Protein AF-0000000084520662 (afdb_homodimer)

Sequence (528 aa):
MANLKGFSLPLSPEGKANLLPPPPWHYSGDFMTIEYRADPDAVIALLPDELEPADDPGAVNLIFADWQSCSENGREITEPYYSQYKEVMFYVGAKYKGKPVCRCVYIWVDKDYAMLRGLVQGFPKKLGEVWMTRPTTVGKAGMRLEPGGIFAGTLSAGGRRLVDAKVTLKEITQNGPTVSDPPLHNSRHLPGIDGTEPAIYELVTFSGTDKEIGPIWYGDAEITLFDSPFDELKALEPKEMLGSYYHSFGYTFAGGKVLEQHKVMANLKGFSLPLSPEGKANLLPPPPWHYSGDFMTIEYRADPDAVIALLPDELEPADDPGAVNLIFADWQSCSENGREITEPYYSQYKEVMFYVGAKYKGKPVCRCVYIWVDKDYAMLRGLVQGFPKKLGEVWMTRPTTVGKAGMRLEPGGIFAGTLSAGGRRLVDAKVTLKEITQNGPTVSDPPLHNSRHLPGIDGTEPAIYELVTFSGTDKEIGPIWYGDAEITLFDSPFDELKALEPKEMLGSYYHSFGYTFAGGKVLEQHKV

Foldseek 3Di:
DQDFDEPAPPTHNVHPHHLDHADWKKKKWKKKKFKFFFPLVLQQVLDDPQKAADPRSGIKMKIKIWMFMDHPVCPCVVPCLSGTKIKIWMKAWIDGPRHIEMETREMEIAHPSVQVVCLVVQHNYDYWDKDKFDADDDDDPGFHPDQQTKMWMWIDDPNDTFKIKMWGFHAWDPDDDDRHPHWYKHWRWACDPVRDRTPWTFIKTWDKADKDKFTKTWTDMDMDGDDDPVDDCVSSDGDGTDTIIMIMMMIITGDMGTDGTDDD/DQDFDEPAPPTHNVHPHHLDHADWKKKKWKKKKFKFFFPLVLQQVLDDPQWAADPRSGIKMKIKIWMFMDHPVCPCVVPCLSGTKIKIWMKAWIDGPRHIEMETREMEIAHPSVQVVCLVVQHNYDYWDKDKFDADDDDDPGFHPDQQTKMWMWIDDPNDTFKIKMWGFHAWDPDDDDRHPHWYKHWRWACDPVRDRTPWTFIKTWDKADKDKFTKTWTDMDMDGDDDPVDDCVSSDGDGTDTIIMIMMMIITGDMGTDDTDDD

Structure (mmCIF, N/CA/C/O backbone):
data_AF-0000000084520662-model_v1
#
loop_
_entity.id
_entity.type
_entity.pdbx_description
1 polymer 'Enduracididine biosynthesis enzyme MppR'
#
loop_
_atom_site.group_PDB
_atom_site.id
_atom_site.type_symbol
_atom_site.label_atom_id
_atom_site.label_alt_id
_atom_site.label_comp_id
_atom_site.label_asym_id
_atom_site.label_entity_id
_atom_site.label_seq_id
_atom_site.pdbx_PDB_ins_code
_atom_site.Cartn_x
_atom_site.Cartn_y
_atom_site.Cartn_z
_atom_site.occupancy
_atom_site.B_iso_or_equiv
_atom_site.auth_seq_id
_atom_site.auth_comp_id
_atom_site.auth_asym_id
_atom_site.auth_atom_id
_atom_site.pdbx_PDB_model_num
ATOM 1 N N . MET A 1 1 ? -12.047 -8.094 -27.453 1 47.41 1 MET A N 1
ATOM 2 C CA . MET A 1 1 ? -10.891 -7.668 -26.672 1 47.41 1 MET A CA 1
ATOM 3 C C . MET A 1 1 ? -11.312 -7.203 -25.281 1 47.41 1 MET A C 1
ATOM 5 O O . MET A 1 1 ? -12.352 -6.551 -25.125 1 47.41 1 MET A O 1
ATOM 9 N N . ALA A 1 2 ? -10.805 -7.898 -24.281 1 64 2 ALA A N 1
ATOM 10 C CA . ALA A 1 2 ? -11.391 -7.609 -22.969 1 64 2 ALA A CA 1
ATOM 11 C C . ALA A 1 2 ? -11.156 -6.152 -22.578 1 64 2 ALA A C 1
ATOM 13 O O . ALA A 1 2 ? -10.086 -5.598 -22.844 1 64 2 ALA A O 1
ATOM 14 N N . ASN A 1 3 ? -12.156 -5.383 -22.406 1 85 3 ASN A N 1
ATOM 15 C CA . ASN A 1 3 ? -12.133 -4.008 -21.922 1 85 3 ASN A CA 1
ATOM 16 C C . ASN A 1 3 ? -12.016 -3.951 -20.391 1 85 3 ASN A C 1
ATOM 18 O O . ASN A 1 3 ? -13.031 -3.957 -19.688 1 85 3 ASN A O 1
ATOM 22 N N . LEU A 1 4 ? -10.773 -4.09 -19.875 1 93 4 LEU A N 1
ATOM 23 C CA . LEU A 1 4 ? -10.57 -3.988 -18.438 1 93 4 LEU A CA 1
ATOM 24 C C . LEU A 1 4 ? -10.906 -2.586 -17.938 1 93 4 LEU A C 1
ATOM 26 O O . LEU A 1 4 ? -10.633 -1.598 -18.625 1 93 4 LEU A O 1
ATOM 30 N N . LYS A 1 5 ? -11.594 -2.631 -16.781 1 93.44 5 LYS A N 1
ATOM 31 C CA . LYS A 1 5 ? -12.062 -1.388 -16.172 1 93.44 5 LYS A CA 1
ATOM 32 C C . LYS A 1 5 ? -11.422 -1.165 -14.805 1 93.44 5 LYS A C 1
ATOM 34 O O . LYS A 1 5 ? -11 -2.119 -14.148 1 93.44 5 LYS A O 1
ATOM 39 N N . GLY A 1 6 ? -11.422 0.208 -14.422 1 94.06 6 GLY A N 1
ATOM 40 C CA . GLY A 1 6 ? -10.906 0.593 -13.117 1 94.06 6 GLY A CA 1
ATOM 41 C C . GLY A 1 6 ? -10.07 1.855 -13.156 1 94.06 6 GLY A C 1
ATOM 42 O O . GLY A 1 6 ? -9.367 2.113 -14.141 1 94.06 6 GLY A O 1
ATOM 43 N N . PHE A 1 7 ? -10.117 2.566 -12.055 1 95.44 7 PHE A N 1
ATOM 44 C CA . PHE A 1 7 ? -9.297 3.762 -11.922 1 95.44 7 PHE A CA 1
ATOM 45 C C . PHE A 1 7 ? -7.871 3.396 -11.516 1 95.44 7 PHE A C 1
ATOM 47 O O . PHE A 1 7 ? -6.906 3.99 -12.008 1 95.44 7 PHE A O 1
ATOM 54 N N . SER A 1 8 ? -7.738 2.443 -10.594 1 96.12 8 SER A N 1
ATOM 55 C CA . SER A 1 8 ? -6.461 1.882 -10.164 1 96.12 8 SER A CA 1
ATOM 56 C C . SER A 1 8 ? -6.43 0.369 -10.352 1 96.12 8 SER A C 1
ATOM 58 O O . SER A 1 8 ? -7.402 -0.223 -10.828 1 96.12 8 SER A O 1
ATOM 60 N N . LEU A 1 9 ? -5.262 -0.234 -10.047 1 94.94 9 LEU A N 1
ATOM 61 C CA . LEU A 1 9 ? -5.188 -1.689 -9.969 1 94.94 9 LEU A CA 1
ATOM 62 C C . LEU A 1 9 ? -5.984 -2.213 -8.781 1 94.94 9 LEU A C 1
ATOM 64 O O . LEU A 1 9 ? -6.109 -1.525 -7.762 1 94.94 9 LEU A O 1
ATOM 68 N N . PRO A 1 10 ? -6.41 -3.443 -8.961 1 96.25 10 PRO A N 1
ATOM 69 C CA . PRO A 1 10 ? -6.48 -4.289 -10.148 1 96.25 10 PRO A CA 1
ATOM 70 C C . PRO A 1 10 ? -7.477 -3.768 -11.188 1 96.25 10 PRO A C 1
ATOM 72 O O . PRO A 1 10 ? -8.547 -3.277 -10.82 1 96.25 10 PRO A O 1
ATOM 75 N N . LEU A 1 11 ? -7.121 -3.885 -12.469 1 95 11 LEU A N 1
ATOM 76 C CA . LEU A 1 11 ? -8.086 -3.719 -13.547 1 95 11 LEU A CA 1
ATOM 77 C C . LEU A 1 11 ? -8.852 -5.016 -13.797 1 95 11 LEU A C 1
ATOM 79 O O . LEU A 1 11 ? -8.258 -6.098 -13.812 1 95 11 LEU A O 1
ATOM 83 N N . SER A 1 12 ? -10.141 -4.922 -13.914 1 96.12 12 SER A N 1
ATOM 84 C CA . SER A 1 12 ? -10.969 -6.117 -14 1 96.12 12 SER A CA 1
ATOM 85 C C . SER A 1 12 ? -12.172 -5.887 -14.914 1 96.12 12 SER A C 1
ATOM 87 O O . SER A 1 12 ? -12.453 -4.754 -15.312 1 96.12 12 SER A O 1
ATOM 89 N N . PRO A 1 13 ? -12.883 -6.953 -15.258 1 95.12 13 PRO A N 1
ATOM 90 C CA . PRO A 1 13 ? -13.977 -6.848 -16.234 1 95.12 13 PRO A CA 1
ATOM 91 C C . PRO A 1 13 ? -15.086 -5.91 -15.766 1 95.12 13 PRO A C 1
ATOM 93 O O . PRO A 1 13 ? -15.617 -5.129 -16.562 1 95.12 13 PRO A O 1
ATOM 96 N N . GLU A 1 14 ? -15.477 -5.961 -14.492 1 94.06 14 GLU A N 1
ATOM 97 C CA . GLU A 1 14 ? -16.562 -5.125 -14 1 94.06 14 GLU A CA 1
ATOM 98 C C . GLU A 1 14 ? -16.031 -3.861 -13.336 1 94.06 14 GLU A C 1
ATOM 100 O O . GLU A 1 14 ? -16.812 -2.982 -12.953 1 94.06 14 GLU A O 1
ATOM 105 N N . GLY A 1 15 ? -14.734 -3.775 -13.117 1 93.5 15 GLY A N 1
ATOM 106 C CA . GLY A 1 15 ? -14.133 -2.615 -12.484 1 93.5 15 GLY A CA 1
ATOM 107 C C . GLY A 1 15 ? -14.375 -2.557 -10.984 1 93.5 15 GLY A C 1
ATOM 108 O O . GLY A 1 15 ? -14.133 -1.526 -10.352 1 93.5 15 GLY A O 1
ATOM 109 N N . LYS A 1 16 ? -14.867 -3.648 -10.469 1 92 16 LYS A N 1
ATOM 110 C CA . LYS A 1 16 ? -15.188 -3.682 -9.039 1 92 16 LYS A CA 1
ATOM 111 C C . LYS A 1 16 ? -13.953 -3.977 -8.203 1 92 16 LYS A C 1
ATOM 113 O O . LYS A 1 16 ? -13.883 -3.605 -7.031 1 92 16 LYS A O 1
ATOM 118 N N . ALA A 1 17 ? -12.945 -4.57 -8.797 1 94.06 17 ALA A N 1
ATOM 119 C CA . ALA A 1 17 ? -11.805 -5.09 -8.047 1 94.06 17 ALA A CA 1
ATOM 120 C C . ALA A 1 17 ? -10.797 -3.986 -7.742 1 94.06 17 ALA A C 1
ATOM 122 O O . ALA A 1 17 ? -9.906 -4.16 -6.906 1 94.06 17 ALA A O 1
ATOM 123 N N . ASN A 1 18 ? -10.93 -2.826 -8.484 1 94.81 18 ASN A N 1
ATOM 124 C CA . ASN A 1 18 ? -9.93 -1.78 -8.281 1 94.81 18 ASN A CA 1
ATOM 125 C C . ASN A 1 18 ? -9.953 -1.254 -6.848 1 94.81 18 ASN A C 1
ATOM 127 O O . ASN A 1 18 ? -11.016 -1.174 -6.23 1 94.81 18 ASN A O 1
ATOM 131 N N . LEU A 1 19 ? -8.805 -0.91 -6.395 1 94.75 19 LEU A N 1
ATOM 132 C CA . LEU A 1 19 ? -8.695 -0.495 -5 1 94.75 19 LEU A CA 1
ATOM 133 C C . LEU A 1 19 ? -9.227 0.922 -4.812 1 94.75 19 LEU A C 1
ATOM 135 O O . LEU A 1 19 ? -9.789 1.245 -3.76 1 94.75 19 LEU A O 1
ATOM 139 N N . LEU A 1 20 ? -8.992 1.766 -5.848 1 94.81 20 LEU A N 1
ATOM 140 C CA . LEU A 1 20 ? -9.383 3.168 -5.738 1 94.81 20 LEU A CA 1
ATOM 141 C C . LEU A 1 20 ? -10.391 3.539 -6.82 1 94.81 20 LEU A C 1
ATOM 143 O O . LEU A 1 20 ? -10.094 3.42 -8.016 1 94.81 20 LEU A O 1
ATOM 147 N N . PRO A 1 21 ? -11.57 4.012 -6.418 1 93.81 21 PRO A N 1
ATOM 148 C CA . PRO A 1 21 ? -12.414 4.684 -7.406 1 93.81 21 PRO A CA 1
ATOM 149 C C . PRO A 1 21 ? -11.852 6.035 -7.84 1 93.81 21 PRO A C 1
ATOM 151 O O . PRO A 1 21 ? -10.953 6.574 -7.188 1 93.81 21 PRO A O 1
ATOM 154 N N . PRO A 1 22 ? -12.312 6.566 -8.969 1 93.94 22 PRO A N 1
ATOM 155 C CA . PRO A 1 22 ? -11.836 7.883 -9.398 1 93.94 22 PRO A CA 1
ATOM 156 C C . PRO A 1 22 ? -12.297 9.008 -8.477 1 93.94 22 PRO A C 1
ATOM 158 O O . PRO A 1 22 ? -13.289 8.852 -7.758 1 93.94 22 PRO A O 1
ATOM 161 N N . PRO A 1 23 ? -11.523 10.109 -8.469 1 94.12 23 PRO A N 1
ATOM 162 C CA . PRO A 1 23 ? -12.031 11.305 -7.793 1 94.12 23 PRO A CA 1
ATOM 163 C C . PRO A 1 23 ? -13.297 11.859 -8.445 1 94.12 23 PRO A C 1
ATOM 165 O O . PRO A 1 23 ? -13.594 11.539 -9.602 1 94.12 23 PRO A O 1
ATOM 168 N N . PRO A 1 24 ? -14.055 12.672 -7.688 1 96 24 PRO A N 1
ATOM 169 C CA . PRO A 1 24 ? -13.688 13.32 -6.422 1 96 24 PRO A CA 1
ATOM 170 C C . PRO A 1 24 ? -13.789 12.375 -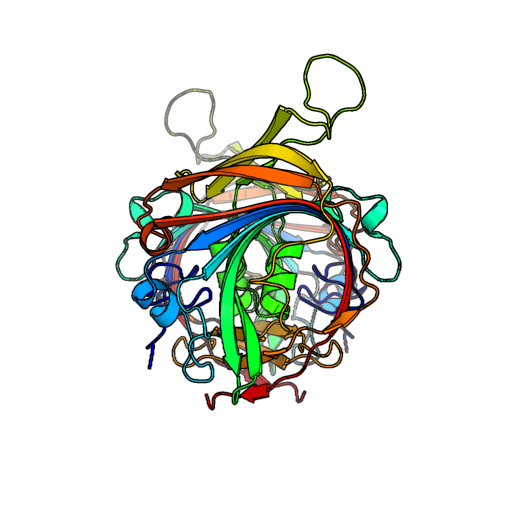5.227 1 96 24 PRO A C 1
ATOM 172 O O . PRO A 1 24 ? -14.602 11.445 -5.242 1 96 24 PRO A O 1
ATOM 175 N N . TRP A 1 25 ? -12.945 12.648 -4.191 1 97.19 25 TRP A N 1
ATOM 176 C CA . TRP A 1 25 ? -12.969 11.961 -2.904 1 97.19 25 TRP A CA 1
ATOM 177 C C . TRP A 1 25 ? -13.336 12.93 -1.782 1 97.19 25 TRP A C 1
ATOM 179 O O . TRP A 1 25 ? -12.719 13.992 -1.643 1 97.19 25 TRP A O 1
ATOM 189 N N . HIS A 1 26 ? -14.266 12.562 -0.979 1 97.94 26 HIS A N 1
ATOM 190 C CA . HIS A 1 26 ? -14.75 13.383 0.123 1 97.94 26 HIS A CA 1
ATOM 191 C C . HIS A 1 26 ? -14.18 12.906 1.456 1 97.94 26 HIS A C 1
ATOM 193 O O . HIS A 1 26 ? -14.086 11.703 1.699 1 97.94 26 HIS A O 1
ATOM 199 N N . TYR A 1 27 ? -13.836 13.898 2.293 1 98 27 TYR A N 1
ATOM 200 C CA . TYR A 1 27 ? -13.211 13.578 3.574 1 98 27 TYR A CA 1
ATOM 201 C C . TYR A 1 27 ? -13.914 14.312 4.715 1 98 27 TYR A C 1
ATOM 203 O O . TYR A 1 27 ? -14.305 15.469 4.57 1 98 27 TYR A O 1
ATOM 211 N N . SER A 1 28 ? -14.094 13.641 5.797 1 98 28 SER A N 1
ATOM 212 C CA . SER A 1 28 ? -14.5 14.188 7.082 1 98 28 SER A CA 1
ATOM 213 C C . SER A 1 28 ? -13.773 13.508 8.234 1 98 28 SER A C 1
ATOM 215 O O . SER A 1 28 ? -13.586 12.289 8.219 1 98 28 SER A O 1
ATOM 217 N N . GLY A 1 29 ? -13.328 14.352 9.156 1 97.88 29 GLY A N 1
ATOM 218 C CA . GLY A 1 29 ? -12.688 13.695 10.289 1 97.88 29 GLY A CA 1
ATOM 219 C C . GLY A 1 29 ? -12.305 14.664 11.391 1 97.88 29 GLY A C 1
ATOM 220 O O . GLY A 1 29 ? -12.648 15.844 11.344 1 97.88 29 GLY A O 1
ATOM 221 N N . ASP A 1 30 ? -11.742 14.094 12.477 1 98.12 30 ASP A N 1
ATOM 222 C CA . ASP A 1 30 ? -11.219 14.844 13.609 1 98.12 30 ASP A CA 1
ATOM 223 C C . ASP A 1 30 ? -9.695 14.891 13.586 1 98.12 30 ASP A C 1
ATOM 225 O O . ASP A 1 30 ? -9.039 13.891 13.273 1 98.12 30 ASP A O 1
ATOM 229 N N . PHE A 1 31 ? -9.211 16.078 13.914 1 98.31 31 PHE A N 1
ATOM 230 C CA . PHE A 1 31 ? -7.773 16.328 13.883 1 98.31 31 PHE A CA 1
ATOM 231 C C . PHE A 1 31 ? -7.258 16.688 15.266 1 98.31 31 PHE A C 1
ATOM 233 O O . PHE A 1 31 ? -7.855 17.516 15.961 1 98.31 31 PHE A O 1
ATOM 240 N N . MET A 1 32 ? -6.246 16.016 15.68 1 98.5 32 MET A N 1
ATOM 241 C CA . MET A 1 32 ? -5.34 16.531 16.703 1 98.5 32 MET A CA 1
ATOM 242 C C . MET A 1 32 ? -4.047 17.047 16.078 1 98.5 32 MET A C 1
ATOM 244 O O . MET A 1 32 ? -3.252 16.25 15.555 1 98.5 32 MET A O 1
ATOM 248 N N . THR A 1 33 ? -3.877 18.328 16.141 1 98.5 33 THR A N 1
ATOM 249 C CA . THR A 1 33 ? -2.779 19 15.445 1 98.5 33 THR A CA 1
ATOM 250 C C . THR A 1 33 ? -1.828 19.656 16.438 1 98.5 33 THR A C 1
ATOM 252 O O . THR A 1 33 ? -2.264 20.375 17.344 1 98.5 33 THR A O 1
ATOM 255 N N . ILE A 1 34 ? -0.567 19.438 16.266 1 98.81 34 ILE A N 1
ATOM 256 C CA . ILE A 1 34 ? 0.457 20.031 17.125 1 98.81 34 ILE A CA 1
ATOM 257 C C . ILE A 1 34 ? 1.521 20.703 16.25 1 98.81 34 ILE A C 1
ATOM 259 O O . ILE A 1 34 ? 2.102 20.062 15.375 1 98.81 34 ILE A O 1
ATOM 263 N N . GLU A 1 35 ? 1.747 21.938 16.484 1 98.62 35 GLU A N 1
ATOM 264 C CA . GLU A 1 35 ? 2.797 22.688 15.805 1 98.62 35 GLU A CA 1
ATOM 265 C C . GLU A 1 35 ? 3.971 22.969 16.734 1 98.62 35 GLU A C 1
ATOM 267 O O . GLU A 1 35 ? 3.773 23.328 17.906 1 98.62 35 GLU A O 1
ATOM 272 N N . TYR A 1 36 ? 5.121 22.781 16.25 1 98.56 36 TYR A N 1
ATOM 273 C CA . TYR A 1 36 ? 6.344 23 17 1 98.56 36 TYR A CA 1
ATOM 274 C C . TYR A 1 36 ? 7.5 23.359 16.078 1 98.56 36 TYR A C 1
ATOM 276 O O . TYR A 1 36 ? 7.348 23.375 14.859 1 98.56 36 TYR A O 1
ATOM 284 N N . ARG A 1 37 ? 8.617 23.75 16.703 1 98.25 37 ARG A N 1
ATOM 285 C CA . ARG A 1 37 ? 9.844 23.984 15.945 1 98.25 37 ARG A CA 1
ATOM 286 C C . ARG A 1 37 ? 10.867 22.875 16.188 1 98.25 37 ARG A C 1
ATOM 288 O O . ARG A 1 37 ? 11.094 22.469 17.328 1 98.25 37 ARG A O 1
ATOM 295 N N . ALA A 1 38 ? 11.297 22.359 15.086 1 98.38 38 ALA A N 1
ATOM 296 C CA . ALA A 1 38 ? 12.438 21.453 15.094 1 98.38 38 ALA A CA 1
ATOM 297 C C . ALA A 1 38 ? 13.703 22.172 14.609 1 98.38 38 ALA A C 1
ATOM 299 O O . ALA A 1 38 ? 13.719 23.391 14.469 1 98.38 38 ALA A O 1
ATOM 300 N N . ASP A 1 39 ? 14.844 21.422 14.547 1 98.06 39 ASP A N 1
ATOM 301 C CA . ASP A 1 39 ? 16.062 21.984 13.953 1 98.06 39 ASP A CA 1
ATOM 302 C C . ASP A 1 39 ? 15.805 22.438 12.516 1 98.06 39 ASP A C 1
ATOM 304 O O . ASP A 1 39 ? 15.484 21.609 11.648 1 98.06 39 ASP A O 1
ATOM 308 N N . PRO A 1 40 ? 16.031 23.734 12.305 1 98 40 PRO A N 1
ATOM 309 C CA . PRO A 1 40 ? 15.734 24.234 10.953 1 98 40 PRO A CA 1
ATOM 310 C C . PRO A 1 40 ? 16.531 23.5 9.875 1 98 40 PRO A C 1
ATOM 312 O O . PRO A 1 40 ? 16.016 23.281 8.766 1 98 40 PRO A O 1
ATOM 315 N N . ASP A 1 41 ? 17.719 23.125 10.156 1 97.62 41 ASP A N 1
ATOM 316 C CA . ASP A 1 41 ? 18.531 22.422 9.172 1 97.62 41 ASP A CA 1
ATOM 317 C C . ASP A 1 41 ? 17.938 21.062 8.836 1 97.62 41 ASP A C 1
ATOM 319 O O . ASP A 1 41 ? 17.984 20.625 7.688 1 97.62 41 ASP A O 1
ATOM 323 N N . ALA A 1 42 ? 17.406 20.406 9.844 1 97.56 42 ALA A N 1
ATOM 324 C CA . ALA A 1 42 ? 16.766 19.109 9.625 1 97.56 42 ALA A CA 1
ATOM 325 C C . ALA A 1 42 ? 15.523 19.25 8.75 1 97.56 42 ALA A C 1
ATOM 327 O O . ALA A 1 42 ? 15.258 18.391 7.906 1 97.56 42 ALA A O 1
ATOM 328 N N . VAL A 1 43 ? 14.797 20.328 8.969 1 98.19 43 VAL A N 1
ATOM 329 C CA . VAL A 1 43 ? 13.578 20.562 8.195 1 98.19 43 VAL A CA 1
ATOM 330 C C . VAL A 1 43 ? 13.938 20.922 6.758 1 98.19 43 VAL A C 1
ATOM 332 O O . VAL A 1 43 ? 13.352 20.375 5.812 1 98.19 43 VAL A O 1
ATOM 335 N N . ILE A 1 44 ? 14.906 21.781 6.559 1 97.88 44 ILE A N 1
ATOM 336 C CA . ILE A 1 44 ? 15.344 22.219 5.238 1 97.88 44 ILE A CA 1
ATOM 337 C C . ILE A 1 44 ? 15.828 21.016 4.434 1 97.88 44 ILE A C 1
ATOM 339 O O . ILE A 1 44 ? 15.609 20.938 3.225 1 97.88 44 ILE A O 1
ATOM 343 N N . ALA A 1 45 ? 16.422 20.047 5.109 1 97.56 45 ALA A N 1
ATOM 344 C CA . ALA A 1 45 ? 16.984 18.875 4.461 1 97.56 45 ALA A CA 1
ATOM 345 C C . ALA A 1 45 ? 15.898 18 3.863 1 97.56 45 ALA A C 1
ATOM 347 O O . ALA A 1 45 ? 16.188 17.094 3.061 1 97.56 45 ALA A O 1
ATOM 348 N N . LEU A 1 46 ? 14.656 18.234 4.18 1 97.88 46 LEU A N 1
ATOM 349 C CA . LEU A 1 46 ? 13.539 17.422 3.703 1 97.88 46 LEU A CA 1
ATOM 350 C C . LEU A 1 46 ? 12.93 18.016 2.441 1 97.88 46 LEU A C 1
ATOM 352 O O . LEU A 1 46 ? 12.016 17.438 1.854 1 97.88 46 LEU A O 1
ATOM 356 N N . LEU A 1 47 ? 13.414 19.188 2.014 1 97.62 47 LEU A N 1
ATOM 357 C CA . LEU A 1 47 ? 12.844 19.875 0.864 1 97.62 47 LEU A CA 1
ATOM 358 C C . LEU A 1 47 ? 13.547 19.453 -0.425 1 97.62 47 LEU A C 1
ATOM 360 O O . LEU A 1 47 ? 14.773 19.344 -0.463 1 97.62 47 LEU A O 1
ATOM 364 N N . PRO A 1 48 ? 12.766 19.125 -1.481 1 95.5 48 PRO A N 1
ATOM 365 C CA . PRO A 1 48 ? 13.383 18.906 -2.791 1 95.5 48 PRO A CA 1
ATOM 366 C C . PRO A 1 48 ? 13.938 20.188 -3.406 1 95.5 48 PRO A C 1
ATOM 368 O O . PRO A 1 48 ? 13.703 21.281 -2.879 1 95.5 48 PRO A O 1
ATOM 371 N N . ASP A 1 49 ? 14.562 20.078 -4.531 1 92.44 49 ASP A N 1
ATOM 372 C CA . ASP A 1 49 ? 15.289 21.188 -5.152 1 92.44 49 ASP A CA 1
ATOM 373 C C . ASP A 1 49 ? 14.344 22.297 -5.582 1 92.44 49 ASP A C 1
ATOM 375 O O . ASP A 1 49 ? 14.734 23.469 -5.629 1 92.44 49 ASP A O 1
ATOM 379 N N . GLU A 1 50 ? 13.109 21.922 -5.852 1 93.94 50 GLU A N 1
ATOM 380 C CA . GLU A 1 50 ? 12.156 22.891 -6.395 1 93.94 50 GLU A CA 1
ATOM 381 C C . GLU A 1 50 ? 11.625 23.812 -5.305 1 93.94 50 GLU A C 1
ATOM 383 O O . GLU A 1 50 ? 11.031 24.859 -5.602 1 93.94 50 GLU A O 1
ATOM 388 N N . LEU A 1 51 ? 11.812 23.422 -4.059 1 96.94 51 LEU A N 1
ATOM 389 C CA . LEU A 1 51 ? 11.211 24.172 -2.963 1 96.94 51 LEU A CA 1
ATOM 390 C C . LEU A 1 51 ? 12.281 24.891 -2.152 1 96.94 51 LEU A C 1
ATOM 392 O O . LEU A 1 51 ? 13.375 24.359 -1.936 1 96.94 51 LEU A O 1
ATOM 396 N N . GLU A 1 52 ? 11.914 26.047 -1.687 1 97.62 52 GLU A N 1
ATOM 397 C CA . GLU A 1 52 ? 12.766 26.891 -0.848 1 97.62 52 GLU A CA 1
ATOM 398 C C . GLU A 1 52 ? 12.344 26.812 0.617 1 97.62 52 GLU A C 1
ATOM 400 O O . GLU A 1 52 ? 11.195 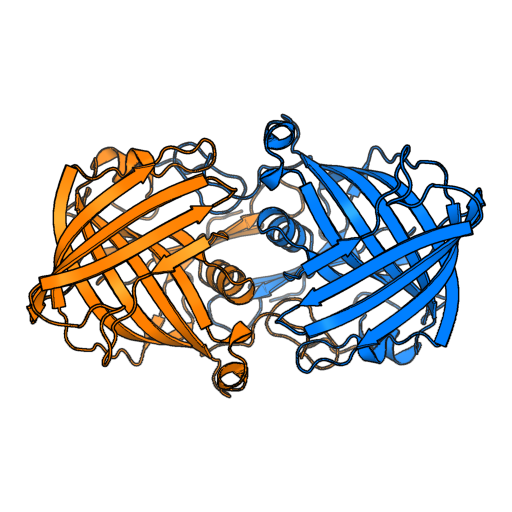26.516 0.922 1 97.62 52 GLU A O 1
ATOM 405 N N . PRO A 1 53 ? 13.305 27.047 1.479 1 97.69 53 PRO A N 1
ATOM 406 C CA . PRO A 1 53 ? 12.906 27.078 2.891 1 97.69 53 PRO A CA 1
ATOM 407 C C . PRO A 1 53 ? 11.836 28.125 3.178 1 97.69 53 PRO A C 1
ATOM 409 O O . PRO A 1 53 ? 11.844 29.203 2.57 1 97.69 53 PRO A O 1
ATOM 412 N N . ALA A 1 54 ? 11 27.812 4.098 1 97.75 54 ALA A N 1
ATOM 413 C CA . ALA A 1 54 ? 9.984 28.766 4.547 1 97.75 54 ALA A CA 1
ATOM 414 C C . ALA A 1 54 ? 10.625 29.906 5.328 1 97.75 54 ALA A C 1
ATOM 416 O O . ALA A 1 54 ? 11.805 29.844 5.688 1 97.75 54 ALA A O 1
ATOM 417 N N . ASP A 1 55 ? 9.812 30.984 5.586 1 96.12 55 ASP A N 1
ATOM 418 C CA . ASP A 1 55 ? 10.289 32.094 6.406 1 96.12 55 ASP A CA 1
ATOM 419 C C . ASP A 1 55 ? 10.617 31.625 7.82 1 96.12 55 ASP A C 1
ATOM 421 O O . ASP A 1 55 ? 11.602 32.062 8.414 1 96.12 55 ASP A O 1
ATOM 425 N N . ASP A 1 56 ? 9.82 30.781 8.297 1 94.69 56 ASP A N 1
ATOM 426 C CA . ASP A 1 56 ? 10.117 30.047 9.523 1 94.69 56 ASP A CA 1
ATOM 427 C C . ASP A 1 56 ? 10.539 28.609 9.211 1 94.69 56 ASP A C 1
ATOM 429 O O . ASP A 1 56 ? 9.734 27.688 9.305 1 94.69 56 ASP A O 1
ATOM 433 N N . PRO A 1 57 ? 11.812 28.312 8.977 1 94.5 57 PRO A N 1
ATOM 434 C CA . PRO A 1 57 ? 12.242 27.062 8.367 1 94.5 57 PRO A CA 1
ATOM 435 C C . PRO A 1 57 ? 12.242 25.891 9.344 1 94.5 57 PRO A C 1
ATOM 437 O O . PRO A 1 57 ? 12.453 24.75 8.945 1 94.5 57 PRO A O 1
ATOM 440 N N . GLY A 1 58 ? 11.914 26.094 10.57 1 96.69 58 GLY A N 1
ATOM 441 C CA . GLY A 1 58 ? 11.93 24.984 11.523 1 96.69 58 GLY A CA 1
ATOM 442 C C . GLY A 1 58 ? 10.547 24.547 11.945 1 96.69 58 GLY A C 1
ATOM 443 O O . GLY A 1 58 ? 10.406 23.578 12.703 1 96.69 58 GLY A O 1
ATOM 444 N N . ALA A 1 59 ? 9.531 25.203 11.43 1 97.5 59 ALA A N 1
ATOM 445 C CA . ALA A 1 59 ? 8.172 24.906 11.875 1 97.5 59 ALA A CA 1
ATOM 446 C C . ALA A 1 59 ? 7.688 23.578 11.305 1 97.5 59 ALA A C 1
ATOM 448 O O . ALA A 1 59 ? 7.871 23.297 10.117 1 97.5 59 ALA A O 1
ATOM 449 N N . VAL A 1 60 ? 7.133 22.766 12.164 1 98.69 60 VAL A N 1
ATOM 450 C CA . VAL A 1 60 ? 6.586 21.453 11.836 1 98.69 60 VAL A CA 1
ATOM 451 C C . VAL A 1 60 ? 5.152 21.344 12.352 1 98.69 60 VAL A C 1
ATOM 453 O O . VAL A 1 60 ? 4.816 21.891 13.398 1 98.69 60 VAL A O 1
ATOM 456 N N . ASN A 1 61 ? 4.344 20.734 11.617 1 98.56 61 ASN A N 1
ATOM 457 C CA . ASN A 1 61 ? 2.977 20.391 11.992 1 98.56 61 ASN A CA 1
ATOM 458 C C . ASN A 1 61 ? 2.77 18.891 12.047 1 98.56 61 ASN A C 1
ATOM 460 O O . ASN A 1 61 ? 2.922 18.188 11.039 1 98.56 61 ASN A O 1
ATOM 464 N N . LEU A 1 62 ? 2.533 18.344 13.234 1 98.88 62 LEU A N 1
ATOM 465 C CA . LEU A 1 62 ? 2.148 16.953 13.461 1 98.88 62 LEU A CA 1
ATOM 466 C C . LEU A 1 62 ? 0.633 16.812 13.578 1 98.88 62 LEU A C 1
ATOM 468 O O . LEU A 1 62 ? 0.013 17.453 14.43 1 98.88 62 LEU A O 1
ATOM 472 N N . ILE A 1 63 ? 0.045 15.93 12.742 1 98.81 63 ILE A N 1
ATOM 473 C CA . ILE A 1 63 ? -1.405 15.766 12.75 1 98.81 63 ILE A CA 1
ATOM 474 C C . ILE A 1 63 ? -1.755 14.289 12.938 1 98.81 63 ILE A C 1
ATOM 476 O O . ILE A 1 63 ? -1.229 13.43 12.227 1 98.81 63 ILE A O 1
ATOM 480 N N . PHE A 1 64 ? -2.562 14 13.914 1 98.88 64 PHE A N 1
ATOM 481 C CA . PHE A 1 64 ? -3.348 12.773 13.969 1 98.88 64 PHE A CA 1
ATOM 482 C C . PHE A 1 64 ? -4.75 13.008 13.422 1 98.88 64 PHE A C 1
ATOM 484 O O . PHE A 1 64 ? -5.41 13.984 13.781 1 98.88 64 PHE A O 1
ATOM 491 N N . ALA A 1 65 ? -5.18 12.125 12.57 1 98.69 65 ALA A N 1
ATOM 492 C CA . ALA A 1 65 ? -6.52 12.266 12.008 1 98.69 65 ALA A CA 1
ATOM 493 C C . ALA A 1 65 ? -7.297 10.953 12.125 1 98.69 65 ALA A C 1
ATOM 495 O O . ALA A 1 65 ? -6.742 9.875 11.922 1 98.69 65 ALA A O 1
ATOM 496 N N . ASP A 1 66 ? -8.508 11.062 12.547 1 98.5 66 ASP A N 1
ATOM 497 C CA . ASP A 1 66 ? -9.523 10.016 12.461 1 98.5 66 ASP A CA 1
ATOM 498 C C . ASP A 1 66 ? -10.531 10.312 11.359 1 98.5 66 ASP A C 1
ATOM 500 O O . ASP A 1 66 ? -11.453 11.109 11.555 1 98.5 66 ASP A O 1
ATOM 504 N N . TRP A 1 67 ? -10.383 9.586 10.172 1 98 67 TRP A N 1
ATOM 505 C CA . TRP A 1 67 ? -11.023 9.992 8.93 1 98 67 TRP A CA 1
ATOM 506 C C . TRP A 1 67 ? -12.242 9.117 8.633 1 98 67 TRP A C 1
ATOM 508 O O . TRP A 1 67 ? -12.242 7.922 8.93 1 98 67 TRP A O 1
ATOM 518 N N . GLN A 1 68 ? -13.195 9.75 8.07 1 97.5 68 GLN A N 1
ATOM 519 C CA . GLN A 1 68 ? -14.148 9.109 7.168 1 97.5 68 GLN A CA 1
ATOM 520 C C . GLN A 1 68 ? -14.008 9.664 5.75 1 97.5 68 GLN A C 1
ATOM 522 O O . GLN A 1 68 ? -13.859 10.875 5.559 1 97.5 68 GLN A O 1
ATOM 527 N N . SER A 1 69 ? -13.992 8.727 4.766 1 97.88 69 SER A N 1
ATOM 528 C CA . SER A 1 69 ? -13.906 9.18 3.381 1 97.88 69 SER A CA 1
ATOM 529 C C . SER A 1 69 ? -14.789 8.344 2.467 1 97.88 69 SER A C 1
ATOM 531 O O . SER A 1 69 ? -15.164 7.223 2.812 1 97.88 69 SER A O 1
ATOM 533 N N . CYS A 1 70 ? -15.125 8.914 1.272 1 97.25 70 CYS A N 1
ATOM 534 C CA . CYS A 1 70 ? -15.875 8.18 0.259 1 97.25 70 CYS A CA 1
ATOM 535 C C . CYS A 1 70 ? -15.711 8.82 -1.112 1 97.25 70 CYS A C 1
ATOM 537 O O . CYS A 1 70 ? -15.25 9.961 -1.219 1 97.25 70 CYS A O 1
ATOM 539 N N . SER A 1 71 ? -15.992 8.047 -2.1 1 95.44 71 SER A N 1
ATOM 540 C CA . SER A 1 71 ? -16.078 8.562 -3.459 1 95.44 71 SER A CA 1
ATOM 541 C C . SER A 1 71 ? -17.391 9.297 -3.689 1 95.44 71 SER A C 1
ATOM 543 O O . SER A 1 71 ? -18.188 9.453 -2.766 1 95.44 71 SER A O 1
ATOM 545 N N . GLU A 1 72 ? -17.578 9.727 -4.898 1 94.56 72 GLU A N 1
ATOM 546 C CA . GLU A 1 72 ? -18.719 10.562 -5.234 1 94.56 72 GLU A CA 1
ATOM 547 C C . GLU A 1 72 ? -20.031 9.82 -5.02 1 94.56 72 GLU A C 1
ATOM 549 O O . GLU A 1 72 ? -21.016 10.398 -4.555 1 94.56 72 GLU A O 1
ATOM 554 N N . ASN A 1 73 ? -20.016 8.523 -5.305 1 92.94 73 ASN A N 1
ATOM 555 C CA . ASN A 1 73 ? -21.266 7.785 -5.219 1 92.94 73 ASN A CA 1
ATOM 556 C C . ASN A 1 73 ? -21.547 7.332 -3.789 1 92.94 73 ASN A C 1
ATOM 558 O O . ASN A 1 73 ? -22.641 6.824 -3.5 1 92.94 73 ASN A O 1
ATOM 562 N N . GLY A 1 74 ? -20.641 7.402 -2.92 1 93.25 74 GLY A N 1
ATOM 563 C CA . GLY A 1 74 ? -20.859 7.203 -1.497 1 93.25 74 GLY A CA 1
ATOM 564 C C . GLY A 1 74 ? -20.984 5.742 -1.113 1 93.25 74 GLY A C 1
ATOM 565 O O . GLY A 1 74 ? -21.422 5.422 -0.001 1 93.25 74 GLY A O 1
ATOM 566 N N . ARG A 1 75 ? -20.625 4.84 -1.961 1 89.81 75 ARG A N 1
ATOM 567 C CA . ARG A 1 75 ? -20.844 3.42 -1.709 1 89.81 75 ARG A CA 1
ATOM 568 C C . ARG A 1 75 ? -20.062 2.961 -0.481 1 89.81 75 ARG A C 1
ATOM 570 O O . ARG A 1 75 ? -20.469 2.018 0.202 1 89.81 75 ARG A O 1
ATOM 577 N N . GLU A 1 76 ? -19.031 3.652 -0.139 1 93.88 76 GLU A N 1
ATOM 578 C CA . GLU A 1 76 ? -18.141 3.229 0.941 1 93.88 76 GLU A CA 1
ATOM 579 C C . GLU A 1 76 ? -18.734 3.553 2.307 1 93.88 76 GLU A C 1
ATOM 581 O O . GLU A 1 76 ? -18.328 2.982 3.32 1 93.88 76 GLU A O 1
ATOM 586 N N . ILE A 1 77 ? -19.688 4.418 2.381 1 92.94 77 ILE A N 1
ATOM 587 C CA . ILE A 1 77 ? -20.156 4.988 3.639 1 92.94 77 ILE A CA 1
ATOM 588 C C . ILE A 1 77 ? -20.719 3.885 4.527 1 92.94 77 ILE A C 1
ATOM 590 O O . ILE A 1 77 ? -20.578 3.924 5.75 1 92.94 77 ILE A O 1
ATOM 594 N N . THR A 1 78 ? -21.297 2.857 3.877 1 93.06 78 THR A N 1
ATOM 595 C CA . THR A 1 78 ? -21.906 1.784 4.664 1 93.06 78 THR A CA 1
ATOM 596 C C . THR A 1 78 ? -20.938 0.612 4.805 1 93.06 78 THR A C 1
ATOM 598 O O . THR A 1 78 ? -21.328 -0.476 5.23 1 93.06 78 THR A O 1
ATOM 601 N N . GLU A 1 79 ? -19.766 0.796 4.379 1 94 79 GLU A N 1
ATOM 602 C CA . GLU A 1 79 ? -18.672 -0.162 4.52 1 94 79 GLU A CA 1
ATOM 603 C C . GLU A 1 79 ? -17.516 0.435 5.312 1 94 79 GLU A C 1
ATOM 605 O O . GLU A 1 79 ? -16.531 0.905 4.734 1 94 79 GLU A O 1
ATOM 610 N N . PRO A 1 80 ? -17.547 0.324 6.609 1 93.94 80 PRO A N 1
ATOM 611 C CA . PRO A 1 80 ? -16.625 1.072 7.469 1 93.94 80 PRO A CA 1
ATOM 612 C C . PRO A 1 80 ? -15.164 0.776 7.168 1 93.94 80 PRO A C 1
ATOM 614 O O . PRO A 1 80 ? -14.312 1.661 7.289 1 93.94 80 PRO A O 1
ATOM 617 N N . TYR A 1 81 ? -14.844 -0.411 6.715 1 93.62 81 TYR A N 1
ATOM 618 C CA . TYR A 1 81 ? -13.461 -0.718 6.379 1 93.62 81 TYR A CA 1
ATOM 619 C C . TYR A 1 81 ? -12.961 0.176 5.25 1 93.62 81 TYR A C 1
ATOM 621 O O . TYR A 1 81 ? -11.812 0.637 5.277 1 93.62 81 TYR A O 1
ATOM 629 N N . TYR A 1 82 ? -13.781 0.438 4.328 1 94.06 82 TYR A N 1
ATOM 630 C CA . TYR A 1 82 ? -13.367 1.136 3.115 1 94.06 82 TYR A CA 1
ATOM 631 C C . TYR A 1 82 ? -13.609 2.635 3.24 1 94.06 82 TYR A C 1
ATOM 633 O O . TYR A 1 82 ? -13.336 3.395 2.307 1 94.06 82 TYR A O 1
ATOM 641 N N . SER A 1 83 ? -14.148 3.033 4.426 1 96.38 83 SER A N 1
ATOM 642 C CA . SER A 1 83 ? -14.461 4.453 4.551 1 96.38 83 SER A CA 1
ATOM 643 C C . SER A 1 83 ? -13.75 5.074 5.746 1 96.38 83 SER A C 1
ATOM 645 O O . SER A 1 83 ? -13.648 6.301 5.848 1 96.38 83 SER A O 1
ATOM 647 N N . GLN A 1 84 ? -13.398 4.223 6.676 1 97.44 84 GLN A N 1
ATOM 648 C CA . GLN A 1 84 ? -12.805 4.75 7.902 1 97.44 84 GLN A CA 1
ATOM 649 C C . GLN A 1 84 ? -11.328 4.375 8 1 97.44 84 GLN A C 1
ATOM 651 O O . GLN A 1 84 ? -10.953 3.229 7.742 1 97.44 84 GLN A O 1
ATOM 656 N N . TYR A 1 85 ? -10.492 5.355 8.352 1 98.19 85 TYR A N 1
ATOM 657 C CA . TYR A 1 85 ? -9.078 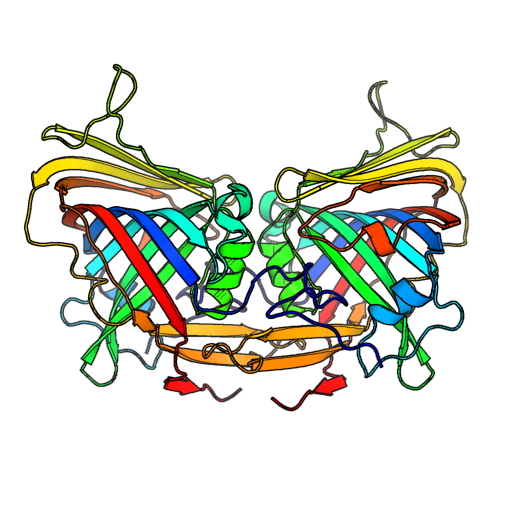5.086 8.594 1 98.19 85 TYR A CA 1
ATOM 658 C C . TYR A 1 85 ? -8.461 6.176 9.469 1 98.19 85 TYR A C 1
ATOM 660 O O . TYR A 1 85 ? -9.07 7.227 9.68 1 98.19 85 TYR A O 1
ATOM 668 N N . LYS A 1 86 ? -7.363 5.832 10.047 1 98.69 86 LYS A N 1
ATOM 669 C CA . LYS A 1 86 ? -6.602 6.801 10.828 1 98.69 86 LYS A CA 1
ATOM 670 C C . LYS A 1 86 ? -5.258 7.105 10.172 1 98.69 86 LYS A C 1
ATOM 672 O O . LYS A 1 86 ? -4.754 6.309 9.383 1 98.69 86 LYS A O 1
ATOM 677 N N . GLU A 1 87 ? -4.738 8.281 10.508 1 98.69 87 GLU A N 1
ATOM 678 C CA . GLU A 1 87 ? -3.58 8.828 9.812 1 98.69 87 GLU A CA 1
ATOM 679 C C . GLU A 1 87 ? -2.74 9.703 10.742 1 98.69 87 GLU A C 1
ATOM 681 O O . GLU A 1 87 ? -3.279 10.391 11.609 1 98.69 87 GLU A O 1
ATOM 686 N N . VAL A 1 88 ? -1.441 9.578 10.617 1 98.88 88 VAL A N 1
ATOM 687 C CA . VAL A 1 88 ? -0.513 10.523 11.242 1 98.88 88 VAL A CA 1
ATOM 688 C C . VAL A 1 88 ? 0.354 11.172 10.164 1 98.88 88 VAL A C 1
ATOM 690 O O . VAL A 1 88 ? 0.912 10.484 9.305 1 98.88 88 VAL A O 1
ATOM 693 N N . MET A 1 89 ? 0.534 12.477 10.203 1 98.69 89 MET A N 1
ATOM 694 C CA . MET A 1 89 ? 1.243 13.234 9.172 1 98.69 89 MET A CA 1
ATOM 695 C C . MET A 1 89 ? 2.197 14.242 9.797 1 98.69 89 MET A C 1
ATOM 697 O O . MET A 1 89 ? 1.872 14.867 10.812 1 98.69 89 MET A O 1
ATOM 701 N N . PHE A 1 90 ? 3.281 14.445 9.141 1 98.81 90 PHE A N 1
ATOM 702 C CA . PHE A 1 90 ? 4.207 15.539 9.414 1 98.81 90 PHE A CA 1
ATOM 703 C C . PHE A 1 90 ? 4.289 16.484 8.227 1 98.81 90 PHE A C 1
ATOM 705 O O . PHE A 1 90 ? 4.699 16.094 7.137 1 98.81 90 PHE A O 1
ATOM 712 N N . TYR A 1 91 ? 3.924 17.75 8.461 1 98.56 91 TYR A N 1
ATOM 713 C CA . TYR A 1 91 ? 4.047 18.797 7.461 1 98.56 91 TYR A CA 1
ATOM 714 C C . TYR A 1 91 ? 5.164 19.766 7.828 1 98.56 91 TYR A C 1
ATOM 716 O O . TYR A 1 91 ? 5.422 20.016 9.008 1 98.56 91 TYR A O 1
ATOM 724 N N . VAL A 1 92 ? 5.742 20.312 6.781 1 98.56 92 VAL A N 1
ATOM 725 C CA . VAL A 1 92 ? 6.672 21.422 6.957 1 98.56 92 VAL A CA 1
ATOM 726 C C . VAL A 1 92 ? 6.32 22.547 5.98 1 98.56 92 VAL A C 1
ATOM 728 O O . VAL A 1 92 ? 5.68 22.312 4.953 1 98.56 92 VAL A O 1
ATOM 731 N N . GLY A 1 93 ? 6.723 23.766 6.406 1 97.56 93 GLY A N 1
ATOM 732 C CA . GLY A 1 93 ? 6.566 24.891 5.504 1 97.56 93 GLY A CA 1
ATOM 733 C C . GLY A 1 93 ? 7.676 24.984 4.473 1 97.56 93 GLY A C 1
ATOM 734 O O . GLY A 1 93 ? 8.797 24.531 4.719 1 97.56 93 GLY A O 1
ATOM 735 N N . ALA A 1 94 ? 7.34 25.578 3.359 1 97.94 94 ALA A N 1
ATOM 736 C CA . ALA A 1 94 ? 8.289 25.844 2.279 1 97.94 94 ALA A CA 1
ATOM 737 C C . ALA A 1 94 ? 7.809 26.984 1.395 1 97.94 94 ALA A C 1
ATOM 739 O O . ALA A 1 94 ? 6.832 27.672 1.722 1 97.94 94 ALA A O 1
ATOM 740 N N . LYS A 1 95 ? 8.617 27.297 0.467 1 98.31 95 LYS A N 1
ATOM 741 C CA . LYS A 1 95 ? 8.219 28.219 -0.583 1 98.31 95 LYS A CA 1
ATOM 742 C C . LYS A 1 95 ? 8.438 27.625 -1.968 1 98.31 95 LYS A C 1
ATOM 744 O O . LYS A 1 95 ? 9.406 26.891 -2.186 1 98.31 95 LYS A O 1
ATOM 749 N N . TYR A 1 96 ? 7.535 27.875 -2.805 1 97.94 96 TYR A N 1
ATOM 750 C CA . TYR A 1 96 ? 7.66 27.594 -4.23 1 97.94 96 TYR A CA 1
ATOM 751 C C . TYR A 1 96 ? 7.609 28.875 -5.051 1 97.94 96 TYR A C 1
ATOM 753 O O . TYR A 1 96 ? 6.57 29.531 -5.117 1 97.94 96 TYR A O 1
ATOM 761 N N . LYS A 1 97 ? 8.773 29.25 -5.688 1 97.5 97 LYS A N 1
ATOM 762 C CA . LYS A 1 97 ? 8.891 30.5 -6.441 1 97.5 97 LYS A CA 1
ATOM 763 C C . LYS A 1 97 ? 8.453 31.703 -5.598 1 97.5 97 LYS A C 1
ATOM 765 O O . LYS A 1 97 ? 7.645 32.5 -6.043 1 97.5 97 LYS A O 1
ATOM 770 N N . GLY A 1 98 ? 8.836 31.641 -4.418 1 97.62 98 GLY A N 1
ATOM 771 C CA . GLY A 1 98 ? 8.672 32.75 -3.512 1 97.62 98 GLY A CA 1
ATOM 772 C C . GLY A 1 98 ? 7.355 32.75 -2.766 1 97.62 98 GLY A C 1
ATOM 773 O O . GLY A 1 98 ? 7.137 33.562 -1.859 1 97.62 98 GLY A O 1
ATOM 774 N N . LYS A 1 99 ? 6.445 31.859 -3.096 1 98 99 LYS A N 1
ATOM 775 C CA . LYS A 1 99 ? 5.129 31.797 -2.463 1 98 99 LYS A CA 1
ATOM 776 C C . LYS A 1 99 ? 5.07 30.688 -1.422 1 98 99 LYS A C 1
ATOM 778 O O . LYS A 1 99 ? 5.598 29.594 -1.642 1 98 99 LYS A O 1
ATOM 783 N N . PRO A 1 100 ? 4.438 30.953 -0.298 1 98 100 PRO A N 1
ATOM 784 C CA . PRO A 1 100 ? 4.348 29.922 0.746 1 98 100 PRO A CA 1
ATOM 785 C C . PRO A 1 100 ? 3.596 28.672 0.287 1 98 100 PRO A C 1
ATOM 787 O O . PRO A 1 100 ? 2.549 28.781 -0.357 1 98 100 PRO A O 1
ATOM 790 N N . VAL A 1 101 ? 4.117 27.562 0.595 1 98 101 VAL A N 1
ATOM 791 C CA . VAL A 1 101 ? 3.496 26.25 0.423 1 98 101 VAL A CA 1
ATOM 792 C C . VAL A 1 101 ? 3.807 25.375 1.631 1 98 101 VAL A C 1
ATOM 794 O O . VAL A 1 101 ? 4.547 25.781 2.529 1 98 101 VAL A O 1
ATOM 797 N N . CYS A 1 102 ? 3.186 24.25 1.68 1 98 102 CYS A N 1
ATOM 798 C CA . CYS A 1 102 ? 3.561 23.234 2.65 1 98 102 CYS A CA 1
ATOM 799 C C . CYS A 1 102 ? 3.77 21.875 1.971 1 98 102 CYS A C 1
ATOM 801 O O . CYS A 1 102 ? 3.424 21.719 0.8 1 98 102 CYS A O 1
ATOM 803 N N . ARG A 1 103 ? 4.41 21.031 2.709 1 97.62 103 ARG A N 1
ATOM 804 C CA . ARG A 1 103 ? 4.746 19.703 2.205 1 97.62 103 ARG A CA 1
ATOM 805 C C . ARG A 1 103 ? 4.594 18.656 3.293 1 97.62 103 ARG A C 1
ATOM 807 O O . ARG A 1 103 ? 4.984 18.875 4.441 1 97.62 103 ARG A O 1
ATOM 814 N N . CYS A 1 104 ? 3.953 17.531 2.916 1 98.5 104 CYS A N 1
ATOM 815 C CA . CYS A 1 104 ? 3.918 16.391 3.809 1 98.5 104 CYS A CA 1
ATOM 816 C C . CYS A 1 104 ? 5.172 15.531 3.652 1 98.5 104 CYS A C 1
ATOM 818 O O . CYS A 1 104 ? 5.406 14.953 2.592 1 98.5 104 CYS A O 1
ATOM 820 N N . VAL A 1 105 ? 5.945 15.32 4.719 1 98.31 105 VAL A N 1
ATOM 821 C CA . VAL A 1 105 ? 7.258 14.703 4.562 1 98.31 105 VAL A CA 1
ATOM 822 C C . VAL A 1 105 ? 7.211 13.258 5.066 1 98.31 105 VAL A C 1
ATOM 824 O O . VAL A 1 105 ? 7.969 12.406 4.598 1 98.31 105 VAL A O 1
ATOM 827 N N . TYR A 1 106 ? 6.43 12.969 6.035 1 98.56 106 TYR A N 1
ATOM 828 C CA . TYR A 1 106 ? 6.172 11.625 6.535 1 98.56 106 TYR A CA 1
ATOM 829 C C . TYR A 1 106 ? 4.691 11.43 6.832 1 98.56 106 TYR A C 1
ATOM 831 O O . TYR A 1 106 ? 4.027 12.336 7.34 1 98.56 106 TYR A O 1
ATOM 839 N N . ILE A 1 107 ? 4.203 10.234 6.551 1 98.81 107 ILE A N 1
ATOM 840 C CA . ILE A 1 107 ? 2.783 9.977 6.754 1 98.81 107 ILE A CA 1
ATOM 841 C C . ILE A 1 107 ? 2.541 8.469 6.867 1 98.81 107 ILE A C 1
ATOM 843 O O . ILE A 1 107 ? 3.125 7.684 6.121 1 98.81 107 ILE A O 1
ATOM 847 N N . TRP A 1 108 ? 1.714 8.117 7.836 1 98.75 108 TRP A N 1
ATOM 848 C CA . TRP A 1 108 ? 1.297 6.73 8.039 1 98.75 108 TRP A CA 1
ATOM 849 C C . TRP A 1 108 ? -0.224 6.617 8.062 1 98.75 108 TRP A C 1
ATOM 851 O O . TRP A 1 108 ? -0.908 7.484 8.617 1 98.75 108 TRP A O 1
ATOM 861 N N . VAL A 1 109 ? -0.714 5.555 7.434 1 98.75 109 VAL A N 1
ATOM 862 C CA . VAL A 1 109 ? -2.137 5.23 7.449 1 98.75 109 VAL A CA 1
ATOM 863 C C . VAL A 1 109 ? -2.328 3.764 7.828 1 98.75 109 VAL A C 1
ATOM 865 O O . VAL A 1 109 ? -1.365 2.992 7.855 1 98.75 109 VAL A O 1
ATOM 868 N N . ASP A 1 110 ? -3.615 3.383 8.102 1 98 110 ASP A N 1
ATOM 869 C CA . ASP A 1 110 ? -3.828 2.014 8.562 1 98 110 ASP A CA 1
ATOM 870 C C . ASP A 1 110 ? -4.711 1.236 7.586 1 98 110 ASP A C 1
ATOM 872 O O . ASP A 1 110 ? -5.258 0.19 7.938 1 98 110 ASP A O 1
ATOM 876 N N . LYS A 1 111 ? -4.918 1.794 6.367 1 97.94 111 LYS A N 1
ATOM 877 C CA . LYS A 1 111 ? -5.695 1.11 5.34 1 97.94 111 LYS A CA 1
ATOM 878 C C . LYS A 1 111 ? -4.984 1.159 3.988 1 97.94 111 LYS A C 1
ATOM 880 O O . LYS A 1 111 ? -4.324 2.15 3.664 1 97.94 111 LYS A O 1
ATOM 885 N N . ASP A 1 112 ? -5.172 0.07 3.166 1 97.56 112 ASP A N 1
ATOM 886 C CA . ASP A 1 112 ? -4.527 -0.034 1.859 1 97.56 112 ASP A CA 1
ATOM 887 C C . ASP A 1 112 ? -5.062 1.025 0.898 1 97.56 112 ASP A C 1
ATOM 889 O O . ASP A 1 112 ? -4.293 1.659 0.173 1 97.56 112 ASP A O 1
ATOM 893 N N . TYR A 1 113 ? -6.367 1.22 0.859 1 96.88 113 TYR A N 1
ATOM 894 C CA . TYR A 1 113 ? -6.918 2.193 -0.078 1 96.88 113 TYR A CA 1
ATOM 895 C C . TYR A 1 113 ? -6.41 3.596 0.234 1 96.88 113 TYR A C 1
ATOM 897 O O . TYR A 1 113 ? -6.164 4.391 -0.677 1 96.88 113 TYR A O 1
ATOM 905 N N . ALA A 1 114 ? -6.277 3.891 1.558 1 98 114 ALA A N 1
ATOM 906 C CA . ALA A 1 114 ? -5.727 5.184 1.949 1 98 114 ALA A CA 1
ATOM 907 C C . ALA A 1 114 ? -4.266 5.312 1.526 1 98 114 ALA A C 1
ATOM 909 O O . ALA A 1 114 ? -3.828 6.379 1.095 1 98 114 ALA A O 1
ATOM 910 N N . MET A 1 115 ? -3.512 4.254 1.664 1 98.12 115 MET A N 1
ATOM 911 C CA . MET A 1 115 ? -2.107 4.27 1.266 1 98.12 115 MET A CA 1
ATOM 912 C C . MET A 1 115 ? -1.969 4.516 -0.233 1 98.12 115 MET A C 1
ATOM 914 O O . MET A 1 115 ? -1.197 5.379 -0.655 1 98.12 115 MET A O 1
ATOM 918 N N . LEU A 1 116 ? -2.711 3.758 -1.031 1 97.25 116 LEU A N 1
ATOM 919 C CA . LEU A 1 116 ? -2.617 3.916 -2.479 1 97.25 116 LEU A CA 1
ATOM 920 C C . LEU A 1 116 ? -3.082 5.305 -2.904 1 97.25 116 LEU A C 1
ATOM 922 O O . LEU A 1 116 ? -2.486 5.918 -3.791 1 97.25 116 LEU A O 1
ATOM 926 N N . ARG A 1 117 ? -4.172 5.793 -2.311 1 96.5 117 ARG A N 1
ATOM 927 C CA . ARG A 1 117 ? -4.641 7.141 -2.607 1 96.5 117 ARG A CA 1
ATOM 928 C C . ARG A 1 117 ? -3.537 8.172 -2.385 1 96.5 117 ARG A C 1
ATOM 930 O O . ARG A 1 117 ? -3.363 9.086 -3.189 1 96.5 117 ARG A O 1
ATOM 937 N N . GLY A 1 118 ? -2.838 8.023 -1.278 1 97 118 GLY A N 1
ATOM 938 C CA . GLY A 1 118 ? -1.72 8.906 -0.993 1 97 118 GLY A CA 1
ATOM 939 C C . GLY A 1 118 ? -0.636 8.859 -2.053 1 97 118 GLY A C 1
ATOM 940 O O . GLY A 1 118 ? -0.14 9.906 -2.486 1 97 118 GLY A O 1
ATOM 941 N N . LEU A 1 119 ? -0.324 7.699 -2.471 1 95.12 119 LEU A N 1
ATOM 942 C CA . LEU A 1 119 ? 0.709 7.562 -3.492 1 95.12 119 LEU A CA 1
ATOM 943 C C . LEU A 1 119 ? 0.286 8.242 -4.789 1 95.12 119 LEU A C 1
ATOM 945 O O . LEU A 1 119 ? 1.097 8.906 -5.441 1 95.12 119 LEU A O 1
ATOM 949 N N . VAL A 1 120 ? -0.949 8.117 -5.148 1 95.06 120 VAL A N 1
ATOM 950 C CA . VAL A 1 120 ? -1.49 8.75 -6.344 1 95.06 120 VAL A CA 1
ATOM 951 C C . VAL A 1 120 ? -1.407 10.273 -6.199 1 95.06 120 VAL A C 1
ATOM 953 O O . VAL A 1 120 ? -1.143 10.977 -7.176 1 95.06 120 VAL A O 1
ATOM 956 N N . GLN A 1 121 ? -1.531 10.758 -4.98 1 95.62 121 GLN A N 1
ATOM 957 C CA . GLN A 1 121 ? -1.586 12.188 -4.703 1 95.62 121 GLN A CA 1
ATOM 958 C C . GLN A 1 121 ? -0.192 12.75 -4.453 1 95.62 121 GLN A C 1
ATOM 960 O O . GLN A 1 121 ? -0.02 13.969 -4.34 1 95.62 121 GLN A O 1
ATOM 965 N N . GLY A 1 122 ? 0.766 11.906 -4.262 1 95.56 122 GLY A N 1
ATOM 966 C CA . GLY A 1 122 ? 2.115 12.344 -3.947 1 95.56 122 GLY A CA 1
ATOM 967 C C . GLY A 1 122 ? 2.416 12.328 -2.461 1 95.56 122 GLY A C 1
ATOM 968 O O . GLY A 1 122 ? 3.484 12.773 -2.033 1 95.56 122 GLY A O 1
ATOM 969 N N . PHE A 1 123 ? 1.457 11.891 -1.64 1 97.94 123 PHE A N 1
ATOM 970 C CA . PHE A 1 123 ? 1.76 11.672 -0.229 1 97.94 123 PHE A CA 1
ATOM 971 C C . PHE A 1 123 ? 2.646 10.445 -0.049 1 97.94 123 PHE A C 1
ATOM 973 O O . PHE A 1 123 ? 2.371 9.391 -0.613 1 97.94 123 PHE A O 1
ATOM 980 N N . PRO A 1 124 ? 3.719 10.555 0.706 1 98.06 124 PRO A N 1
ATOM 981 C CA . PRO A 1 124 ? 4.613 9.414 0.9 1 98.06 124 PRO A CA 1
ATOM 982 C C . PRO A 1 124 ? 4.109 8.445 1.968 1 98.06 124 PRO A C 1
ATOM 984 O O . PRO A 1 124 ? 4.801 8.203 2.961 1 98.06 124 PRO A O 1
ATOM 987 N N . LYS A 1 125 ? 2.977 7.789 1.714 1 98.25 125 LYS A N 1
ATOM 988 C CA . LYS A 1 125 ? 2.254 7.027 2.727 1 98.25 125 LYS A CA 1
ATOM 989 C C . LYS A 1 125 ? 2.859 5.641 2.908 1 98.25 125 LYS A C 1
ATOM 991 O O . LYS A 1 125 ? 3.211 4.977 1.93 1 98.25 125 LYS A O 1
ATOM 996 N N . LYS A 1 126 ? 3.057 5.316 4.195 1 97.81 126 LYS A N 1
ATOM 997 C CA . LYS A 1 126 ? 3.346 3.967 4.668 1 97.81 126 LYS A CA 1
ATOM 998 C C . LYS A 1 126 ? 2.236 3.455 5.582 1 97.81 126 LYS A C 1
ATOM 1000 O O . LYS A 1 126 ? 1.339 4.211 5.961 1 97.81 126 LYS A O 1
ATOM 1005 N N . LEU A 1 127 ? 2.322 2.154 5.867 1 98.12 127 LEU A N 1
ATOM 1006 C CA . LEU A 1 127 ? 1.368 1.631 6.84 1 98.12 127 LEU A CA 1
ATOM 1007 C C . LEU A 1 127 ? 1.883 1.82 8.266 1 98.12 127 LEU A C 1
ATOM 1009 O O . LEU A 1 127 ? 3.092 1.778 8.5 1 98.12 127 LEU A O 1
ATOM 1013 N N . GLY A 1 128 ? 0.981 2.045 9.172 1 97.88 128 GLY A N 1
ATOM 1014 C CA . GLY A 1 128 ? 1.212 2.092 10.609 1 97.88 128 GLY A CA 1
ATOM 1015 C C . GLY A 1 128 ? -0.037 1.812 11.422 1 97.88 128 GLY A C 1
ATOM 1016 O O . GLY A 1 128 ? -1.121 1.636 10.867 1 97.88 128 GLY A O 1
ATOM 1017 N N . GLU A 1 129 ? 0.205 1.578 12.703 1 97.81 129 GLU A N 1
ATOM 1018 C CA . GLU A 1 129 ? -0.872 1.502 13.688 1 97.81 129 GLU A CA 1
ATOM 1019 C C . GLU A 1 129 ? -1.097 2.85 14.367 1 97.81 129 GLU A C 1
ATOM 1021 O O . GLU A 1 129 ? -0.207 3.363 15.047 1 97.81 129 GLU A O 1
ATOM 1026 N N . VAL A 1 130 ? -2.316 3.365 14.164 1 98.62 130 VAL A N 1
ATOM 1027 C CA . VAL A 1 130 ? -2.619 4.707 14.648 1 98.62 130 VAL A CA 1
ATOM 1028 C C . VAL A 1 130 ? -3.805 4.656 15.609 1 98.62 130 VAL A C 1
ATOM 1030 O O . VAL A 1 130 ? -4.848 4.082 15.289 1 98.62 130 VAL A O 1
ATOM 1033 N N . TRP A 1 131 ? -3.584 5.254 16.734 1 97.81 131 TRP A N 1
ATOM 1034 C CA . TRP A 1 131 ? -4.664 5.414 17.703 1 97.81 131 TRP A CA 1
ATOM 1035 C C . TRP A 1 131 ? -4.789 6.871 18.141 1 97.81 131 TRP A C 1
ATOM 1037 O O . TRP A 1 131 ? -3.785 7.57 18.297 1 97.81 131 TRP A O 1
ATOM 1047 N N . MET A 1 132 ? -6.023 7.277 18.297 1 97.75 132 MET A N 1
ATOM 1048 C CA . MET A 1 132 ? -6.336 8.633 18.734 1 97.75 132 MET A CA 1
ATOM 1049 C C . MET A 1 132 ? -7.551 8.641 19.656 1 97.75 132 MET A C 1
ATOM 1051 O O . MET A 1 132 ? -8.562 8 19.375 1 97.75 132 MET A O 1
ATOM 1055 N N . THR A 1 133 ? -7.414 9.398 20.781 1 96.38 133 THR A N 1
ATOM 1056 C CA . THR A 1 133 ? -8.555 9.547 21.688 1 96.38 133 THR A CA 1
ATOM 1057 C C . THR A 1 133 ? -9.703 10.258 20.984 1 96.38 133 THR A C 1
ATOM 1059 O O . THR A 1 133 ? -9.5 11.273 20.312 1 96.38 133 THR A O 1
ATOM 1062 N N . ARG A 1 134 ? -10.914 9.75 21.156 1 94.06 134 ARG A N 1
ATOM 1063 C CA . ARG A 1 134 ? -12.133 10.367 20.641 1 94.06 134 ARG A CA 1
ATOM 1064 C C . ARG A 1 134 ? -12.938 11.023 21.75 1 94.06 134 ARG A C 1
ATOM 1066 O O . ARG A 1 134 ? -12.992 10.508 22.875 1 94.06 134 ARG A O 1
ATOM 1073 N N . PRO A 1 135 ? -13.539 12.078 21.344 1 95.06 135 PRO A N 1
ATOM 1074 C CA . PRO A 1 135 ? -14.414 12.672 22.359 1 95.06 135 PRO A CA 1
ATOM 1075 C C . PRO A 1 135 ? -15.625 11.812 22.688 1 95.06 135 PRO A C 1
ATOM 1077 O O . PRO A 1 135 ? -16.172 11.156 21.797 1 95.06 135 PRO A O 1
ATOM 1080 N N . THR A 1 136 ? -15.992 11.797 23.969 1 93.75 136 THR A N 1
ATOM 1081 C CA . THR A 1 136 ? -17.219 11.141 24.406 1 93.75 136 THR A CA 1
ATOM 1082 C C . THR A 1 136 ? -18.219 12.156 24.953 1 93.75 136 THR A C 1
ATOM 1084 O O . THR A 1 136 ? -17.828 13.25 25.359 1 93.75 136 THR A O 1
ATOM 1087 N N . THR A 1 137 ? -19.469 11.68 24.828 1 92.62 137 THR A N 1
ATOM 1088 C CA . THR A 1 137 ? -20.5 12.594 25.297 1 92.62 137 THR A CA 1
ATOM 1089 C C . THR A 1 137 ? -21.141 12.078 26.578 1 92.62 137 THR A C 1
ATOM 1091 O O . THR A 1 137 ? -21.859 12.812 27.266 1 92.62 137 THR A O 1
ATOM 1094 N N . VAL A 1 138 ? -21.016 10.844 26.844 1 93.25 138 VAL A N 1
ATOM 1095 C CA . VAL A 1 138 ? -21.609 10.242 28.047 1 93.25 138 VAL A CA 1
ATOM 1096 C C . VAL A 1 138 ? -20.609 9.297 28.688 1 93.25 138 VAL A C 1
ATOM 1098 O O . VAL A 1 138 ? -19.672 8.828 28.031 1 93.25 138 VAL A O 1
ATOM 1101 N N . GLY A 1 139 ? -20.797 9.094 29.922 1 92.12 139 GLY A N 1
ATOM 1102 C CA . GLY A 1 139 ? -19.984 8.117 30.641 1 92.12 139 GLY A CA 1
ATOM 1103 C C . GLY A 1 139 ? -18.703 8.688 31.172 1 92.12 139 GLY A C 1
ATOM 1104 O O . GLY A 1 139 ? -18.406 9.875 31 1 92.12 139 GLY A O 1
ATOM 1105 N N . LYS A 1 140 ? -17.875 7.84 31.859 1 90.5 140 LYS A N 1
ATOM 1106 C CA . LYS A 1 140 ? -16.672 8.289 32.562 1 90.5 140 LYS A CA 1
ATOM 1107 C C . LYS A 1 140 ? -15.414 7.805 31.859 1 90.5 140 LYS A C 1
ATOM 1109 O O . LYS A 1 140 ? -14.297 8.148 32.281 1 90.5 140 LYS A O 1
ATOM 1114 N N . ALA A 1 141 ? -15.57 7.043 30.812 1 90.62 141 ALA A N 1
ATOM 1115 C CA . ALA A 1 141 ? -14.43 6.34 30.219 1 90.62 141 ALA A CA 1
ATOM 1116 C C . ALA A 1 141 ? -13.758 7.191 29.156 1 90.62 141 ALA A C 1
ATOM 1118 O O . ALA A 1 141 ? -12.734 6.793 28.594 1 90.62 141 ALA A O 1
ATOM 1119 N N . GLY A 1 142 ? -14.359 8.352 28.812 1 89.81 142 GLY A N 1
ATOM 1120 C CA . GLY A 1 142 ? -13.789 9.156 27.734 1 89.81 142 GLY A CA 1
ATOM 1121 C C . GLY A 1 142 ? -13.688 10.633 28.109 1 89.81 142 GLY A C 1
ATOM 1122 O O . GLY A 1 142 ? -14.141 11.047 29.172 1 89.81 142 GLY A O 1
ATOM 1123 N N . MET A 1 143 ? -12.977 11.359 27.266 1 91.88 143 MET A N 1
ATOM 1124 C CA . MET A 1 143 ? -12.781 12.797 27.453 1 91.88 143 MET A CA 1
ATOM 1125 C C . MET A 1 143 ? -13.789 13.586 26.625 1 91.88 143 MET A C 1
ATOM 1127 O O . MET A 1 143 ? -14.227 13.133 25.562 1 91.88 143 MET A O 1
ATOM 1131 N N . ARG A 1 144 ? -14.133 14.75 27.141 1 94.44 144 ARG A N 1
ATOM 1132 C CA . ARG A 1 144 ? -15.031 15.664 26.453 1 94.44 144 ARG A CA 1
ATOM 1133 C C . ARG A 1 144 ? -14.258 16.828 25.812 1 94.44 144 ARG A C 1
ATOM 1135 O O . ARG A 1 144 ? -13.125 17.109 26.219 1 94.44 144 ARG A O 1
ATOM 1142 N N . LEU A 1 145 ? -14.859 17.422 24.797 1 96.19 145 LEU A N 1
ATOM 1143 C CA . LEU A 1 145 ? -14.312 18.672 24.266 1 96.19 145 LEU A CA 1
ATOM 1144 C C . LEU A 1 145 ? -14.633 19.844 25.172 1 96.19 145 LEU A C 1
ATOM 1146 O O . LEU A 1 145 ? -15.609 20.562 24.938 1 96.19 145 LEU A O 1
ATOM 1150 N N . GLU A 1 146 ? -13.867 19.984 26.172 1 96.44 146 GLU A N 1
ATOM 1151 C CA . GLU A 1 146 ? -13.984 21.016 27.188 1 96.44 146 GLU A CA 1
ATOM 1152 C C . GLU A 1 146 ? -12.625 21.344 27.797 1 96.44 146 GLU A C 1
ATOM 1154 O O . GLU A 1 146 ? -11.664 20.594 27.641 1 96.44 146 GLU A O 1
ATOM 1159 N N . PRO A 1 147 ? -12.609 22.562 28.422 1 97.5 147 PRO A N 1
ATOM 1160 C CA . PRO A 1 147 ? -11.352 22.859 29.109 1 97.5 147 PRO A CA 1
ATOM 1161 C C . PRO A 1 147 ? -10.906 21.734 30.031 1 97.5 147 PRO A C 1
ATOM 1163 O O . PRO A 1 147 ? -11.711 21.219 30.812 1 97.5 147 PRO A O 1
ATOM 1166 N N . GLY A 1 148 ? -9.688 21.328 29.906 1 97.06 148 GLY A N 1
ATOM 1167 C CA . GLY A 1 148 ? -9.148 20.25 30.719 1 97.06 148 GLY A CA 1
ATOM 1168 C C . GLY A 1 148 ? -9.25 18.891 30.047 1 97.06 148 GLY A C 1
ATOM 1169 O O . GLY A 1 148 ? -8.648 17.922 30.5 1 97.06 148 GLY A O 1
ATOM 1170 N N . GLY A 1 149 ? -10.023 18.797 28.969 1 97 149 GLY A N 1
ATOM 1171 C CA . GLY A 1 149 ? -10.055 17.562 28.219 1 97 149 GLY A CA 1
ATOM 1172 C C . GLY A 1 149 ? -8.695 17.141 27.688 1 97 149 GLY A C 1
ATOM 1173 O O . GLY A 1 149 ? -7.93 17.984 27.219 1 97 149 GLY A O 1
ATOM 1174 N N . ILE A 1 150 ? -8.383 15.859 27.812 1 97.44 150 ILE A N 1
ATOM 1175 C CA . ILE A 1 150 ? -7.09 15.344 27.375 1 97.44 150 ILE A CA 1
ATOM 1176 C C . ILE A 1 150 ? -7.285 14.383 26.203 1 97.44 150 ILE A C 1
ATOM 1178 O O . ILE A 1 150 ? -8.047 13.422 26.297 1 97.44 150 ILE A O 1
ATOM 1182 N N . PHE A 1 151 ? -6.625 14.664 25.109 1 98.31 151 PHE A N 1
ATOM 1183 C CA . PHE A 1 151 ? -6.648 13.836 23.906 1 98.31 151 PHE A CA 1
ATOM 1184 C C . PHE A 1 151 ? -5.242 13.367 23.547 1 98.31 151 PHE A C 1
ATOM 1186 O O . PHE A 1 151 ? -4.32 14.18 23.438 1 98.31 151 PHE A O 1
ATOM 1193 N N . ALA A 1 152 ? -5.113 12.031 23.312 1 98.31 152 ALA A N 1
ATOM 1194 C CA . ALA A 1 152 ? -3.805 11.445 23.047 1 98.31 152 ALA A CA 1
ATOM 1195 C C . ALA A 1 152 ? -3.791 10.742 21.688 1 98.31 152 ALA A C 1
ATOM 1197 O O . ALA A 1 152 ? -4.848 10.445 21.125 1 98.31 152 ALA A O 1
ATOM 1198 N N . GLY A 1 153 ? -2.648 10.625 21.094 1 98.69 153 GLY A N 1
ATOM 1199 C CA . GLY A 1 153 ? -2.402 9.883 19.875 1 98.69 153 GLY A CA 1
ATOM 1200 C C . GLY A 1 153 ? -1.129 9.055 19.922 1 98.69 153 GLY A C 1
ATOM 1201 O O . GLY A 1 153 ? -0.141 9.469 20.531 1 98.69 153 GLY A O 1
ATOM 1202 N N . THR A 1 154 ? -1.2 7.891 19.297 1 98.81 154 THR A N 1
ATOM 1203 C CA . THR A 1 154 ? -0.015 7.051 19.188 1 98.81 154 THR A CA 1
ATOM 1204 C C . THR A 1 154 ? 0.161 6.555 17.75 1 98.81 154 THR A C 1
ATOM 1206 O O . THR A 1 154 ? -0.822 6.277 17.062 1 98.81 154 THR A O 1
ATOM 1209 N N . LEU A 1 155 ? 1.384 6.488 17.328 1 98.81 155 LEU A N 1
ATOM 1210 C CA . LEU A 1 155 ? 1.776 5.871 16.078 1 98.81 155 LEU A CA 1
ATOM 1211 C C . LEU A 1 155 ? 2.812 4.777 16.297 1 98.81 155 LEU A C 1
ATOM 1213 O O . LEU A 1 155 ? 3.826 5.004 16.969 1 98.81 155 LEU A O 1
ATOM 1217 N N . SER A 1 156 ? 2.566 3.621 15.789 1 98.38 156 SER A N 1
ATOM 1218 C CA . SER A 1 156 ? 3.545 2.543 15.695 1 98.38 156 SER A CA 1
ATOM 1219 C C . SER A 1 156 ? 3.658 2.025 14.266 1 98.38 156 SER A C 1
ATOM 1221 O O . SER A 1 156 ? 2.689 2.074 13.5 1 98.38 156 SER A O 1
ATOM 1223 N N . ALA A 1 157 ? 4.801 1.656 13.93 1 96.25 157 ALA A N 1
ATOM 1224 C CA . ALA A 1 157 ? 5.051 1.011 12.641 1 96.25 157 ALA A CA 1
ATOM 1225 C C . ALA A 1 157 ? 6.145 -0.045 12.758 1 96.25 157 ALA A C 1
ATOM 1227 O O . ALA A 1 157 ? 7.145 0.162 13.453 1 96.25 157 ALA A O 1
ATOM 1228 N N . GLY A 1 158 ? 5.953 -1.18 12.094 1 91.88 158 GLY A N 1
ATOM 1229 C CA . GLY A 1 158 ? 6.938 -2.248 12.117 1 91.88 158 GLY A CA 1
ATOM 1230 C C . GLY A 1 158 ? 7.234 -2.754 13.516 1 91.88 158 GLY A C 1
ATOM 1231 O O . GLY A 1 158 ? 8.383 -3.051 13.844 1 91.88 158 GLY A O 1
ATOM 1232 N N . GLY A 1 159 ? 6.309 -2.686 14.344 1 91.75 159 GLY A N 1
ATOM 1233 C CA . GLY A 1 159 ? 6.469 -3.209 15.688 1 91.75 159 GLY A CA 1
ATOM 1234 C C . GLY A 1 159 ? 7.16 -2.236 16.625 1 91.75 159 GLY A C 1
ATOM 1235 O O . GLY A 1 159 ? 7.535 -2.604 17.734 1 91.75 159 GLY A O 1
ATOM 1236 N N . ARG A 1 160 ? 7.297 -1.005 16.172 1 95.75 160 ARG A N 1
ATOM 1237 C CA . ARG A 1 160 ? 7.98 -0.006 16.984 1 95.75 160 ARG A CA 1
ATOM 1238 C C . ARG A 1 160 ? 7.094 1.21 17.219 1 95.75 160 ARG A C 1
ATOM 1240 O O . ARG A 1 160 ? 6.422 1.686 16.297 1 95.75 160 ARG A O 1
ATOM 1247 N N . ARG A 1 161 ? 7.094 1.649 18.453 1 97.56 161 ARG A N 1
ATOM 1248 C CA . ARG A 1 161 ? 6.484 2.943 18.734 1 97.56 161 ARG A CA 1
ATOM 1249 C C . ARG A 1 161 ? 7.285 4.078 18.109 1 97.56 161 ARG A C 1
ATOM 1251 O O . ARG A 1 161 ? 8.508 4.137 18.266 1 97.56 161 ARG A O 1
ATOM 1258 N N . LEU A 1 162 ? 6.602 4.992 17.391 1 98.5 162 LEU A N 1
ATOM 1259 C CA . LEU A 1 162 ? 7.289 6.09 16.719 1 98.5 162 LEU A CA 1
ATOM 1260 C C . LEU A 1 162 ? 6.918 7.43 17.344 1 98.5 162 LEU A C 1
ATOM 1262 O O . LEU A 1 162 ? 7.75 8.336 17.422 1 98.5 162 LEU A O 1
ATOM 1266 N N . VAL A 1 163 ? 5.637 7.539 17.797 1 98.81 163 VAL A N 1
ATOM 1267 C CA . VAL A 1 163 ? 5.16 8.82 18.312 1 98.81 163 VAL A CA 1
ATOM 1268 C C . VAL A 1 163 ? 4.191 8.586 19.469 1 98.81 163 VAL A C 1
ATOM 1270 O O . VAL A 1 163 ? 3.309 7.73 19.375 1 98.81 163 VAL A O 1
ATOM 1273 N N . ASP A 1 164 ? 4.375 9.32 20.516 1 98.69 164 ASP A N 1
ATOM 1274 C CA . ASP A 1 164 ? 3.348 9.602 21.516 1 98.69 164 ASP A CA 1
ATOM 1275 C C . ASP A 1 164 ? 3.021 11.086 21.578 1 98.69 164 ASP A C 1
ATOM 1277 O O . ASP A 1 164 ? 3.924 11.93 21.547 1 98.69 164 ASP A O 1
ATOM 1281 N N . ALA A 1 165 ? 1.76 11.375 21.609 1 98.81 165 ALA A N 1
ATOM 1282 C CA . ALA A 1 165 ? 1.365 12.781 21.734 1 98.81 165 ALA A CA 1
ATOM 1283 C C . ALA A 1 165 ? 0.142 12.922 22.641 1 98.81 165 ALA A C 1
ATOM 1285 O O . ALA A 1 165 ? -0.643 11.984 22.781 1 98.81 165 ALA A O 1
ATOM 1286 N N . LYS A 1 166 ? 0.074 14.062 23.219 1 98.31 166 LYS A N 1
ATOM 1287 C CA . LYS A 1 166 ? -1.055 14.406 24.078 1 98.31 166 LYS A CA 1
ATOM 1288 C C . LYS A 1 166 ? -1.362 15.898 24.016 1 98.31 166 LYS A C 1
ATOM 1290 O O . LYS A 1 166 ? -0.45 16.719 24.031 1 98.31 166 LYS A O 1
ATOM 1295 N N . VAL A 1 167 ? -2.629 16.203 23.906 1 98.62 167 VAL A N 1
ATOM 1296 C CA . VAL A 1 167 ? -3.098 17.594 23.938 1 98.62 167 VAL A CA 1
ATOM 1297 C C . VAL A 1 167 ? -4.086 17.766 25.094 1 98.62 167 VAL A C 1
ATOM 1299 O O . VAL A 1 167 ? -5.031 16.984 25.234 1 98.62 167 VAL A O 1
ATOM 1302 N N . THR A 1 168 ? -3.84 18.734 25.922 1 98.62 168 THR A N 1
ATOM 1303 C CA . THR A 1 168 ? -4.777 19.141 26.953 1 98.62 168 THR A CA 1
ATOM 1304 C C . THR A 1 168 ? -5.473 20.438 26.578 1 98.62 168 THR A C 1
ATOM 1306 O O . THR A 1 168 ? -4.836 21.5 26.5 1 98.62 168 THR A O 1
ATOM 1309 N N . LEU A 1 169 ? -6.77 20.344 26.422 1 98.38 169 LEU A N 1
ATOM 1310 C CA . LEU A 1 169 ? -7.539 21.453 25.875 1 98.38 169 LEU A CA 1
ATOM 1311 C C . LEU A 1 169 ? -7.684 22.578 26.906 1 98.38 169 LEU A C 1
ATOM 1313 O O . LEU A 1 169 ? -7.82 22.312 28.094 1 98.38 169 LEU A O 1
ATOM 1317 N N . LYS A 1 170 ? -7.707 23.797 26.391 1 98.56 170 LYS A N 1
ATOM 1318 C CA . LYS A 1 170 ? -7.875 24.969 27.25 1 98.56 170 LYS A CA 1
ATOM 1319 C C . LYS A 1 170 ? -9.109 25.766 26.859 1 98.56 170 LYS A C 1
ATOM 1321 O O . LYS A 1 170 ? -9.945 26.078 27.719 1 98.56 170 LYS A O 1
ATOM 1326 N N . GLU A 1 171 ? -9.195 26.141 25.594 1 98.38 171 GLU A N 1
ATOM 1327 C CA . GLU A 1 171 ? -10.266 27.031 25.156 1 98.38 171 GLU A CA 1
ATOM 1328 C C . GLU A 1 171 ? -10.492 26.922 23.656 1 98.38 171 GLU A C 1
ATOM 1330 O O . GLU A 1 171 ? -9.633 26.422 22.922 1 98.38 171 GLU A O 1
ATOM 1335 N N . ILE A 1 172 ? -11.656 27.438 23.219 1 98.19 172 ILE A N 1
ATOM 1336 C CA . ILE A 1 172 ? -11.922 27.594 21.781 1 98.19 172 ILE A CA 1
ATOM 1337 C C . ILE A 1 172 ? -11.219 28.828 21.25 1 98.19 172 ILE A C 1
ATOM 1339 O O . ILE A 1 172 ? -11.18 29.859 21.922 1 98.19 172 ILE A O 1
ATOM 1343 N N . THR A 1 173 ? -10.703 28.672 20.125 1 97.69 173 THR A N 1
ATOM 1344 C CA . THR A 1 173 ? -9.992 29.781 19.516 1 97.69 173 THR A CA 1
ATOM 1345 C C . THR A 1 173 ? -10.469 30 18.078 1 97.69 173 THR A C 1
ATOM 1347 O O . THR A 1 173 ? -11.156 29.156 17.516 1 97.69 173 THR A O 1
ATOM 1350 N N . GLN A 1 174 ? -10.102 31.203 17.5 1 94.94 174 GLN A N 1
ATOM 1351 C CA . GLN A 1 174 ? -10.391 31.516 16.109 1 94.94 174 GLN A CA 1
ATOM 1352 C C . GLN A 1 174 ? -9.172 31.266 15.219 1 94.94 174 GLN A C 1
ATOM 1354 O O . GLN A 1 174 ? -9.273 31.25 13.992 1 94.94 174 GLN A O 1
ATOM 1359 N N . ASN A 1 175 ? -8.078 31.078 15.953 1 92.88 175 ASN A N 1
ATOM 1360 C CA . ASN A 1 175 ? -6.844 30.797 15.227 1 92.88 175 ASN A CA 1
ATOM 1361 C C . ASN A 1 175 ? -6.555 29.297 15.164 1 92.88 175 ASN A C 1
ATOM 1363 O O . ASN A 1 175 ? -6.82 28.578 16.125 1 92.88 175 ASN A O 1
ATOM 1367 N N . GLY A 1 176 ? -6.16 28.844 14.062 1 93.44 176 GLY A N 1
ATOM 1368 C CA . GLY A 1 176 ? -5.84 27.438 13.883 1 93.44 176 GLY A CA 1
ATOM 1369 C C . GLY A 1 176 ? -4.41 27.203 13.43 1 93.44 176 GLY A C 1
ATOM 1370 O O . GLY A 1 176 ? -3.561 28.078 13.555 1 93.44 176 GLY A O 1
ATOM 1371 N N . PRO A 1 177 ? -4.121 25.969 13.148 1 94.44 177 PRO A N 1
ATOM 1372 C CA . PRO A 1 177 ? -2.777 25.672 12.656 1 94.44 177 PRO A CA 1
ATOM 1373 C C . PRO A 1 177 ? -2.381 26.516 11.445 1 94.44 177 PRO A C 1
ATOM 1375 O O . PRO A 1 177 ? -3.238 26.875 10.641 1 94.44 177 PRO A O 1
ATOM 1378 N N . THR A 1 178 ? -1.078 26.781 11.328 1 95.44 178 THR A N 1
ATOM 1379 C CA . THR A 1 178 ? -0.644 27.703 10.281 1 95.44 178 THR A CA 1
ATOM 1380 C C . THR A 1 178 ? 0.349 27.016 9.344 1 95.44 178 THR A C 1
ATOM 1382 O O . THR A 1 178 ? 0.495 27.422 8.188 1 95.44 178 THR A O 1
ATOM 1385 N N . VAL A 1 179 ? 1.059 26.031 9.797 1 95.81 179 VAL A N 1
ATOM 1386 C CA . VAL A 1 179 ? 2.139 25.406 9.031 1 95.81 179 VAL A CA 1
ATOM 1387 C C . VAL A 1 179 ? 1.568 24.734 7.785 1 95.81 179 VAL A C 1
ATOM 1389 O O . VAL A 1 179 ? 2.172 24.781 6.711 1 95.81 179 VAL A O 1
ATOM 1392 N N . SER A 1 180 ? 0.381 24.078 7.934 1 93.75 180 SER A N 1
ATOM 1393 C CA . SER A 1 180 ? -0.209 23.328 6.832 1 93.75 180 SER A CA 1
ATOM 1394 C C . SER A 1 180 ? -1.319 24.125 6.148 1 93.75 180 SER A C 1
ATOM 1396 O O . SER A 1 180 ? -2.119 23.562 5.398 1 93.75 180 SER A O 1
ATOM 1398 N N . ASP A 1 181 ? -1.384 25.375 6.414 1 93.81 181 ASP A N 1
ATOM 1399 C CA . ASP A 1 181 ? -2.428 26.234 5.848 1 93.81 181 ASP A CA 1
ATOM 1400 C C . ASP A 1 181 ? -2.143 26.547 4.379 1 93.81 181 ASP A C 1
ATOM 1402 O O . ASP A 1 181 ? -3.062 26.594 3.561 1 93.81 181 ASP A O 1
ATOM 1406 N N . PRO A 1 182 ? -0.814 26.812 4.02 1 96 182 PRO A N 1
ATOM 1407 C CA . PRO A 1 182 ? -0.533 27.094 2.611 1 96 182 PRO A CA 1
ATOM 1408 C C . PRO A 1 182 ? -0.822 25.906 1.699 1 96 182 PRO A C 1
ATOM 1410 O O . PRO A 1 182 ? -0.996 24.781 2.18 1 96 182 PRO A O 1
ATOM 1413 N N . PRO A 1 183 ? -0.922 26.156 0.364 1 96.19 183 PRO A N 1
ATOM 1414 C CA . PRO A 1 183 ? -1.187 25.062 -0.572 1 96.19 183 PRO A CA 1
ATOM 1415 C C . PRO A 1 183 ? -0.173 23.922 -0.452 1 96.19 183 PRO A C 1
ATOM 1417 O O . PRO A 1 183 ? 1.018 24.172 -0.246 1 96.19 183 PRO A O 1
ATOM 1420 N N . LEU A 1 184 ? -0.704 22.812 -0.607 1 97.06 184 LEU A N 1
ATOM 1421 C CA . LEU A 1 184 ? 0.116 21.609 -0.488 1 97.06 184 LEU A CA 1
ATOM 1422 C C . LEU A 1 184 ? 0.848 21.328 -1.794 1 97.06 184 LEU A C 1
ATOM 1424 O O . LEU A 1 184 ? 0.24 21.328 -2.867 1 97.06 184 LEU A O 1
ATOM 1428 N N . HIS A 1 185 ? 2.188 21.109 -1.735 1 97.38 185 HIS A N 1
ATOM 1429 C CA . HIS A 1 185 ? 3.021 20.625 -2.828 1 97.38 185 HIS A CA 1
ATOM 1430 C C . HIS A 1 185 ? 3.752 19.344 -2.439 1 97.38 185 HIS A C 1
ATOM 1432 O O . HIS A 1 185 ? 4.562 19.344 -1.51 1 97.38 185 HIS A O 1
ATOM 1438 N N . ASN A 1 186 ? 3.459 18.281 -3.105 1 96.88 186 ASN A N 1
ATOM 1439 C CA . ASN A 1 186 ? 4.102 17 -2.863 1 96.88 186 ASN A CA 1
ATOM 1440 C C . ASN A 1 186 ? 4.766 16.453 -4.125 1 96.88 186 ASN A C 1
ATOM 1442 O O . ASN A 1 186 ? 4.629 17.031 -5.203 1 96.88 186 ASN A O 1
ATOM 1446 N N . SER A 1 187 ? 5.574 15.406 -3.93 1 95.44 187 SER A N 1
ATOM 1447 C CA . SER A 1 187 ? 6.238 14.742 -5.047 1 95.44 187 SER A CA 1
ATOM 1448 C C . SER A 1 187 ? 5.633 13.367 -5.312 1 95.44 187 SER A C 1
ATOM 1450 O O . SER A 1 187 ? 5.586 12.523 -4.418 1 95.44 187 SER A O 1
ATOM 1452 N N . ARG A 1 188 ? 5.129 13.219 -6.52 1 95.81 188 ARG A N 1
ATOM 1453 C CA . ARG A 1 188 ? 4.852 11.852 -6.961 1 95.81 188 ARG A CA 1
ATOM 1454 C C . ARG A 1 188 ? 6.125 11.164 -7.445 1 95.81 188 ARG A C 1
ATOM 1456 O O . ARG A 1 188 ? 6.941 11.773 -8.141 1 95.81 188 ARG A O 1
ATOM 1463 N N . HIS A 1 189 ? 6.293 9.977 -7.027 1 94.94 189 HIS A N 1
ATOM 1464 C CA . HIS A 1 189 ? 7.504 9.219 -7.336 1 94.94 189 HIS A CA 1
ATOM 1465 C C . HIS A 1 189 ? 7.203 7.734 -7.477 1 94.94 189 HIS A C 1
ATOM 1467 O O . HIS A 1 189 ? 6.629 7.121 -6.574 1 94.94 189 HIS A O 1
ATOM 1473 N N . LEU A 1 190 ? 7.5 7.141 -8.594 1 93.81 190 LEU A N 1
ATOM 1474 C CA . LEU A 1 190 ? 7.383 5.711 -8.859 1 93.81 190 LEU A CA 1
ATOM 1475 C C . LEU A 1 190 ? 8.641 5.176 -9.531 1 93.81 190 LEU A C 1
ATOM 1477 O O . LEU A 1 190 ? 8.984 5.594 -10.633 1 93.81 190 LEU A O 1
ATOM 1481 N N . PRO A 1 191 ? 9.297 4.223 -8.906 1 93.75 191 PRO A N 1
ATOM 1482 C CA . PRO A 1 191 ? 10.5 3.631 -9.508 1 93.75 191 PRO A CA 1
ATOM 1483 C C . PRO A 1 191 ? 10.219 2.984 -10.859 1 93.75 191 PRO A C 1
ATOM 1485 O O . PRO A 1 191 ? 9.109 2.492 -11.102 1 93.75 191 PRO A O 1
ATOM 1488 N N . GLY A 1 192 ? 11.227 2.986 -11.664 1 92.06 192 GLY A N 1
ATOM 1489 C CA . GLY A 1 192 ? 11.148 2.23 -12.898 1 92.06 192 GLY A CA 1
ATOM 1490 C C . GLY A 1 192 ? 11.266 0.731 -12.695 1 92.06 192 GLY A C 1
ATOM 1491 O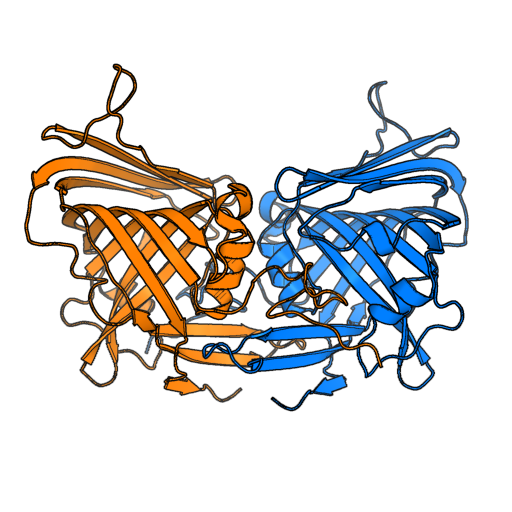 O . GLY A 1 192 ? 11.898 0.28 -11.742 1 92.06 192 GLY A O 1
ATOM 1492 N N . ILE A 1 193 ? 10.719 0.005 -13.617 1 91.12 193 ILE A N 1
ATOM 1493 C CA . ILE A 1 193 ? 10.703 -1.447 -13.484 1 91.12 193 ILE A CA 1
ATOM 1494 C C . ILE A 1 193 ? 12.125 -1.995 -13.609 1 91.12 193 ILE A C 1
ATOM 1496 O O . ILE A 1 193 ? 12.414 -3.098 -13.141 1 91.12 193 ILE A O 1
ATOM 1500 N N . ASP A 1 194 ? 12.977 -1.251 -14.242 1 87 194 ASP A N 1
ATOM 1501 C CA . ASP A 1 194 ? 14.344 -1.726 -14.445 1 87 194 ASP A CA 1
ATOM 1502 C C . ASP A 1 194 ? 15.211 -1.43 -13.227 1 87 194 ASP A C 1
ATOM 1504 O O . ASP A 1 194 ? 16.375 -1.825 -13.172 1 87 194 ASP A O 1
ATOM 1508 N N . GLY A 1 195 ? 14.742 -0.687 -12.25 1 84.06 195 GLY A N 1
ATOM 1509 C CA . GLY A 1 195 ? 15.422 -0.455 -10.992 1 84.06 195 GLY A CA 1
ATOM 1510 C C . GLY A 1 195 ? 16.422 0.684 -11.055 1 84.06 195 GLY A C 1
ATOM 1511 O O . GLY A 1 195 ? 17.172 0.911 -10.102 1 84.06 195 GLY A O 1
ATOM 1512 N N . THR A 1 196 ? 16.422 1.386 -12.047 1 84.38 196 THR A N 1
ATOM 1513 C CA . THR A 1 196 ? 17.406 2.449 -12.227 1 84.38 196 THR A CA 1
ATOM 1514 C C . THR A 1 196 ? 16.781 3.814 -11.969 1 84.38 196 THR A C 1
ATOM 1516 O O . THR A 1 196 ? 16.641 4.227 -10.812 1 84.38 196 THR A O 1
ATOM 1519 N N . GLU A 1 197 ? 16.219 4.449 -12.992 1 86.25 197 GLU A N 1
ATOM 1520 C CA . GLU A 1 197 ? 15.57 5.754 -12.859 1 86.25 197 GLU A CA 1
ATOM 1521 C C . GLU A 1 197 ? 14.078 5.613 -12.594 1 86.25 197 GLU A C 1
ATOM 1523 O O . GLU A 1 197 ? 13.453 4.648 -13.039 1 86.25 197 GLU A O 1
ATOM 1528 N N . PRO A 1 198 ? 13.617 6.613 -11.867 1 92.19 198 PRO A N 1
ATOM 1529 C CA . PRO A 1 198 ? 12.164 6.559 -11.648 1 92.19 198 PRO A CA 1
ATOM 1530 C C . PRO A 1 198 ? 11.375 6.719 -12.945 1 92.19 198 PRO A C 1
ATOM 1532 O O . PRO A 1 198 ? 11.789 7.461 -13.836 1 92.19 198 PRO A O 1
ATOM 1535 N N . ALA A 1 199 ? 10.273 6.016 -13.016 1 91.25 199 ALA A N 1
ATOM 1536 C CA . ALA A 1 199 ? 9.336 6.184 -14.125 1 91.25 199 ALA A CA 1
ATOM 1537 C C . ALA A 1 199 ? 8.547 7.48 -13.984 1 91.25 199 ALA A C 1
ATOM 1539 O O . ALA A 1 199 ? 8.141 8.078 -14.984 1 91.25 199 ALA A O 1
ATOM 1540 N N . ILE A 1 200 ? 8.273 7.887 -12.734 1 92.88 200 ILE A N 1
ATOM 1541 C CA . ILE A 1 200 ? 7.602 9.141 -12.422 1 92.88 200 ILE A CA 1
ATOM 1542 C C . ILE A 1 200 ? 8.352 9.867 -11.305 1 92.88 200 ILE A C 1
ATOM 1544 O O . ILE A 1 200 ? 8.719 9.25 -10.297 1 92.88 200 ILE A O 1
ATOM 1548 N N . TYR A 1 201 ? 8.695 11.062 -11.508 1 93.94 201 TYR A N 1
ATOM 1549 C CA . TYR A 1 201 ? 9.18 12 -10.492 1 93.94 201 TYR A CA 1
ATOM 1550 C C . TYR A 1 201 ? 8.727 13.422 -10.805 1 93.94 201 TYR A C 1
ATOM 1552 O O . TYR A 1 201 ? 9.266 14.062 -11.703 1 93.94 201 TYR A O 1
ATOM 1560 N N . GLU A 1 202 ? 7.695 13.852 -10.039 1 95.38 202 GLU A N 1
ATOM 1561 C CA . GLU A 1 202 ? 7.094 15.148 -10.367 1 95.38 202 GLU A CA 1
ATOM 1562 C C . GLU A 1 202 ? 6.617 15.867 -9.109 1 95.38 202 GLU A C 1
ATOM 1564 O O . GLU A 1 202 ? 6.238 15.219 -8.125 1 95.38 202 GLU A O 1
ATOM 1569 N N . LEU A 1 203 ? 6.711 17.172 -9.141 1 96.44 203 LEU A N 1
ATOM 1570 C CA . LEU A 1 203 ? 6.086 18.031 -8.133 1 96.44 203 LEU A CA 1
ATOM 1571 C C . LEU A 1 203 ? 4.637 18.328 -8.492 1 96.44 203 LEU A C 1
ATOM 1573 O O . LEU A 1 203 ? 4.348 18.703 -9.633 1 96.44 203 LEU A O 1
ATOM 1577 N N . VAL A 1 204 ? 3.742 18.141 -7.555 1 96.81 204 VAL A N 1
ATOM 1578 C CA . VAL A 1 204 ? 2.33 18.281 -7.891 1 96.81 204 VAL A CA 1
ATOM 1579 C C . VAL A 1 204 ? 1.637 19.172 -6.859 1 96.81 204 VAL A C 1
ATOM 1581 O O . VAL A 1 204 ? 2.129 19.328 -5.738 1 96.81 204 VAL A O 1
ATOM 1584 N N . THR A 1 205 ? 0.539 19.734 -7.285 1 95.25 205 THR A N 1
ATOM 1585 C CA . THR A 1 205 ? -0.342 20.453 -6.379 1 95.25 205 THR A CA 1
ATOM 1586 C C . THR A 1 205 ? -1.479 19.562 -5.891 1 95.25 205 THR A C 1
ATOM 1588 O O . THR A 1 205 ? -1.651 18.453 -6.387 1 95.25 205 THR A O 1
ATOM 1591 N N . PHE A 1 206 ? -2.113 19.984 -4.918 1 91.25 206 PHE A N 1
ATOM 1592 C CA . PHE A 1 206 ? -3.279 19.359 -4.301 1 91.25 206 PHE A CA 1
ATOM 1593 C C . PHE A 1 206 ? -4.453 20.328 -4.258 1 91.25 206 PHE A C 1
ATOM 1595 O O . PHE A 1 206 ? -4.352 21.406 -3.67 1 91.25 206 PHE A O 1
ATOM 1602 N N . SER A 1 207 ? -5.5 19.953 -4.922 1 84.19 207 SER A N 1
ATOM 1603 C CA . SER A 1 207 ? -6.656 20.844 -4.969 1 84.19 207 SER A CA 1
ATOM 1604 C C . SER A 1 207 ? -7.75 20.375 -4.016 1 84.19 207 SER A C 1
ATOM 1606 O O . SER A 1 207 ? -8.484 19.422 -4.316 1 84.19 207 SER A O 1
ATOM 1608 N N . GLY A 1 208 ? -7.836 20.984 -2.924 1 90 208 GLY A N 1
ATOM 1609 C CA . GLY A 1 208 ? -8.945 20.75 -2.012 1 90 208 GLY A CA 1
ATOM 1610 C C . GLY A 1 208 ? -10.039 21.781 -2.131 1 90 208 GLY A C 1
ATOM 1611 O O . GLY A 1 208 ? -9.766 22.984 -2.268 1 90 208 GLY A O 1
ATOM 1612 N N . THR A 1 209 ? -11.266 21.25 -2.23 1 93.19 209 THR A N 1
ATOM 1613 C CA . THR A 1 209 ? -12.438 22.125 -2.27 1 93.19 209 THR A CA 1
ATOM 1614 C C . THR A 1 209 ? -13.422 21.75 -1.16 1 93.19 209 THR A C 1
ATOM 1616 O O . THR A 1 209 ? -13.195 20.797 -0.414 1 93.19 209 THR A O 1
ATOM 1619 N N . ASP A 1 210 ? -14.422 22.641 -0.986 1 95.38 210 ASP A N 1
ATOM 1620 C CA . ASP A 1 210 ? -15.523 22.375 -0.062 1 95.38 210 ASP A CA 1
ATOM 1621 C C . ASP A 1 210 ? -15.008 22.219 1.369 1 95.38 210 ASP A C 1
ATOM 1623 O O . ASP A 1 210 ? -15.383 21.281 2.068 1 95.38 210 ASP A O 1
ATOM 1627 N N . LYS A 1 211 ? -14.18 23.031 1.799 1 95.62 211 LYS A N 1
ATOM 1628 C CA . LYS A 1 211 ? -13.586 22.953 3.129 1 95.62 211 LYS A CA 1
ATOM 1629 C C . LYS A 1 211 ? -14.586 23.375 4.207 1 95.62 211 LYS A C 1
ATOM 1631 O O . LYS A 1 211 ? -15.344 24.328 4.023 1 95.62 211 LYS A O 1
ATOM 1636 N N . GLU A 1 212 ? -14.648 22.609 5.211 1 96.75 212 GLU A N 1
ATOM 1637 C CA . GLU A 1 212 ? -15.406 22.891 6.422 1 96.75 212 GLU A CA 1
ATOM 1638 C C . GLU A 1 212 ? -14.586 22.609 7.672 1 96.75 212 GLU A C 1
ATOM 1640 O O . GLU A 1 212 ? -13.891 21.594 7.746 1 96.75 212 GLU A O 1
ATOM 1645 N N . ILE A 1 213 ? -14.656 23.547 8.656 1 96.31 213 ILE A N 1
ATOM 1646 C CA . ILE A 1 213 ? -13.891 23.375 9.891 1 96.31 213 ILE A CA 1
ATOM 1647 C C . ILE A 1 213 ? -14.805 23.625 11.094 1 96.31 213 ILE A C 1
ATOM 1649 O O . ILE A 1 213 ? -15.609 24.547 11.094 1 96.31 213 ILE A O 1
ATOM 1653 N N . GLY A 1 214 ? -14.789 22.719 12 1 96.75 214 GLY A N 1
ATOM 1654 C CA . GLY A 1 214 ? -15.508 22.906 13.242 1 96.75 214 GLY A CA 1
ATOM 1655 C C . GLY A 1 214 ? -14.789 23.812 14.219 1 96.75 214 GLY A C 1
ATOM 1656 O O . GLY A 1 214 ? -13.75 24.391 13.883 1 96.75 214 GLY A O 1
ATOM 1657 N N . PRO A 1 215 ? -15.43 23.953 15.383 1 97.25 215 PRO A N 1
ATOM 1658 C CA . PRO A 1 215 ? -14.758 24.75 16.406 1 97.25 215 PRO A CA 1
ATOM 1659 C C . PRO A 1 215 ? -13.344 24.25 16.703 1 97.25 215 PRO A C 1
ATOM 1661 O O . PRO A 1 215 ? -13.102 23.047 16.797 1 97.25 215 PRO A O 1
ATOM 1664 N N . ILE A 1 216 ? -12.484 25.172 16.828 1 98.44 216 ILE A N 1
ATOM 1665 C CA . ILE A 1 216 ? -11.086 24.828 17.078 1 98.44 216 ILE A CA 1
ATOM 1666 C C . ILE A 1 216 ? -10.773 24.969 18.578 1 98.44 216 ILE A C 1
ATOM 1668 O O . ILE A 1 216 ? -10.883 26.062 19.141 1 98.44 216 ILE A O 1
ATOM 1672 N N . TRP A 1 217 ? -10.469 23.891 19.141 1 98.31 217 TRP A N 1
ATOM 1673 C CA . TRP A 1 217 ? -10 23.875 20.531 1 98.31 217 TRP A CA 1
ATOM 1674 C C . TRP A 1 217 ? -8.484 24.047 20.594 1 98.31 217 TRP A C 1
ATOM 1676 O O . TRP A 1 217 ? -7.75 23.328 19.922 1 98.31 217 TRP A O 1
ATOM 1686 N N . TYR A 1 218 ? -8.086 24.984 21.344 1 98.44 218 TYR A N 1
ATOM 1687 C CA . TYR A 1 218 ? -6.668 25.219 21.594 1 98.44 218 TYR A CA 1
ATOM 1688 C C . TYR A 1 218 ? -6.234 24.594 22.922 1 98.44 218 TYR A C 1
ATOM 1690 O O . TYR A 1 218 ? -7.02 24.516 23.859 1 98.44 218 TYR A O 1
ATOM 1698 N N . GLY A 1 219 ? -4.953 24.125 22.984 1 98.06 219 GLY A N 1
ATOM 1699 C CA . GLY A 1 219 ? -4.434 23.578 24.219 1 98.06 219 GLY A CA 1
ATOM 1700 C C . GLY A 1 219 ? -2.922 23.453 24.234 1 98.06 219 GLY A C 1
ATOM 1701 O O . GLY A 1 219 ? -2.238 24.078 23.422 1 98.06 219 GLY A O 1
ATOM 1702 N N . ASP A 1 220 ? -2.453 22.766 25.328 1 98.19 220 ASP A N 1
ATOM 1703 C CA . ASP A 1 220 ? -1.037 22.453 25.469 1 98.19 220 ASP A CA 1
ATOM 1704 C C . ASP A 1 220 ? -0.746 21.031 25 1 98.19 220 ASP A C 1
ATOM 1706 O O . ASP A 1 220 ? -1.587 20.141 25.141 1 98.19 220 ASP A O 1
ATOM 1710 N N . ALA A 1 221 ? 0.488 20.906 24.453 1 98.25 221 ALA A N 1
ATOM 1711 C CA . ALA A 1 221 ? 0.788 19.578 23.922 1 98.25 221 ALA A CA 1
ATOM 1712 C C . ALA A 1 221 ? 2.119 19.062 24.453 1 98.25 221 ALA A C 1
ATOM 1714 O O . ALA A 1 221 ? 2.979 19.844 24.859 1 98.25 221 ALA A O 1
ATOM 1715 N N . GLU A 1 222 ? 2.215 17.766 24.516 1 97.88 222 GLU A N 1
ATOM 1716 C CA . GLU A 1 222 ? 3.441 16.984 24.688 1 97.88 222 GLU A CA 1
ATOM 1717 C C . GLU A 1 222 ? 3.631 15.984 23.562 1 97.88 222 GLU A C 1
ATOM 1719 O O . GLU A 1 222 ? 2.67 15.359 23.109 1 97.88 222 GLU A O 1
ATOM 1724 N N . ILE A 1 223 ? 4.879 15.922 23.125 1 98.31 223 ILE A N 1
ATOM 1725 C CA . ILE A 1 223 ? 5.219 14.992 22.047 1 98.31 223 ILE A CA 1
ATOM 1726 C C . ILE A 1 223 ? 6.484 14.227 22.406 1 98.31 223 ILE A C 1
ATOM 1728 O O . ILE A 1 223 ? 7.438 14.797 22.938 1 98.31 223 ILE A O 1
ATOM 1732 N N . THR A 1 224 ? 6.465 12.953 22.156 1 98.19 224 THR A N 1
ATOM 1733 C CA . THR A 1 224 ? 7.676 12.133 22.172 1 98.19 224 THR A CA 1
ATOM 1734 C C . THR A 1 224 ? 7.855 11.422 20.828 1 98.19 224 THR A C 1
ATOM 1736 O O . THR A 1 224 ? 6.961 10.711 20.375 1 98.19 224 THR A O 1
ATOM 1739 N N . LEU A 1 225 ? 8.977 11.703 20.219 1 98.38 225 LEU A N 1
ATOM 1740 C CA . LEU A 1 225 ? 9.383 10.953 19.031 1 98.38 225 LEU A CA 1
ATOM 1741 C C . LEU A 1 225 ? 10.406 9.883 19.391 1 98.38 225 LEU A C 1
ATOM 1743 O O . LEU A 1 225 ? 11.398 10.164 20.062 1 98.38 225 LEU A O 1
ATOM 1747 N N . PHE A 1 226 ? 10.172 8.719 18.969 1 97.25 226 PHE A N 1
ATOM 1748 C CA . PHE A 1 226 ? 11.07 7.613 19.266 1 97.25 226 PHE A CA 1
ATOM 1749 C C . PHE A 1 226 ? 11.961 7.301 18.062 1 97.25 226 PHE A C 1
ATOM 1751 O O . PHE A 1 226 ? 11.547 7.461 16.922 1 97.25 226 PHE A O 1
ATOM 1758 N N . ASP A 1 227 ? 13.141 6.852 18.359 1 93.5 227 ASP A N 1
ATOM 1759 C CA . ASP A 1 227 ? 14.086 6.5 17.312 1 93.5 227 ASP A CA 1
ATOM 1760 C C . ASP A 1 227 ? 13.68 5.207 16.609 1 93.5 227 ASP A C 1
ATOM 1762 O O . ASP A 1 227 ? 12.984 4.371 17.188 1 93.5 227 ASP A O 1
ATOM 1766 N N . SER A 1 228 ? 14.102 5.113 15.375 1 92.81 228 SER A N 1
ATOM 1767 C CA . SER A 1 228 ? 13.828 3.957 14.531 1 92.81 228 SER A CA 1
ATOM 1768 C C . SER A 1 228 ? 14.938 3.756 13.5 1 92.81 228 SER A C 1
ATOM 1770 O O . SER A 1 228 ? 15.453 4.723 12.938 1 92.81 228 SER A O 1
ATOM 1772 N N . PRO A 1 229 ? 15.344 2.525 13.281 1 91.06 229 PRO A N 1
ATOM 1773 C CA . PRO A 1 229 ? 16.297 2.287 12.195 1 91.06 229 PRO A CA 1
ATOM 1774 C C . PRO A 1 229 ? 15.664 2.449 10.812 1 91.06 229 PRO A C 1
ATOM 1776 O O . PRO A 1 229 ? 16.375 2.498 9.805 1 91.06 229 PRO A O 1
ATOM 1779 N N . PHE A 1 230 ? 14.328 2.629 10.719 1 91.69 230 PHE A N 1
ATOM 1780 C CA . PHE A 1 230 ? 13.633 2.578 9.438 1 91.69 230 PHE A CA 1
ATOM 1781 C C . PHE A 1 230 ? 12.984 3.92 9.125 1 91.69 230 PHE A C 1
ATOM 1783 O O . PHE A 1 230 ? 12.406 4.098 8.055 1 91.69 230 PHE A O 1
ATOM 1790 N N . ASP A 1 231 ? 13.086 4.812 10.094 1 94.38 231 ASP A N 1
ATOM 1791 C CA . ASP A 1 231 ? 12.492 6.133 9.906 1 94.38 231 ASP A CA 1
ATOM 1792 C C . ASP A 1 231 ? 13.422 7.23 10.414 1 94.38 231 ASP A C 1
ATOM 1794 O O . ASP A 1 231 ? 14.359 6.961 11.164 1 94.38 231 ASP A O 1
ATOM 1798 N N . GLU A 1 232 ? 13.18 8.445 9.977 1 96.06 232 GLU A N 1
ATOM 1799 C CA . GLU A 1 232 ? 14.055 9.57 10.297 1 96.06 232 GLU A CA 1
ATOM 1800 C C . GLU A 1 232 ? 13.312 10.648 11.07 1 96.06 232 GLU A C 1
ATOM 1802 O O . GLU A 1 232 ? 13.492 11.836 10.82 1 96.06 232 GLU A O 1
ATOM 1807 N N . LEU A 1 233 ? 12.508 10.234 12 1 96.19 233 LEU A N 1
ATOM 1808 C CA . LEU A 1 233 ? 11.656 11.172 12.727 1 96.19 233 LEU A CA 1
ATOM 1809 C C . LEU A 1 233 ? 12.461 11.914 13.789 1 96.19 233 LEU A C 1
ATOM 1811 O O . LEU A 1 233 ? 12.117 13.039 14.172 1 96.19 233 LEU A O 1
ATOM 1815 N N . LYS A 1 234 ? 13.508 11.305 14.297 1 94.56 234 LYS A N 1
ATOM 1816 C CA . LYS A 1 234 ? 14.258 11.875 15.406 1 94.56 234 LYS A CA 1
ATOM 1817 C C . LYS A 1 234 ? 14.82 13.25 15.047 1 94.56 234 LYS A C 1
ATOM 1819 O O . LYS A 1 234 ? 14.914 14.133 15.898 1 94.56 234 LYS A O 1
ATOM 1824 N N . ALA A 1 235 ? 15.117 13.422 13.836 1 95.81 235 ALA A N 1
ATOM 1825 C CA . ALA A 1 235 ? 15.656 14.703 13.367 1 95.81 235 ALA A CA 1
ATOM 1826 C C . ALA A 1 235 ? 14.625 15.82 13.523 1 95.81 235 ALA A C 1
ATOM 1828 O O . ALA A 1 235 ? 14.984 17 13.523 1 95.81 235 ALA A O 1
ATOM 1829 N N . LEU A 1 236 ? 13.344 15.438 13.695 1 97.81 236 LEU A N 1
ATOM 1830 C CA . LEU A 1 236 ? 12.273 16.422 13.805 1 97.81 236 LEU A CA 1
ATOM 1831 C C . LEU A 1 236 ? 11.836 16.594 15.258 1 97.81 236 LEU A C 1
ATOM 1833 O O . LEU A 1 236 ? 10.742 17.078 15.531 1 97.81 236 LEU A O 1
ATOM 1837 N N . GLU A 1 237 ? 12.641 16.172 16.156 1 97.75 237 GLU A N 1
ATOM 1838 C CA . GLU A 1 237 ? 12.289 16.297 17.562 1 97.75 237 GLU A CA 1
ATOM 1839 C C . GLU A 1 237 ? 11.969 17.75 17.922 1 97.75 237 GLU A C 1
ATOM 1841 O O . GLU A 1 237 ? 12.641 18.672 17.453 1 97.75 237 GLU A O 1
ATOM 1846 N N . PRO A 1 238 ? 10.977 17.922 18.781 1 97.94 238 PRO A N 1
ATOM 1847 C CA . PRO A 1 238 ? 10.57 19.281 19.125 1 97.94 238 PRO A CA 1
ATOM 1848 C C . PRO A 1 238 ? 11.633 20.031 19.938 1 97.94 238 PRO A C 1
ATOM 1850 O O . PRO A 1 238 ? 12.234 19.469 20.844 1 97.94 238 PRO A O 1
ATOM 1853 N N . LYS A 1 239 ? 11.805 21.281 19.562 1 97.75 239 LYS A N 1
ATOM 1854 C CA . LYS A 1 239 ? 12.656 22.203 20.328 1 97.75 239 LYS A CA 1
ATOM 1855 C C . LYS A 1 239 ? 11.828 23.281 21.016 1 97.75 239 LYS A C 1
ATOM 1857 O O . LYS A 1 239 ? 12.219 23.781 22.078 1 97.75 239 LYS A O 1
ATOM 1862 N N . GLU A 1 240 ? 10.766 23.625 20.391 1 97.81 240 GLU A N 1
ATOM 1863 C CA . GLU A 1 240 ? 9.844 24.641 20.906 1 97.81 240 GLU A CA 1
ATOM 1864 C C . GLU A 1 240 ? 8.406 24.312 20.516 1 97.81 240 GLU A C 1
ATOM 1866 O O . GLU A 1 240 ? 8.109 24.094 19.344 1 97.81 240 GLU A O 1
ATOM 1871 N N . MET A 1 241 ? 7.562 24.344 21.484 1 97.56 241 MET A N 1
ATOM 1872 C CA . MET A 1 241 ? 6.145 24.156 21.188 1 97.56 241 MET A CA 1
ATOM 1873 C C . MET A 1 241 ? 5.512 25.453 20.703 1 97.56 241 MET A C 1
ATOM 1875 O O . MET A 1 241 ? 5.762 26.516 21.281 1 97.56 241 MET A O 1
ATOM 1879 N N . LEU A 1 242 ? 4.781 25.391 19.641 1 96.62 242 LEU A N 1
ATOM 1880 C CA . LEU A 1 242 ? 4.137 26.578 19.094 1 96.62 242 LEU A CA 1
ATOM 1881 C C . LEU A 1 242 ? 2.65 26.594 19.422 1 96.62 242 LEU A C 1
ATOM 1883 O O . LEU A 1 242 ? 2.102 27.641 19.766 1 96.62 242 LEU A O 1
ATOM 1887 N N . GLY A 1 243 ? 1.949 25.547 19.266 1 96.56 243 GLY A N 1
ATOM 1888 C CA . GLY A 1 243 ? 0.528 25.438 19.547 1 96.56 243 GLY A CA 1
ATOM 1889 C C . GLY A 1 243 ? -0.032 24.062 19.203 1 96.56 243 GLY A C 1
ATOM 1890 O O . GLY A 1 243 ? 0.6 23.297 18.484 1 96.56 243 GLY A O 1
ATOM 1891 N N . SER A 1 244 ? -1.197 23.781 19.812 1 98.5 244 SER A N 1
ATOM 1892 C CA . SER A 1 244 ? -1.887 22.531 19.516 1 98.5 244 SER A CA 1
ATOM 1893 C C . SER A 1 244 ? -3.398 22.719 19.484 1 98.5 244 SER A C 1
ATOM 1895 O O . SER A 1 244 ? -3.922 23.656 20.094 1 98.5 244 SER A O 1
ATOM 1897 N N . TYR A 1 245 ? -4 21.859 18.766 1 98.25 245 TYR A N 1
ATOM 1898 C CA . TYR A 1 245 ? -5.406 22.078 18.438 1 98.25 245 TYR A CA 1
ATOM 1899 C C . TYR A 1 245 ? -6.145 20.75 18.281 1 98.25 245 TYR A C 1
ATOM 1901 O O . TYR A 1 245 ? -5.551 19.75 17.906 1 98.25 245 TYR A O 1
ATOM 1909 N N . TYR A 1 246 ? -7.414 20.75 18.578 1 98.25 246 TYR A N 1
ATOM 1910 C CA . TYR A 1 246 ? -8.352 19.688 18.234 1 98.25 246 TYR A CA 1
ATOM 1911 C C . TYR A 1 246 ? -9.578 20.234 17.531 1 98.25 246 TYR A C 1
ATOM 1913 O O . TYR A 1 246 ? -10.219 21.172 18.016 1 98.25 246 TYR A O 1
ATOM 1921 N N . HIS A 1 247 ? -9.828 19.734 16.359 1 97.69 247 HIS A N 1
ATOM 1922 C CA . HIS A 1 247 ? -10.992 20.203 15.625 1 97.69 247 HIS A CA 1
ATOM 1923 C C . HIS A 1 247 ? -11.438 19.172 14.594 1 97.69 247 HIS A C 1
ATOM 1925 O O . HIS A 1 247 ? -10.688 18.25 14.273 1 97.69 247 HIS A O 1
ATOM 1931 N N . SER A 1 248 ? -12.656 19.312 14.117 1 97.56 248 SER A N 1
ATOM 1932 C CA . SER A 1 248 ? -13.133 18.547 12.969 1 97.56 248 SER A CA 1
ATOM 1933 C C . SER A 1 248 ? -12.844 19.281 11.664 1 97.56 248 SER A C 1
ATOM 1935 O O . SER A 1 248 ? -12.789 20.516 11.633 1 97.56 248 SER A O 1
ATOM 1937 N N . PHE A 1 249 ? -12.656 18.484 10.648 1 97 249 PHE A N 1
ATOM 1938 C CA . PHE A 1 249 ? -12.289 19.047 9.352 1 97 249 PHE A CA 1
ATOM 1939 C C . PHE A 1 249 ? -12.828 18.188 8.219 1 97 249 PHE A C 1
ATOM 1941 O O . PHE A 1 249 ? -12.859 16.953 8.328 1 97 249 PHE A O 1
ATOM 1948 N N . GLY A 1 250 ? -13.328 18.797 7.172 1 97.38 250 GLY A N 1
ATOM 1949 C CA . GLY A 1 250 ? -13.766 18.109 5.965 1 97.38 250 GLY A CA 1
ATOM 1950 C C . GLY A 1 250 ? -13.375 18.844 4.691 1 97.38 250 GLY A C 1
ATOM 1951 O O . GLY A 1 250 ? -13.234 20.062 4.691 1 97.38 250 GLY A O 1
ATOM 1952 N N . TYR A 1 251 ? -13.188 18.094 3.633 1 97.31 251 TYR A N 1
ATOM 1953 C CA . TYR A 1 251 ? -12.906 18.672 2.322 1 97.31 251 TYR A CA 1
ATOM 1954 C C . TYR A 1 251 ? -13.133 17.641 1.218 1 97.31 251 TYR A C 1
ATOM 1956 O O . TYR A 1 251 ? -13.523 16.5 1.488 1 97.31 251 TYR A O 1
ATOM 1964 N N . THR A 1 252 ? -13 18.062 -0.032 1 97.31 252 THR A N 1
ATOM 1965 C CA . THR A 1 252 ? -13.07 17.219 -1.216 1 97.31 252 THR A CA 1
ATOM 1966 C C . THR A 1 252 ? -11.812 17.359 -2.064 1 97.31 252 THR A C 1
ATOM 1968 O O . THR A 1 252 ? -11.344 18.484 -2.299 1 97.31 252 THR A O 1
ATOM 1971 N N . PHE A 1 253 ? -11.227 16.297 -2.377 1 95.69 253 PHE A N 1
ATOM 1972 C CA . PHE A 1 253 ? -10.164 16.281 -3.379 1 95.69 253 PHE A CA 1
ATOM 1973 C C . PHE A 1 253 ? -10.742 16.062 -4.773 1 95.69 253 PHE A C 1
ATOM 1975 O O . PHE A 1 253 ? -11.406 15.062 -5.031 1 95.69 253 PHE A O 1
ATOM 1982 N N . ALA A 1 254 ? -10.352 16.938 -5.668 1 91 254 ALA A N 1
ATOM 1983 C CA . ALA A 1 254 ? -10.906 16.828 -7.016 1 91 254 ALA A CA 1
ATOM 1984 C C . ALA A 1 254 ? -9.797 16.75 -8.062 1 91 254 ALA A C 1
ATOM 1986 O O . ALA A 1 254 ? -10.055 16.875 -9.258 1 91 254 ALA A O 1
ATOM 1987 N N . GLY A 1 255 ? -8.594 16.578 -7.629 1 90.75 255 GLY A N 1
ATOM 1988 C CA . GLY A 1 255 ? -7.48 16.484 -8.562 1 90.75 255 GLY A CA 1
ATOM 1989 C C . GLY A 1 255 ? -6.367 17.469 -8.258 1 90.75 255 GLY A C 1
ATOM 1990 O O . GLY A 1 255 ? -6.469 18.266 -7.32 1 90.75 255 GLY A O 1
ATOM 1991 N N . GLY A 1 256 ? -5.254 17.344 -8.953 1 94 256 GLY A N 1
ATOM 1992 C CA . GLY A 1 256 ? -4.117 18.25 -8.883 1 94 256 GLY A CA 1
ATOM 1993 C C . GLY A 1 256 ? -3.484 18.516 -10.234 1 94 256 GLY A C 1
ATOM 1994 O O . GLY A 1 256 ? -4.078 18.219 -11.273 1 94 256 GLY A O 1
ATOM 1995 N N . LYS A 1 257 ? -2.428 19.266 -10.148 1 94.62 257 LYS A N 1
ATOM 1996 C CA . LYS A 1 257 ? -1.674 19.578 -11.352 1 94.62 257 LYS A CA 1
ATOM 1997 C C . LYS A 1 257 ? -0.19 19.266 -11.172 1 94.62 257 LYS A C 1
ATOM 1999 O O . LYS A 1 257 ? 0.356 19.438 -10.086 1 94.62 257 LYS A O 1
ATOM 2004 N N . VAL A 1 258 ? 0.406 18.859 -12.266 1 94.81 258 VAL A N 1
ATOM 2005 C CA . VAL A 1 258 ? 1.857 18.703 -12.281 1 94.81 258 VAL A CA 1
ATOM 2006 C C . VAL A 1 258 ? 2.516 20.078 -12.461 1 94.81 258 VAL A C 1
ATOM 2008 O O . VAL A 1 258 ? 2.219 20.797 -13.414 1 94.81 258 VAL A O 1
ATOM 2011 N N . LEU A 1 259 ? 3.367 20.391 -11.539 1 95.19 259 LEU A N 1
ATOM 2012 C CA . LEU A 1 259 ? 4.07 21.672 -11.594 1 95.19 259 LEU A CA 1
ATOM 2013 C C . LEU A 1 259 ? 5.414 21.516 -12.305 1 95.19 259 LEU A C 1
ATOM 2015 O O . LEU A 1 259 ? 5.805 22.375 -13.094 1 95.19 259 LEU A O 1
ATOM 2019 N N . GLU A 1 260 ? 6.141 20.5 -11.867 1 94 260 GLU A N 1
ATOM 2020 C CA . GLU A 1 260 ? 7.461 20.188 -12.406 1 94 260 GLU A CA 1
ATOM 2021 C C . GLU A 1 260 ? 7.609 18.688 -12.688 1 94 260 GLU A C 1
ATOM 2023 O O . GLU A 1 260 ? 7.121 17.859 -11.922 1 94 260 GLU A O 1
ATOM 2028 N N . GLN A 1 261 ? 8.156 18.391 -13.797 1 88.94 261 GLN A N 1
ATOM 2029 C CA . GLN A 1 261 ? 8.492 17.016 -14.156 1 88.94 261 GLN A CA 1
ATOM 2030 C C . GLN A 1 261 ? 10 16.812 -14.211 1 88.94 261 GLN A C 1
ATOM 2032 O O . GLN A 1 261 ? 10.703 17.516 -14.953 1 88.94 261 GLN A O 1
ATOM 2037 N N . HIS A 1 262 ? 10.367 15.969 -13.359 1 81.25 262 HIS A N 1
ATOM 2038 C CA . HIS A 1 262 ? 11.797 15.672 -13.422 1 81.25 262 HIS A CA 1
ATOM 2039 C C . HIS A 1 262 ? 12.102 14.68 -14.539 1 81.25 262 HIS A C 1
ATOM 2041 O O . HIS A 1 262 ? 11.312 13.781 -14.812 1 81.25 262 HIS A O 1
ATOM 2047 N N . LYS A 1 263 ? 13.016 15.188 -15.445 1 65.31 263 LYS A N 1
ATOM 2048 C CA . LYS A 1 263 ? 13.383 14.328 -16.578 1 65.31 263 LYS A CA 1
ATOM 2049 C C . LYS A 1 263 ? 13.984 13.008 -16.078 1 65.31 263 LYS A C 1
ATOM 2051 O O . LYS A 1 263 ? 14.859 13.008 -15.211 1 65.31 263 LYS A O 1
ATOM 2056 N N . VAL A 1 264 ? 13.234 11.992 -16.359 1 58.84 264 VAL A N 1
ATOM 2057 C CA . VAL A 1 264 ? 13.773 10.656 -16.125 1 58.84 264 VAL A CA 1
ATOM 2058 C C . VAL A 1 264 ? 14.492 10.156 -17.375 1 58.84 264 VAL A C 1
ATOM 2060 O O . VAL A 1 264 ? 14.141 10.547 -18.484 1 58.84 264 VAL A O 1
ATOM 2063 N N . MET B 1 1 ? 21.344 22.484 -1.749 1 46.88 1 MET B N 1
ATOM 2064 C CA . MET B 1 1 ? 20.109 21.891 -2.246 1 46.88 1 MET B CA 1
ATOM 2065 C C . MET B 1 1 ? 19.906 20.484 -1.69 1 46.88 1 MET B C 1
ATOM 2067 O O . MET B 1 1 ? 20.859 19.703 -1.597 1 46.88 1 MET B O 1
ATOM 2071 N N . ALA B 1 2 ? 18.828 20.312 -0.933 1 63.47 2 ALA B N 1
ATOM 2072 C CA . ALA B 1 2 ? 18.766 19.031 -0.219 1 63.47 2 ALA B CA 1
ATOM 2073 C C . ALA B 1 2 ? 18.719 17.859 -1.193 1 63.47 2 ALA B C 1
ATOM 2075 O O . ALA B 1 2 ? 18.094 17.938 -2.246 1 63.47 2 ALA B O 1
ATOM 2076 N N . ASN B 1 3 ? 19.672 17.016 -1.19 1 85 3 ASN B N 1
ATOM 2077 C CA . ASN B 1 3 ? 19.766 15.781 -1.966 1 85 3 ASN B CA 1
ATOM 2078 C C . ASN B 1 3 ? 18.953 14.656 -1.328 1 85 3 ASN B C 1
ATOM 2080 O O . ASN B 1 3 ? 19.469 13.891 -0.52 1 85 3 ASN B O 1
ATOM 2084 N N . LEU B 1 4 ? 17.609 14.648 -1.554 1 93 4 LEU B N 1
ATOM 2085 C CA . LEU B 1 4 ? 16.766 13.578 -1.03 1 93 4 LEU B CA 1
ATOM 2086 C C . LEU B 1 4 ? 17.141 12.234 -1.66 1 93 4 LEU B C 1
ATOM 2088 O O . LEU B 1 4 ? 17.469 12.172 -2.85 1 93 4 LEU B O 1
ATOM 2092 N N . LYS B 1 5 ? 17.172 11.266 -0.74 1 93.44 5 LYS B N 1
ATOM 2093 C CA . LYS B 1 5 ? 17.578 9.914 -1.138 1 93.44 5 LYS B CA 1
ATOM 2094 C C . LYS B 1 5 ? 16.422 8.93 -0.943 1 93.44 5 LYS B C 1
ATOM 2096 O O . LYS B 1 5 ? 15.539 9.148 -0.119 1 93.44 5 LYS B O 1
ATOM 2101 N N . GLY B 1 6 ? 16.562 7.77 -1.771 1 94.19 6 GLY B N 1
ATOM 2102 C CA . GLY B 1 6 ? 15.594 6.691 -1.662 1 94.19 6 GLY B CA 1
ATOM 2103 C C . GLY B 1 6 ? 15.195 6.105 -3.006 1 94.19 6 GLY B C 1
ATOM 2104 O O . GLY B 1 6 ? 15.141 6.82 -4.008 1 94.19 6 GLY B O 1
ATOM 2105 N N . PHE B 1 7 ? 14.898 4.855 -2.984 1 95.56 7 PHE B N 1
ATOM 2106 C CA . PHE B 1 7 ? 14.414 4.184 -4.184 1 95.56 7 PHE B CA 1
ATOM 2107 C C . PHE B 1 7 ? 12.93 4.445 -4.391 1 95.56 7 PHE B C 1
ATOM 2109 O O . PHE B 1 7 ? 12.477 4.648 -5.523 1 95.56 7 PHE B O 1
ATOM 2116 N N . SER B 1 8 ? 12.156 4.41 -3.301 1 96.19 8 SER B N 1
ATOM 2117 C CA . SER B 1 8 ? 10.734 4.75 -3.281 1 96.19 8 SER B CA 1
ATOM 2118 C C . SER B 1 8 ? 10.445 5.855 -2.27 1 96.19 8 SER B C 1
ATOM 2120 O O . SER B 1 8 ? 11.359 6.352 -1.607 1 96.19 8 SER B O 1
ATOM 2122 N N . LEU B 1 9 ? 9.156 6.289 -2.217 1 94.94 9 LEU B N 1
ATOM 2123 C CA . LEU B 1 9 ? 8.727 7.18 -1.146 1 94.94 9 LEU B CA 1
ATOM 2124 C C . LEU B 1 9 ? 8.719 6.453 0.195 1 94.94 9 LEU B C 1
ATOM 2126 O O . LEU B 1 9 ? 8.5 5.238 0.248 1 94.94 9 LEU B O 1
ATOM 2130 N N . PRO B 1 10 ? 8.883 7.277 1.206 1 96.31 10 PRO B N 1
ATOM 2131 C CA . PRO B 1 10 ? 9.312 8.68 1.275 1 96.31 10 PRO B CA 1
ATOM 2132 C C . PRO B 1 10 ? 10.766 8.867 0.863 1 96.31 10 PRO B C 1
ATOM 2134 O O . PRO B 1 10 ? 11.625 8.039 1.189 1 96.31 10 PRO B O 1
ATOM 2137 N N . LEU B 1 11 ? 11.039 9.961 0.159 1 95 11 LEU B N 1
ATOM 2138 C CA . LEU B 1 11 ? 12.406 10.43 -0.034 1 95 11 LEU B CA 1
ATOM 2139 C C . LEU B 1 11 ? 12.875 11.258 1.16 1 95 11 LEU B C 1
ATOM 2141 O O . LEU B 1 11 ? 12.125 12.094 1.672 1 95 11 LEU B O 1
ATOM 2145 N N . SER B 1 12 ? 14.047 10.969 1.647 1 96.12 12 SER B N 1
ATOM 2146 C CA . SER B 1 12 ? 14.516 11.602 2.877 1 96.12 12 SER B CA 1
ATOM 2147 C C . SER B 1 12 ? 16.031 11.836 2.838 1 96.12 12 SER B C 1
ATOM 2149 O O . SER B 1 12 ? 16.719 11.344 1.941 1 96.12 12 SER B O 1
ATOM 2151 N N . PRO B 1 13 ? 16.547 12.594 3.797 1 95.12 13 PRO B N 1
ATOM 2152 C CA . PRO B 1 13 ? 17.953 12.977 3.768 1 95.12 13 PRO B CA 1
ATOM 2153 C C . PRO B 1 13 ? 18.906 11.773 3.83 1 95.12 13 PRO B C 1
ATOM 2155 O O . PRO B 1 13 ? 19.906 11.742 3.123 1 95.12 13 PRO B O 1
ATOM 2158 N N . 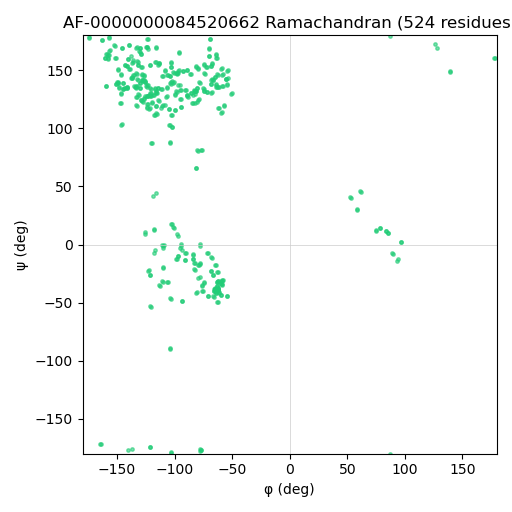GLU B 1 14 ? 18.609 10.781 4.656 1 94.12 14 GLU B N 1
ATOM 2159 C CA . GLU B 1 14 ? 19.484 9.633 4.805 1 94.12 14 GLU B CA 1
ATOM 2160 C C . GLU B 1 14 ? 19.016 8.461 3.945 1 94.12 14 GLU B C 1
ATOM 2162 O O . GLU B 1 14 ? 19.703 7.438 3.852 1 94.12 14 GLU B O 1
ATOM 2167 N N . GLY B 1 15 ? 17.844 8.555 3.377 1 93.56 15 GLY B N 1
ATOM 2168 C CA . GLY B 1 15 ? 17.297 7.492 2.543 1 93.56 15 GLY B CA 1
ATOM 2169 C C . GLY B 1 15 ? 16.812 6.301 3.342 1 93.56 15 GLY B C 1
ATOM 2170 O O . GLY B 1 15 ? 16.531 5.238 2.777 1 93.56 15 GLY B O 1
ATOM 2171 N N . LYS B 1 16 ? 16.719 6.488 4.633 1 92.06 16 LYS B N 1
ATOM 2172 C CA . LYS B 1 16 ? 16.312 5.387 5.496 1 92.06 16 LYS B CA 1
ATOM 2173 C C . LYS B 1 16 ? 14.789 5.254 5.535 1 92.06 16 LYS B C 1
ATOM 2175 O O . LYS B 1 16 ? 14.266 4.172 5.805 1 92.06 16 LYS B O 1
ATOM 2180 N N . ALA B 1 17 ? 14.086 6.309 5.203 1 93.94 17 ALA B N 1
ATOM 2181 C CA . ALA B 1 17 ? 12.641 6.359 5.418 1 93.94 17 ALA B CA 1
ATOM 2182 C C . ALA B 1 17 ? 11.891 5.68 4.273 1 93.94 17 ALA B C 1
ATOM 2184 O O . ALA B 1 17 ? 10.703 5.383 4.395 1 93.94 17 ALA B O 1
ATOM 2185 N N . ASN B 1 18 ? 12.617 5.457 3.131 1 94.81 18 ASN B N 1
ATOM 2186 C CA . ASN B 1 18 ? 11.914 4.883 1.992 1 94.81 18 ASN B CA 1
ATOM 2187 C C . ASN B 1 18 ? 11.391 3.482 2.305 1 94.81 18 ASN B C 1
ATOM 2189 O O . ASN B 1 18 ? 12.031 2.729 3.041 1 94.81 18 ASN B O 1
ATOM 2193 N N . LEU B 1 19 ? 10.289 3.193 1.729 1 94.81 19 LEU B N 1
ATOM 2194 C CA . LEU B 1 19 ? 9.641 1.927 2.051 1 94.81 19 LEU B CA 1
ATOM 2195 C C . LEU B 1 19 ? 10.344 0.765 1.355 1 94.81 19 LEU B C 1
ATOM 2197 O O . LEU B 1 19 ? 10.398 -0.343 1.895 1 94.81 19 LEU B O 1
ATOM 2201 N N . LEU B 1 20 ? 10.844 1.038 0.115 1 94.88 20 LEU B N 1
ATOM 2202 C CA . LEU B 1 20 ? 11.461 -0.023 -0.673 1 94.88 20 LEU B CA 1
ATOM 2203 C C . LEU B 1 20 ? 12.914 0.308 -0.985 1 94.88 20 LEU B C 1
ATOM 2205 O O . LEU B 1 20 ? 13.203 1.335 -1.603 1 94.88 20 LEU B O 1
ATOM 2209 N N . PRO B 1 21 ? 13.828 -0.57 -0.584 1 93.88 21 PRO B N 1
ATOM 2210 C CA . PRO B 1 21 ? 15.172 -0.472 -1.162 1 93.88 21 PRO B CA 1
ATOM 2211 C C . PRO B 1 21 ? 15.211 -0.878 -2.633 1 93.88 21 PRO B C 1
ATOM 2213 O O . PRO B 1 21 ? 14.266 -1.489 -3.135 1 93.88 21 PRO B O 1
ATOM 2216 N N . PRO B 1 22 ? 16.25 -0.495 -3.357 1 93.88 22 PRO B N 1
ATOM 2217 C CA . PRO B 1 22 ? 16.344 -0.905 -4.762 1 93.88 22 PRO B CA 1
ATOM 2218 C C . PRO B 1 22 ? 16.562 -2.408 -4.922 1 93.88 22 PRO B C 1
ATOM 2220 O O . PRO B 1 22 ? 17.031 -3.07 -3.994 1 93.88 22 PRO B O 1
ATOM 2223 N N . PRO B 1 23 ? 16.172 -2.922 -6.094 1 94.12 23 PRO B N 1
ATOM 2224 C CA . PRO B 1 23 ? 16.562 -4.297 -6.406 1 94.12 23 PRO B CA 1
ATOM 2225 C C . PRO B 1 23 ? 18.078 -4.473 -6.531 1 94.12 23 PRO B C 1
ATOM 2227 O O . PRO B 1 23 ? 18.797 -3.488 -6.707 1 94.12 23 PRO B O 1
ATOM 2230 N N . PRO B 1 24 ? 18.562 -5.719 -6.406 1 95.94 24 PRO B N 1
ATOM 2231 C CA . PRO B 1 24 ? 17.797 -6.969 -6.441 1 95.94 24 PRO B CA 1
ATOM 2232 C C . PRO B 1 24 ? 17.094 -7.273 -5.117 1 95.94 24 PRO B C 1
ATOM 2234 O O . PRO B 1 24 ? 17.578 -6.863 -4.055 1 95.94 24 PRO B O 1
ATOM 2237 N N . TRP B 1 25 ? 15.945 -8 -5.215 1 97.25 25 TRP B N 1
ATOM 2238 C CA . TRP B 1 25 ? 15.195 -8.523 -4.078 1 97.25 25 TRP B CA 1
ATOM 2239 C C . TRP B 1 25 ? 15.203 -10.047 -4.07 1 97.25 25 TRP B C 1
ATOM 2241 O O . TRP B 1 25 ? 14.867 -10.68 -5.078 1 97.25 25 TRP B O 1
ATOM 2251 N N . HIS B 1 26 ? 15.523 -10.617 -2.961 1 97.94 26 HIS B N 1
ATOM 2252 C CA . HIS B 1 26 ? 15.609 -12.062 -2.809 1 97.94 26 HIS B CA 1
ATOM 2253 C C . HIS B 1 26 ? 14.383 -12.609 -2.08 1 97.94 26 HIS B C 1
ATOM 2255 O O . HIS B 1 26 ? 13.906 -12 -1.12 1 97.94 26 HIS B O 1
ATOM 2261 N N . TYR B 1 27 ? 13.922 -13.773 -2.568 1 98.06 27 TYR B N 1
ATOM 2262 C CA . TYR B 1 27 ? 12.711 -14.367 -2.01 1 98.06 27 TYR B CA 1
ATOM 2263 C C . TYR B 1 27 ? 12.945 -15.836 -1.661 1 98.06 27 TYR B C 1
ATOM 2265 O O . TYR B 1 27 ? 13.617 -16.562 -2.398 1 98.06 27 TYR B O 1
ATOM 2273 N N . SER B 1 28 ? 12.43 -16.25 -0.557 1 98 28 SER B N 1
ATOM 2274 C CA . SER B 1 28 ? 12.305 -17.641 -0.147 1 98 28 SER B CA 1
ATOM 2275 C C . SER B 1 28 ? 10.977 -17.891 0.569 1 98 28 SER B C 1
ATOM 2277 O O . SER B 1 28 ? 10.539 -17.062 1.372 1 98 28 SER B O 1
ATOM 2279 N N . GLY B 1 29 ? 10.352 -19 0.187 1 97.88 29 GLY B N 1
ATOM 2280 C CA . GLY B 1 29 ? 9.125 -19.266 0.911 1 97.88 29 GLY B CA 1
ATOM 2281 C C . GLY B 1 29 ? 8.5 -20.594 0.564 1 97.88 29 GLY B C 1
ATOM 2282 O O . GLY B 1 29 ? 9.094 -21.391 -0.178 1 97.88 29 GLY B O 1
ATOM 2283 N N . ASP B 1 30 ? 7.391 -20.906 1.253 1 98.12 30 ASP B N 1
ATOM 2284 C CA . ASP B 1 30 ? 6.586 -22.109 1.008 1 98.12 30 ASP B CA 1
ATOM 2285 C C . ASP B 1 30 ? 5.312 -21.766 0.237 1 98.12 30 ASP B C 1
ATOM 2287 O O . ASP B 1 30 ? 4.672 -20.75 0.511 1 98.12 30 ASP B O 1
ATOM 2291 N N . PHE B 1 31 ? 5.023 -22.641 -0.71 1 98.31 31 PHE B N 1
ATOM 2292 C CA . PHE B 1 31 ? 3.879 -22.438 -1.592 1 98.31 31 PHE B CA 1
ATOM 2293 C C . PHE B 1 31 ? 2.867 -23.578 -1.433 1 98.31 31 PHE B C 1
ATOM 2295 O O . PHE B 1 31 ? 3.24 -24.75 -1.413 1 98.31 31 PHE B O 1
ATOM 2302 N N . MET B 1 32 ? 1.664 -23.219 -1.227 1 98.5 32 MET B N 1
ATOM 2303 C CA . MET B 1 32 ? 0.531 -24.078 -1.536 1 98.5 32 MET B CA 1
ATOM 2304 C C . MET B 1 32 ? -0.152 -23.641 -2.828 1 98.5 32 MET B C 1
ATOM 2306 O O . MET B 1 32 ? -0.768 -22.578 -2.881 1 98.5 32 MET B O 1
ATOM 2310 N N . THR B 1 33 ? -0.023 -24.469 -3.832 1 98.5 33 THR B N 1
ATOM 2311 C CA . THR B 1 33 ? -0.466 -24.125 -5.176 1 98.5 33 THR B CA 1
ATOM 2312 C C . THR B 1 33 ? -1.588 -25.047 -5.633 1 98.5 33 THR B C 1
ATOM 2314 O O . THR B 1 33 ? -1.471 -26.266 -5.527 1 98.5 33 THR B O 1
ATOM 2317 N N . ILE B 1 34 ? -2.629 -24.484 -6.145 1 98.81 34 ILE B N 1
ATOM 2318 C CA . ILE B 1 34 ? -3.762 -25.25 -6.648 1 98.81 34 ILE B CA 1
ATOM 2319 C C . ILE B 1 34 ? -4.105 -24.797 -8.062 1 98.81 34 ILE B C 1
ATOM 2321 O O . ILE B 1 34 ? -4.336 -23.609 -8.297 1 98.81 34 ILE B O 1
ATOM 2325 N N . GLU B 1 35 ? -4.117 -25.703 -8.969 1 98.62 35 GLU B N 1
ATOM 2326 C CA . GLU B 1 35 ? -4.508 -25.438 -10.344 1 98.62 35 GLU B CA 1
ATOM 2327 C C . GLU B 1 35 ? -5.883 -26.031 -10.656 1 98.62 35 GLU B C 1
ATOM 2329 O O . GLU B 1 35 ? -6.184 -27.156 -10.25 1 98.62 35 GLU B O 1
ATOM 2334 N N . TYR B 1 36 ? -6.672 -25.281 -11.289 1 98.56 36 TYR B N 1
ATOM 2335 C CA . TYR B 1 36 ? -8.023 -25.688 -11.656 1 98.56 36 TYR B CA 1
ATOM 2336 C C . TYR B 1 36 ? -8.484 -24.969 -12.922 1 98.56 36 TYR B C 1
ATOM 2338 O O . TYR B 1 36 ? -7.773 -24.109 -13.453 1 98.56 36 TYR B O 1
ATOM 2346 N N . ARG B 1 37 ? -9.641 -25.422 -13.438 1 98.25 37 ARG B N 1
ATOM 2347 C CA . ARG B 1 37 ? -10.266 -24.734 -14.562 1 98.25 37 ARG B CA 1
ATOM 2348 C C . ARG B 1 37 ? -11.5 -23.953 -14.109 1 98.25 37 ARG B C 1
ATOM 2350 O O . ARG B 1 37 ? -12.336 -24.484 -13.375 1 98.25 37 ARG B O 1
ATOM 2357 N N . ALA B 1 38 ? -11.469 -22.719 -14.477 1 98.38 38 ALA B N 1
ATOM 2358 C CA . ALA B 1 38 ? -12.656 -21.875 -14.352 1 98.38 38 ALA B CA 1
ATOM 2359 C C . ALA B 1 38 ? -13.336 -21.688 -15.703 1 98.38 38 ALA B C 1
ATOM 2361 O O . ALA B 1 38 ? -12.992 -22.344 -16.688 1 98.38 38 ALA B O 1
ATOM 2362 N N . ASP B 1 39 ? -14.461 -20.891 -15.727 1 98 39 ASP B N 1
ATOM 2363 C CA . ASP B 1 39 ? -15.078 -20.516 -17 1 98 39 ASP B CA 1
ATOM 2364 C C . ASP B 1 39 ? -14.086 -19.812 -17.906 1 98 39 ASP B C 1
ATOM 2366 O O . ASP B 1 39 ? -13.586 -18.734 -17.578 1 98 39 ASP B O 1
ATOM 2370 N N . PRO B 1 40 ? -13.859 -20.438 -19.078 1 97.94 40 PRO B N 1
ATOM 2371 C CA . PRO B 1 40 ? -12.852 -19.828 -19.953 1 97.94 40 PRO B CA 1
ATOM 2372 C C . PRO B 1 40 ? -13.188 -18.391 -20.328 1 97.94 40 PRO B C 1
ATOM 2374 O O . PRO B 1 40 ? -12.289 -17.562 -20.469 1 97.94 40 PRO B O 1
ATOM 2377 N N . ASP B 1 41 ? -14.43 -18.078 -20.469 1 97.56 41 ASP B N 1
ATOM 2378 C CA . ASP B 1 41 ? -14.82 -16.719 -20.828 1 97.56 41 ASP B CA 1
ATOM 2379 C C . ASP B 1 41 ? -14.469 -15.742 -19.703 1 97.56 41 ASP B C 1
ATOM 2381 O O . ASP B 1 41 ? -14.078 -14.602 -19.953 1 97.56 41 ASP B O 1
ATOM 2385 N N . ALA B 1 42 ? -14.648 -16.188 -18.469 1 97.56 42 ALA B N 1
ATOM 2386 C CA . ALA B 1 42 ? -14.312 -15.352 -17.312 1 97.56 42 ALA B CA 1
ATOM 2387 C C . ALA B 1 42 ? -12.805 -15.086 -17.25 1 97.56 42 ALA B C 1
ATOM 2389 O O . ALA B 1 42 ? -12.383 -13.984 -16.906 1 97.56 42 ALA B O 1
ATOM 2390 N N . VAL B 1 43 ? -12.023 -16.109 -17.609 1 98.19 43 VAL B N 1
ATOM 2391 C CA . VAL B 1 43 ? -10.57 -15.969 -17.594 1 98.19 43 VAL B CA 1
ATOM 2392 C C . VAL B 1 43 ? -10.117 -15.055 -18.719 1 98.19 43 VAL B C 1
ATOM 2394 O O . VAL B 1 43 ? -9.305 -14.148 -18.5 1 98.19 43 VAL B O 1
ATOM 2397 N N . ILE B 1 44 ? -10.648 -15.227 -19.906 1 97.88 44 ILE B N 1
ATOM 2398 C CA . ILE B 1 44 ? -10.297 -14.43 -21.078 1 97.88 44 ILE B CA 1
ATOM 2399 C C . ILE B 1 44 ? -10.617 -12.961 -20.812 1 97.88 44 ILE B C 1
ATOM 2401 O O . ILE B 1 44 ? -9.875 -12.07 -21.234 1 97.88 44 ILE B O 1
ATOM 2405 N N . ALA B 1 45 ? -11.664 -12.703 -20.047 1 97.56 45 ALA B N 1
ATOM 2406 C CA . ALA B 1 45 ? -12.117 -11.344 -19.766 1 97.56 45 ALA B CA 1
ATOM 2407 C C . ALA B 1 45 ? -11.117 -10.602 -18.891 1 97.56 45 ALA B C 1
ATOM 2409 O O . ALA B 1 45 ? -11.188 -9.375 -18.766 1 97.56 45 ALA B O 1
ATOM 2410 N N . LEU B 1 46 ? -10.141 -11.273 -18.328 1 97.81 46 LEU B N 1
ATOM 2411 C CA . LEU B 1 46 ? -9.164 -10.672 -17.438 1 97.81 46 LEU B CA 1
ATOM 2412 C C . LEU B 1 46 ? -7.902 -10.273 -18.203 1 97.81 46 LEU B C 1
ATOM 2414 O O . LEU B 1 46 ? -6.98 -9.695 -17.625 1 97.81 46 LEU B O 1
ATOM 2418 N N . LEU B 1 47 ? -7.848 -10.578 -19.5 1 97.62 47 LEU B N 1
ATOM 2419 C CA . LEU B 1 47 ? -6.656 -10.305 -20.297 1 97.62 47 LEU B CA 1
ATOM 2420 C C . LEU B 1 47 ? -6.738 -8.93 -20.938 1 97.62 47 LEU B C 1
ATOM 2422 O O . LEU B 1 47 ? -7.785 -8.547 -21.469 1 97.62 47 LEU B O 1
ATOM 2426 N N . PRO B 1 48 ? -5.652 -8.133 -20.844 1 95.5 48 PRO B N 1
ATOM 2427 C CA . PRO B 1 48 ? -5.609 -6.883 -21.609 1 95.5 48 PRO B CA 1
ATOM 2428 C C . PRO B 1 48 ? -5.48 -7.117 -23.109 1 95.5 48 PRO B C 1
ATOM 2430 O O . PRO B 1 48 ? -5.273 -8.25 -23.547 1 95.5 48 PRO B O 1
ATOM 2433 N N . ASP B 1 49 ? -5.5 -6.062 -23.859 1 92.44 49 ASP B N 1
ATOM 2434 C CA . ASP B 1 49 ? -5.566 -6.137 -25.328 1 92.44 49 ASP B CA 1
ATOM 2435 C C . ASP B 1 49 ? -4.297 -6.75 -25.906 1 92.44 49 ASP B C 1
ATOM 2437 O O . ASP B 1 49 ? -4.328 -7.371 -26.969 1 92.44 49 ASP B O 1
ATOM 2441 N N . GLU B 1 50 ? -3.213 -6.617 -25.188 1 94 50 GLU B N 1
ATOM 2442 C CA . GLU B 1 50 ? -1.919 -7.051 -25.703 1 94 50 GLU B CA 1
ATOM 2443 C C . GLU B 1 50 ? -1.767 -8.562 -25.609 1 94 50 GLU B C 1
ATOM 2445 O O . GLU B 1 50 ? -0.882 -9.148 -26.234 1 94 50 GLU B O 1
ATOM 2450 N N . LEU B 1 51 ? -2.609 -9.18 -24.797 1 96.88 51 LEU B N 1
ATOM 2451 C CA . LEU B 1 51 ? -2.441 -10.602 -24.531 1 96.88 51 LEU B CA 1
ATOM 2452 C C . LEU B 1 51 ? -3.562 -11.414 -25.188 1 96.88 51 LEU B C 1
ATOM 2454 O O . LEU B 1 51 ? -4.719 -10.977 -25.203 1 96.88 51 LEU B O 1
ATOM 2458 N N . GLU B 1 52 ? -3.199 -12.57 -25.641 1 97.56 52 GLU B N 1
ATOM 2459 C CA . GLU B 1 52 ? -4.121 -13.523 -26.25 1 97.56 52 GLU B CA 1
ATOM 2460 C C . GLU B 1 52 ? -4.473 -14.648 -25.281 1 97.56 52 GLU B C 1
ATOM 2462 O O . GLU B 1 52 ? -3.709 -14.953 -24.375 1 97.56 52 GLU B O 1
ATOM 2467 N N . PRO B 1 53 ? -5.648 -15.211 -25.484 1 97.69 53 PRO B N 1
ATOM 2468 C CA . PRO B 1 53 ? -5.969 -16.359 -24.641 1 97.69 53 PRO B CA 1
ATOM 2469 C C . PRO B 1 53 ? -4.953 -17.484 -24.781 1 97.69 53 PRO B C 1
ATOM 2471 O O . PRO B 1 53 ? -4.422 -17.719 -25.859 1 97.69 53 PRO B O 1
ATOM 2474 N N . ALA B 1 54 ? -4.746 -18.156 -23.688 1 97.69 54 ALA B N 1
ATOM 2475 C CA . ALA B 1 54 ? -3.877 -19.328 -23.703 1 97.69 54 ALA B CA 1
ATOM 2476 C C . ALA B 1 54 ? -4.52 -20.484 -24.469 1 97.69 54 ALA B C 1
ATOM 2478 O O . ALA B 1 54 ? -5.707 -20.438 -24.797 1 97.69 54 ALA B O 1
ATOM 2479 N N . ASP B 1 55 ? -3.693 -21.531 -24.734 1 95.81 55 ASP B N 1
ATOM 2480 C CA . ASP B 1 55 ? -4.227 -22.734 -25.391 1 95.81 55 ASP B CA 1
ATOM 2481 C C . ASP B 1 55 ? -5.285 -23.406 -24.516 1 95.81 55 ASP B C 1
ATOM 2483 O O . ASP B 1 55 ? -6.297 -23.891 -25.016 1 95.81 55 ASP B O 1
ATOM 2487 N N . ASP B 1 56 ? -5.027 -23.406 -23.297 1 94.31 56 ASP B N 1
ATOM 2488 C CA . ASP B 1 56 ? -6.031 -23.781 -22.297 1 94.31 56 ASP B CA 1
ATOM 2489 C C . ASP B 1 56 ? -6.586 -22.547 -21.594 1 94.31 56 ASP B C 1
ATOM 2491 O O . ASP B 1 56 ? -6.156 -22.203 -20.484 1 94.31 56 ASP B O 1
ATOM 2495 N N . PRO B 1 57 ? -7.633 -21.875 -22.094 1 94.19 57 PRO B N 1
ATOM 2496 C CA . PRO B 1 57 ? -8.008 -20.531 -21.656 1 94.19 57 PRO B CA 1
ATOM 2497 C C . PRO B 1 57 ? -8.75 -20.516 -20.328 1 94.19 57 PRO B C 1
ATOM 2499 O O . PRO B 1 57 ? -9.008 -19.453 -19.766 1 94.19 57 PRO B O 1
ATOM 2502 N N . GLY B 1 58 ? -8.984 -21.625 -19.703 1 96.56 58 GLY B N 1
ATOM 2503 C CA . GLY B 1 58 ? -9.711 -21.625 -18.453 1 96.56 58 GLY B CA 1
ATOM 2504 C C . GLY B 1 58 ? -8.836 -21.984 -17.25 1 96.56 58 GLY B C 1
ATOM 2505 O O . GLY B 1 58 ? -9.305 -21.969 -16.109 1 96.56 58 GLY B O 1
ATOM 2506 N N . ALA B 1 59 ? -7.578 -22.25 -17.516 1 97.38 59 ALA B N 1
ATOM 2507 C CA . ALA B 1 59 ? -6.703 -22.719 -16.438 1 97.38 59 ALA B CA 1
ATOM 2508 C C . ALA B 1 59 ? -6.336 -21.562 -15.5 1 97.38 59 ALA B C 1
ATOM 2510 O O . ALA B 1 59 ? -5.996 -20.469 -15.961 1 97.38 59 ALA B O 1
ATOM 2511 N N . VAL B 1 60 ? -6.473 -21.797 -14.211 1 98.69 60 VAL B N 1
ATOM 2512 C CA . VAL B 1 60 ? -6.16 -20.844 -13.148 1 98.69 60 VAL B CA 1
ATOM 2513 C C . VAL B 1 60 ? -5.207 -21.484 -12.148 1 98.69 60 VAL B C 1
ATOM 2515 O O . VAL B 1 60 ? -5.289 -22.688 -11.883 1 98.69 60 VAL B O 1
ATOM 2518 N N . ASN B 1 61 ? -4.312 -20.766 -11.68 1 98.56 61 ASN B N 1
ATOM 2519 C CA . ASN B 1 61 ? -3.406 -21.141 -10.602 1 98.56 61 ASN B CA 1
ATOM 2520 C C . ASN B 1 61 ? -3.611 -20.281 -9.367 1 98.56 61 ASN B C 1
ATOM 2522 O O . ASN B 1 61 ? -3.41 -19.062 -9.414 1 98.56 61 ASN B O 1
ATOM 2526 N N . LEU B 1 62 ? -4.113 -20.844 -8.273 1 98.88 62 LEU B N 1
ATOM 2527 C CA . LEU B 1 62 ? -4.219 -20.219 -6.965 1 98.88 62 LEU B CA 1
ATOM 2528 C C . LEU B 1 62 ? -3.02 -20.578 -6.094 1 98.88 62 LEU B C 1
ATOM 2530 O O . LEU B 1 62 ? -2.742 -21.75 -5.863 1 98.88 62 LEU B O 1
ATOM 2534 N N . ILE B 1 63 ? -2.322 -19.531 -5.57 1 98.81 63 ILE B N 1
ATOM 2535 C CA . ILE B 1 63 ? -1.133 -19.766 -4.762 1 98.81 63 ILE B CA 1
ATOM 2536 C C . ILE B 1 63 ? -1.267 -19.047 -3.42 1 98.81 63 ILE B C 1
ATOM 2538 O O . ILE B 1 63 ? -1.581 -17.859 -3.377 1 98.81 63 ILE B O 1
ATOM 2542 N N . PHE B 1 64 ? -1.124 -19.766 -2.348 1 98.88 64 PHE B N 1
ATOM 2543 C CA . PHE B 1 64 ? -0.768 -19.203 -1.049 1 98.88 64 PHE B CA 1
ATOM 2544 C C . PHE B 1 64 ? 0.737 -19.281 -0.821 1 98.88 64 PHE B C 1
ATOM 2546 O O . PHE B 1 64 ? 1.354 -20.328 -1.049 1 98.88 64 PHE B O 1
ATOM 2553 N N . ALA B 1 65 ? 1.307 -18.203 -0.387 1 98.69 65 ALA B N 1
ATOM 2554 C CA . ALA B 1 65 ? 2.744 -18.188 -0.126 1 98.69 65 ALA B CA 1
ATOM 2555 C C . ALA B 1 65 ? 3.045 -17.625 1.26 1 98.69 65 ALA B C 1
ATOM 2557 O O . ALA B 1 65 ? 2.418 -16.656 1.689 1 98.69 65 ALA B O 1
ATOM 2558 N N . ASP B 1 66 ? 3.895 -18.281 1.966 1 98.5 66 ASP B N 1
ATOM 2559 C CA . ASP B 1 66 ? 4.547 -17.797 3.174 1 98.5 66 ASP B CA 1
ATOM 2560 C C . ASP B 1 66 ? 5.996 -17.406 2.898 1 98.5 66 ASP B C 1
ATOM 2562 O O . ASP B 1 66 ? 6.875 -18.266 2.84 1 98.5 66 ASP B O 1
ATOM 2566 N N . TRP B 1 67 ? 6.258 -16.031 2.787 1 98.06 67 TRP B N 1
ATOM 2567 C CA . TRP B 1 67 ? 7.488 -15.523 2.189 1 98.06 67 TRP B CA 1
ATOM 2568 C C . TRP B 1 67 ? 8.453 -15.031 3.264 1 98.06 67 TRP B C 1
ATOM 2570 O O . TRP B 1 67 ? 8.031 -14.492 4.285 1 98.06 67 TRP B O 1
ATOM 2580 N N . GLN B 1 68 ? 9.68 -15.242 2.982 1 97.56 68 GLN B N 1
ATOM 2581 C CA . GLN B 1 68 ? 10.766 -14.398 3.461 1 97.56 68 GLN B CA 1
ATOM 2582 C C . GLN B 1 68 ? 11.445 -13.672 2.305 1 97.56 68 GLN B C 1
ATOM 2584 O O . GLN B 1 68 ? 11.688 -14.258 1.25 1 97.56 68 GLN B O 1
ATOM 2589 N N . SER B 1 69 ? 11.68 -12.352 2.51 1 97.88 69 SER B N 1
ATOM 2590 C CA . SER B 1 69 ? 12.359 -11.602 1.464 1 97.88 69 SER B CA 1
ATOM 2591 C C . SER B 1 69 ? 13.359 -10.609 2.057 1 97.88 69 SER B C 1
ATOM 2593 O O . SER B 1 69 ? 13.25 -10.242 3.229 1 97.88 69 SER B O 1
ATOM 2595 N N . CYS B 1 70 ? 14.336 -10.18 1.219 1 97.31 70 CYS B N 1
ATOM 2596 C CA . CYS B 1 70 ? 15.281 -9.148 1.623 1 97.31 70 CYS B CA 1
ATOM 2597 C C . CYS B 1 70 ? 15.945 -8.508 0.408 1 97.31 70 CYS B C 1
ATOM 2599 O O . CYS B 1 70 ? 15.867 -9.047 -0.698 1 97.31 70 CYS B O 1
ATOM 2601 N N . SER B 1 71 ? 16.469 -7.359 0.631 1 95.5 71 SER B N 1
ATOM 2602 C CA . SER B 1 71 ? 17.312 -6.715 -0.376 1 95.5 71 SER B CA 1
ATOM 2603 C C . SER B 1 71 ? 18.703 -7.32 -0.402 1 95.5 71 SER B C 1
ATOM 2605 O O . SER B 1 71 ? 18.984 -8.289 0.312 1 95.5 71 SER B O 1
ATOM 2607 N N . GLU B 1 72 ? 19.531 -6.734 -1.22 1 94.62 72 GLU B N 1
ATOM 2608 C CA . GLU B 1 72 ? 20.859 -7.289 -1.457 1 94.62 72 GLU B CA 1
ATOM 2609 C C . GLU B 1 72 ? 21.703 -7.281 -0.182 1 94.62 72 GLU B C 1
ATOM 2611 O O . GLU B 1 72 ? 22.453 -8.227 0.081 1 94.62 72 GLU B O 1
ATOM 2616 N N . ASN B 1 73 ? 21.5 -6.234 0.607 1 93.12 73 ASN B N 1
ATOM 2617 C CA . ASN B 1 73 ? 22.359 -6.117 1.786 1 93.12 73 ASN B CA 1
ATOM 2618 C C . ASN B 1 73 ? 21.812 -6.945 2.949 1 93.12 73 ASN B C 1
ATOM 2620 O O . ASN B 1 73 ? 22.484 -7.086 3.977 1 93.12 73 ASN B O 1
ATOM 2624 N N . GLY B 1 74 ? 20.656 -7.414 2.895 1 93.38 74 GLY B N 1
ATOM 2625 C CA . GLY B 1 74 ? 20.125 -8.383 3.838 1 93.38 74 GLY B CA 1
ATOM 2626 C C . GLY B 1 74 ? 19.703 -7.766 5.16 1 93.38 74 GLY B C 1
ATOM 2627 O O . GLY B 1 74 ? 19.469 -8.484 6.141 1 93.38 74 GLY B O 1
ATOM 2628 N N . ARG B 1 75 ? 19.578 -6.477 5.246 1 90.12 75 ARG B N 1
ATOM 2629 C CA . ARG B 1 75 ? 19.297 -5.805 6.512 1 90.12 75 ARG B CA 1
ATOM 2630 C C . ARG B 1 75 ? 17.953 -6.23 7.078 1 90.12 75 ARG B C 1
ATOM 2632 O O . ARG B 1 75 ? 17.75 -6.223 8.297 1 90.12 75 ARG B O 1
ATOM 2639 N N . GLU B 1 76 ? 17.078 -6.691 6.246 1 94 76 GLU B N 1
ATOM 2640 C CA . GLU B 1 76 ? 15.711 -7.008 6.664 1 94 76 GLU B CA 1
ATOM 2641 C C . GLU B 1 76 ? 15.648 -8.359 7.367 1 94 76 GLU B C 1
ATOM 2643 O O . GLU B 1 76 ? 14.688 -8.648 8.086 1 94 76 GLU B O 1
ATOM 2648 N N . ILE B 1 77 ? 16.625 -9.188 7.211 1 93 77 ILE B N 1
ATOM 2649 C CA . ILE B 1 77 ? 16.562 -10.586 7.621 1 93 77 ILE B CA 1
ATOM 2650 C C . ILE B 1 77 ? 16.359 -10.672 9.133 1 93 77 ILE B C 1
ATOM 2652 O O . ILE B 1 77 ? 15.656 -11.562 9.617 1 93 77 ILE B O 1
ATOM 2656 N N . THR B 1 78 ? 16.906 -9.688 9.867 1 93.25 78 THR B N 1
ATOM 2657 C CA . THR B 1 78 ? 16.781 -9.734 11.32 1 93.25 78 THR B CA 1
ATOM 2658 C C . THR B 1 78 ? 15.625 -8.859 11.789 1 93.25 78 THR B C 1
ATOM 2660 O O . THR B 1 78 ? 15.508 -8.57 12.984 1 93.25 78 THR B O 1
ATOM 2663 N N . GLU B 1 79 ? 14.867 -8.383 10.898 1 94.12 79 GLU B N 1
ATOM 2664 C CA . GLU B 1 79 ? 13.648 -7.621 11.156 1 94.12 79 GLU B CA 1
ATOM 2665 C C . GLU B 1 79 ? 12.43 -8.312 10.547 1 94.12 79 GLU B C 1
ATOM 2667 O O . GLU B 1 79 ? 11.984 -7.949 9.461 1 94.12 79 GLU B O 1
ATOM 2672 N N . PRO B 1 80 ? 11.836 -9.203 11.281 1 93.94 80 PRO B N 1
ATOM 2673 C CA . PRO B 1 80 ? 10.82 -10.094 10.711 1 93.94 80 PRO B CA 1
ATOM 2674 C C . PRO B 1 80 ? 9.648 -9.336 10.086 1 93.94 80 PRO B C 1
ATOM 2676 O O . PRO B 1 80 ? 9.07 -9.789 9.094 1 93.94 80 PRO B O 1
ATOM 2679 N N . TYR B 1 81 ? 9.312 -8.18 10.578 1 93.69 81 TYR B N 1
ATOM 2680 C CA . TYR B 1 81 ? 8.219 -7.41 9.984 1 93.69 81 TYR B CA 1
ATOM 2681 C C . TYR B 1 81 ? 8.539 -7.035 8.547 1 93.69 81 TYR B C 1
ATOM 2683 O O . TYR B 1 81 ? 7.66 -7.07 7.68 1 93.69 81 TYR B O 1
ATOM 2691 N N . TYR B 1 82 ? 9.734 -6.719 8.289 1 94.12 82 TYR B N 1
ATOM 2692 C CA . TYR B 1 82 ? 10.125 -6.176 6.992 1 94.12 82 TYR B CA 1
ATOM 2693 C C . TYR B 1 82 ? 10.625 -7.277 6.062 1 94.12 82 TYR B C 1
ATOM 2695 O O . TYR B 1 82 ? 11.008 -7.008 4.922 1 94.12 82 TYR B O 1
ATOM 2703 N N . SER B 1 83 ? 10.633 -8.516 6.605 1 96.5 83 SER B N 1
ATOM 2704 C CA . SER B 1 83 ? 11.18 -9.578 5.773 1 96.5 83 SER B CA 1
ATOM 2705 C C . SER B 1 83 ? 10.156 -10.695 5.559 1 96.5 83 SER B C 1
ATOM 2707 O O . SER B 1 83 ? 10.312 -11.523 4.66 1 96.5 83 SER B O 1
ATOM 2709 N N . GLN B 1 84 ? 9.211 -10.75 6.465 1 97.5 84 GLN B N 1
ATOM 2710 C CA . GLN B 1 84 ? 8.25 -11.852 6.391 1 97.5 84 GLN B CA 1
ATOM 2711 C C . GLN B 1 84 ? 6.863 -11.344 6.016 1 97.5 84 GLN B C 1
ATOM 2713 O O . GLN B 1 84 ? 6.395 -10.344 6.555 1 97.5 84 GLN B O 1
ATOM 2718 N N . TYR B 1 85 ? 6.227 -12.031 5.07 1 98.25 85 TYR B N 1
ATOM 2719 C CA . TYR B 1 85 ? 4.848 -11.711 4.711 1 98.25 85 TYR B CA 1
ATOM 2720 C C . TYR B 1 85 ? 4.168 -12.898 4.043 1 98.25 85 TYR B C 1
ATOM 2722 O O . TYR B 1 85 ? 4.832 -13.867 3.664 1 98.25 85 TYR B O 1
ATOM 2730 N N . LYS B 1 86 ? 2.873 -12.852 4.066 1 98.69 86 LYS B N 1
ATOM 2731 C CA . LYS B 1 86 ? 2.086 -13.867 3.371 1 98.69 86 LYS B CA 1
ATOM 2732 C C . LYS B 1 86 ? 1.326 -13.258 2.195 1 98.69 86 LYS B C 1
ATOM 2734 O O . LYS B 1 86 ? 1.09 -12.055 2.158 1 98.69 86 LYS B O 1
ATOM 2739 N N . GLU B 1 87 ? 1.006 -14.141 1.238 1 98.75 87 GLU B N 1
ATOM 2740 C CA . GLU B 1 87 ? 0.481 -13.703 -0.053 1 98.75 87 GLU B CA 1
ATOM 2741 C C . GLU B 1 87 ? -0.468 -14.742 -0.642 1 98.75 87 GLU B C 1
ATOM 2743 O O . GLU B 1 87 ? -0.259 -15.945 -0.474 1 98.75 87 GLU B O 1
ATOM 2748 N N . VAL B 1 88 ? -1.545 -14.273 -1.218 1 98.88 88 VAL B N 1
ATOM 2749 C CA . VAL B 1 88 ? -2.404 -15.109 -2.049 1 98.88 88 VAL B CA 1
ATOM 2750 C C . VAL B 1 88 ? -2.482 -14.531 -3.459 1 98.88 88 VAL B C 1
ATOM 2752 O O . VAL B 1 88 ? -2.717 -13.336 -3.635 1 98.88 88 VAL B O 1
ATOM 2755 N N . MET B 1 89 ? -2.346 -15.352 -4.492 1 98.69 89 MET B N 1
ATOM 2756 C CA . MET B 1 89 ? -2.287 -14.906 -5.879 1 98.69 89 MET B CA 1
ATOM 2757 C C . MET B 1 89 ? -3.154 -15.789 -6.77 1 98.69 89 MET B C 1
ATOM 2759 O O . MET B 1 89 ? -3.211 -17 -6.582 1 98.69 89 MET B O 1
ATOM 2763 N N . PHE B 1 90 ? -3.719 -15.18 -7.754 1 98.81 90 PHE B N 1
ATOM 2764 C CA . PHE B 1 90 ? -4.379 -15.859 -8.859 1 98.81 90 PHE B CA 1
ATOM 2765 C C . PHE B 1 90 ? -3.664 -15.578 -10.18 1 98.81 90 PHE B C 1
ATOM 2767 O O . PHE B 1 90 ? -3.588 -14.422 -10.609 1 98.81 90 PHE B O 1
ATOM 2774 N N . TYR B 1 91 ? -3.166 -16.641 -10.82 1 98.56 91 TYR B N 1
ATOM 2775 C CA . TYR B 1 91 ? -2.547 -16.547 -12.133 1 98.56 91 TYR B CA 1
ATOM 2776 C C . TYR B 1 91 ? -3.439 -17.172 -13.203 1 98.56 91 TYR B C 1
ATOM 2778 O O . TYR B 1 91 ? -4.16 -18.125 -12.93 1 98.56 91 TYR B O 1
ATOM 2786 N N . VAL B 1 92 ? -3.311 -16.609 -14.383 1 98.56 92 VAL B N 1
ATOM 2787 C CA . VAL B 1 92 ? -3.92 -17.219 -15.555 1 98.56 92 VAL B CA 1
ATOM 2788 C C . VAL B 1 92 ? -2.898 -17.297 -16.688 1 98.56 92 VAL B C 1
ATOM 2790 O O . VAL B 1 92 ? -1.922 -16.547 -16.703 1 98.56 92 VAL B O 1
ATOM 2793 N N . GLY B 1 93 ? -3.164 -18.281 -17.562 1 97.5 93 GLY B N 1
ATOM 2794 C CA . GLY B 1 93 ? -2.336 -18.375 -18.766 1 97.5 93 GLY B CA 1
ATOM 2795 C C . GLY B 1 93 ? -2.771 -17.422 -19.859 1 97.5 93 GLY B C 1
ATOM 2796 O O . GLY B 1 93 ? -3.943 -17.047 -19.938 1 97.5 93 GLY B O 1
ATOM 2797 N N . ALA B 1 94 ? -1.821 -17.062 -20.672 1 97.94 94 ALA B N 1
ATOM 2798 C CA . ALA B 1 94 ? -2.051 -16.219 -21.844 1 97.94 94 ALA B CA 1
ATOM 2799 C C . ALA B 1 94 ? -0.957 -16.406 -22.891 1 97.94 94 ALA B C 1
ATOM 2801 O O . ALA B 1 94 ? -0.124 -17.312 -22.766 1 97.94 94 ALA B O 1
ATOM 2802 N N . LYS B 1 95 ? -1.121 -15.727 -23.938 1 98.31 95 LYS B N 1
ATOM 2803 C CA . LYS B 1 95 ? -0.064 -15.641 -24.938 1 98.31 95 LYS B CA 1
ATOM 2804 C C . LYS B 1 95 ? 0.263 -14.188 -25.281 1 98.31 95 LYS B C 1
ATOM 2806 O O . LYS B 1 95 ? -0.629 -13.336 -25.312 1 98.31 95 LYS B O 1
ATOM 2811 N N . TYR B 1 96 ? 1.48 -13.945 -25.453 1 97.94 96 TYR B N 1
ATOM 2812 C CA . TYR B 1 96 ? 1.979 -12.688 -25.984 1 97.94 96 TYR B CA 1
ATOM 2813 C C . TYR B 1 96 ? 2.715 -12.906 -27.297 1 97.94 96 TYR B C 1
ATOM 2815 O O . TYR B 1 96 ? 3.781 -13.531 -27.328 1 97.94 96 TYR B O 1
ATOM 2823 N N . LYS B 1 97 ? 2.113 -12.406 -28.453 1 97.5 97 LYS B N 1
ATOM 2824 C CA . LYS B 1 97 ? 2.66 -12.625 -29.781 1 97.5 97 LYS B CA 1
ATOM 2825 C C . LYS B 1 97 ? 2.908 -14.102 -30.047 1 97.5 97 LYS B C 1
ATOM 2827 O O . LYS B 1 97 ? 3.994 -14.492 -30.484 1 97.5 97 LYS B O 1
ATOM 2832 N N . GLY B 1 98 ? 2.01 -14.844 -29.609 1 97.56 98 GLY B N 1
ATOM 2833 C CA . GLY B 1 98 ? 1.977 -16.266 -29.922 1 97.56 98 GLY B CA 1
ATOM 2834 C C . GLY B 1 98 ? 2.742 -17.109 -28.922 1 97.56 98 GLY B C 1
ATOM 2835 O O . GLY B 1 98 ? 2.684 -18.344 -28.984 1 97.56 98 GLY B O 1
ATOM 2836 N N . LYS B 1 99 ? 3.469 -16.516 -28.016 1 98 99 LYS B N 1
ATOM 2837 C CA . LYS B 1 99 ? 4.27 -17.25 -27.047 1 98 99 LYS B CA 1
ATOM 2838 C C . LYS B 1 99 ? 3.57 -17.328 -25.688 1 98 99 LYS B C 1
ATOM 2840 O O . LYS B 1 99 ? 2.973 -16.344 -25.234 1 98 99 LYS B O 1
ATOM 2845 N N . PRO B 1 100 ? 3.637 -18.469 -25.031 1 98 100 PRO B N 1
ATOM 2846 C CA . PRO B 1 100 ? 2.979 -18.609 -23.719 1 98 100 PRO B CA 1
ATOM 2847 C C . PRO B 1 100 ? 3.543 -17.656 -22.672 1 98 100 PRO B C 1
ATOM 2849 O O . PRO B 1 100 ? 4.762 -17.484 -22.578 1 98 100 PRO B O 1
ATOM 2852 N N . VAL B 1 101 ? 2.697 -17.047 -21.953 1 98 101 VAL B N 1
ATOM 2853 C CA . VAL B 1 101 ? 2.998 -16.234 -20.781 1 98 101 VAL B CA 1
ATOM 2854 C C . VAL B 1 101 ? 1.958 -16.484 -19.688 1 98 101 VAL B C 1
ATOM 2856 O O . VAL B 1 101 ? 0.999 -17.234 -19.906 1 98 101 VAL B O 1
ATOM 2859 N N . CYS B 1 102 ? 2.195 -15.953 -18.547 1 97.94 102 CYS B N 1
ATOM 2860 C CA . CYS B 1 102 ? 1.179 -15.93 -17.5 1 97.94 102 CYS B CA 1
ATOM 2861 C C . CYS B 1 102 ? 1.005 -14.523 -16.938 1 97.94 102 CYS B C 1
ATOM 2863 O O . CYS B 1 102 ? 1.81 -13.641 -17.219 1 97.94 102 CYS B O 1
ATOM 2865 N N . ARG B 1 103 ? -0.088 -14.383 -16.266 1 97.56 103 ARG B N 1
ATOM 2866 C CA . ARG B 1 103 ? -0.448 -13.086 -15.688 1 97.56 103 ARG B CA 1
ATOM 2867 C C . ARG B 1 103 ? -1.081 -13.258 -14.312 1 97.56 103 ARG B C 1
ATOM 2869 O O . ARG B 1 103 ? -1.907 -14.148 -14.109 1 97.56 103 ARG B O 1
ATOM 2876 N N . CYS B 1 104 ? -0.617 -12.422 -13.367 1 98.44 104 CYS B N 1
ATOM 2877 C CA . CYS B 1 104 ? -1.28 -12.352 -12.07 1 98.44 104 CYS B CA 1
ATOM 2878 C C . CYS B 1 104 ? -2.471 -11.406 -12.117 1 98.44 104 CYS B C 1
ATOM 2880 O O . CYS B 1 104 ? -2.301 -10.195 -12.305 1 98.44 104 CYS B O 1
ATOM 2882 N N . VAL B 1 105 ? -3.68 -11.867 -11.812 1 98.31 105 VAL B N 1
ATOM 2883 C CA . VAL B 1 105 ? -4.863 -11.047 -12.055 1 98.31 105 VAL B CA 1
ATOM 2884 C C . VAL B 1 105 ? -5.402 -10.516 -10.727 1 98.31 105 VAL B C 1
ATOM 2886 O O . VAL B 1 105 ? -6.023 -9.445 -10.688 1 98.31 105 VAL B O 1
ATOM 2889 N N . TYR B 1 106 ? -5.277 -11.219 -9.68 1 98.56 106 TYR B N 1
ATOM 2890 C CA . TYR B 1 106 ? -5.605 -10.789 -8.328 1 98.56 106 TYR B CA 1
ATOM 2891 C C . TYR B 1 106 ? -4.535 -11.234 -7.336 1 98.56 106 TYR B C 1
ATOM 2893 O O . TYR B 1 106 ? -4 -12.336 -7.445 1 98.56 106 TYR B O 1
ATOM 2901 N N . ILE B 1 107 ? -4.27 -10.375 -6.355 1 98.81 107 ILE B N 1
ATOM 2902 C CA . ILE B 1 107 ? -3.219 -10.695 -5.398 1 98.81 107 ILE B CA 1
ATOM 2903 C C . ILE B 1 107 ? -3.418 -9.875 -4.125 1 98.81 107 ILE B C 1
ATOM 2905 O O . ILE B 1 107 ? -3.742 -8.688 -4.184 1 98.81 107 ILE B O 1
ATOM 2909 N N . TRP B 1 108 ? -3.258 -10.555 -2.994 1 98.75 108 TRP B N 1
ATOM 2910 C CA . TRP B 1 108 ? -3.322 -9.914 -1.684 1 98.75 108 TRP B CA 1
ATOM 2911 C C . TRP B 1 108 ? -2.068 -10.219 -0.869 1 98.75 108 TRP B C 1
ATOM 2913 O O . TRP B 1 108 ? -1.551 -11.344 -0.91 1 98.75 108 TRP B O 1
ATOM 2923 N N . VAL B 1 109 ? -1.59 -9.203 -0.159 1 98.75 109 VAL B N 1
ATOM 2924 C CA . VAL B 1 109 ? -0.468 -9.344 0.764 1 98.75 109 VAL B CA 1
ATOM 2925 C C . VAL B 1 109 ? -0.83 -8.727 2.115 1 98.75 109 VAL B C 1
ATOM 2927 O O . VAL B 1 109 ? -1.843 -8.039 2.238 1 98.75 109 VAL B O 1
ATOM 2930 N N . ASP B 1 110 ? 0.036 -8.984 3.139 1 98 110 ASP B N 1
ATOM 2931 C CA . ASP B 1 110 ? -0.327 -8.5 4.469 1 98 110 ASP B CA 1
ATOM 2932 C C . ASP B 1 110 ? 0.695 -7.492 4.984 1 98 110 ASP B C 1
ATOM 2934 O O . ASP B 1 110 ? 0.748 -7.211 6.184 1 98 110 ASP B O 1
ATOM 2938 N N . LYS B 1 111 ? 1.589 -7.008 4.082 1 97.94 111 LYS B N 1
ATOM 2939 C CA . LYS B 1 111 ? 2.574 -5.996 4.449 1 97.94 111 LYS B CA 1
ATOM 2940 C C . LYS B 1 111 ? 2.619 -4.871 3.422 1 97.94 111 LYS B C 1
ATOM 2942 O O . LYS B 1 111 ? 2.441 -5.109 2.225 1 97.94 111 LYS B O 1
ATOM 2947 N N . ASP B 1 112 ? 2.908 -3.615 3.918 1 97.62 112 ASP B N 1
ATOM 2948 C CA . ASP B 1 112 ? 2.959 -2.441 3.053 1 97.62 112 ASP B CA 1
ATOM 2949 C C . ASP B 1 112 ? 4.117 -2.535 2.062 1 97.62 112 ASP B C 1
ATOM 2951 O O . ASP B 1 112 ? 3.955 -2.229 0.88 1 97.62 112 ASP B O 1
ATOM 2955 N N . TYR B 1 113 ? 5.293 -2.93 2.518 1 96.94 113 TYR B N 1
ATOM 2956 C CA . TYR B 1 113 ? 6.434 -2.99 1.607 1 96.94 113 TYR B CA 1
ATOM 2957 C C . TYR B 1 113 ? 6.184 -3.994 0.488 1 96.94 113 TYR B C 1
ATOM 2959 O O . TYR B 1 113 ? 6.59 -3.773 -0.655 1 96.94 113 TYR B O 1
ATOM 2967 N N . ALA B 1 114 ? 5.508 -5.125 0.855 1 98 114 ALA B N 1
ATOM 2968 C CA . ALA B 1 114 ? 5.16 -6.109 -0.167 1 98 114 ALA B CA 1
ATOM 2969 C C . ALA B 1 114 ? 4.148 -5.539 -1.156 1 98 114 ALA B C 1
ATOM 2971 O O . ALA B 1 114 ? 4.234 -5.801 -2.359 1 98 114 ALA B O 1
ATOM 2972 N N . MET B 1 115 ? 3.197 -4.789 -0.671 1 98.12 115 MET B N 1
ATOM 2973 C CA . MET B 1 115 ? 2.197 -4.18 -1.542 1 98.12 115 MET B CA 1
ATOM 2974 C C . MET B 1 115 ? 2.848 -3.203 -2.516 1 98.12 115 MET B C 1
ATOM 2976 O O . MET B 1 115 ? 2.596 -3.262 -3.721 1 98.12 115 MET B O 1
ATOM 2980 N N . LEU B 1 116 ? 3.68 -2.309 -2 1 97.31 116 LEU B N 1
ATOM 2981 C CA . LEU B 1 116 ? 4.324 -1.324 -2.863 1 97.31 116 LEU B CA 1
ATOM 2982 C C . LEU B 1 116 ? 5.246 -2.004 -3.871 1 97.31 116 LEU B C 1
ATOM 2984 O O . LEU B 1 116 ? 5.305 -1.601 -5.035 1 97.31 116 LEU B O 1
ATOM 2988 N N . ARG B 1 117 ? 6.004 -3.006 -3.43 1 96.56 117 ARG B N 1
ATOM 2989 C CA . ARG B 1 117 ? 6.859 -3.754 -4.344 1 96.56 117 ARG B CA 1
ATOM 2990 C C . ARG B 1 117 ? 6.055 -4.312 -5.516 1 96.56 117 ARG B C 1
ATOM 2992 O O . ARG B 1 117 ? 6.5 -4.262 -6.66 1 96.56 117 ARG B O 1
ATOM 2999 N N . GLY B 1 118 ? 4.895 -4.867 -5.195 1 97.06 118 GLY B N 1
ATOM 3000 C CA . GLY B 1 118 ? 4.02 -5.375 -6.238 1 97.06 118 GLY B CA 1
ATOM 3001 C C . GLY B 1 118 ? 3.596 -4.309 -7.23 1 97.06 118 GLY B C 1
ATOM 3002 O O . GLY B 1 118 ? 3.615 -4.539 -8.445 1 97.06 118 GLY B O 1
ATOM 3003 N N . LEU B 1 119 ? 3.254 -3.189 -6.73 1 95.12 119 LEU B N 1
ATOM 3004 C CA . LEU B 1 119 ? 2.836 -2.107 -7.613 1 95.12 119 LEU B CA 1
ATOM 3005 C C . LEU B 1 119 ? 3.973 -1.695 -8.547 1 95.12 119 LEU B C 1
ATOM 3007 O O . LEU B 1 119 ? 3.75 -1.444 -9.727 1 95.12 119 LEU B O 1
ATOM 3011 N N . VAL B 1 120 ? 5.168 -1.646 -8.039 1 95.12 120 VAL B N 1
ATOM 3012 C CA . VAL B 1 120 ? 6.344 -1.308 -8.828 1 95.12 120 VAL B CA 1
ATOM 3013 C C . VAL B 1 120 ? 6.559 -2.363 -9.914 1 95.12 120 VAL B C 1
ATOM 3015 O O . VAL B 1 120 ? 6.957 -2.039 -11.031 1 95.12 120 VAL B O 1
ATOM 3018 N N . GLN B 1 121 ? 6.191 -3.592 -9.617 1 95.69 121 GLN B N 1
ATOM 3019 C CA . GLN B 1 121 ? 6.441 -4.723 -10.5 1 95.69 121 GLN B CA 1
ATOM 3020 C C . GLN B 1 121 ? 5.273 -4.938 -11.461 1 95.69 121 GLN B C 1
ATOM 3022 O O . GLN B 1 121 ? 5.359 -5.75 -12.383 1 95.69 121 GLN B O 1
ATOM 3027 N N . GLY B 1 122 ? 4.176 -4.312 -11.203 1 95.62 122 GLY B N 1
ATOM 3028 C CA . GLY B 1 122 ? 2.984 -4.504 -12.016 1 95.62 122 GLY B CA 1
ATOM 3029 C C . GLY B 1 122 ? 2.016 -5.512 -11.43 1 95.62 122 GLY B C 1
ATOM 3030 O O . GLY B 1 122 ? 1.001 -5.84 -12.047 1 95.62 122 GLY B O 1
ATOM 3031 N N . PHE B 1 123 ? 2.326 -6.062 -10.25 1 97.94 123 PHE B N 1
ATOM 3032 C CA . PHE B 1 123 ? 1.349 -6.887 -9.547 1 97.94 123 PHE B CA 1
ATOM 3033 C C . PHE B 1 123 ? 0.225 -6.027 -8.984 1 97.94 123 PHE B C 1
ATOM 3035 O O . PHE B 1 123 ? 0.48 -5.004 -8.344 1 97.94 123 PHE B O 1
ATOM 3042 N N . PRO B 1 124 ? -1.016 -6.402 -9.203 1 98.06 124 PRO B N 1
ATOM 3043 C CA . PRO B 1 124 ? -2.133 -5.605 -8.695 1 98.06 124 PRO B CA 1
ATOM 3044 C C . PRO B 1 124 ? -2.438 -5.891 -7.223 1 98.06 124 PRO B C 1
ATOM 3046 O O . PRO B 1 124 ? -3.551 -6.305 -6.891 1 98.06 124 PRO B O 1
ATOM 3049 N N . LYS B 1 125 ? -1.507 -5.547 -6.324 1 98.25 125 LYS B N 1
ATOM 3050 C CA . LYS B 1 125 ? -1.552 -5.977 -4.934 1 98.25 125 LYS B CA 1
ATOM 3051 C C . LYS B 1 125 ? -2.479 -5.086 -4.109 1 98.25 125 LYS B C 1
ATOM 3053 O O . LYS B 1 125 ? -2.465 -3.863 -4.258 1 98.25 125 LYS B O 1
ATOM 3058 N N . LYS B 1 126 ? -3.332 -5.785 -3.342 1 97.81 126 LYS B N 1
ATOM 3059 C CA . LYS B 1 126 ? -4.117 -5.207 -2.254 1 97.81 126 LYS B CA 1
ATOM 3060 C C . LYS B 1 126 ? -3.715 -5.809 -0.909 1 97.81 126 LYS B C 1
ATOM 3062 O O . LYS B 1 126 ? -2.941 -6.766 -0.858 1 97.81 126 LYS B O 1
ATOM 3067 N N . LEU B 1 127 ? -4.234 -5.172 0.147 1 98.12 127 LEU B N 1
ATOM 3068 C CA . LEU B 1 127 ? -4 -5.781 1.453 1 98.12 127 LEU B CA 1
ATOM 3069 C C . LEU B 1 127 ? -5.07 -6.82 1.768 1 98.12 127 LEU B C 1
ATOM 3071 O O . LEU B 1 127 ? -6.219 -6.68 1.347 1 98.12 127 LEU B O 1
ATOM 3075 N N . GLY B 1 128 ? -4.68 -7.844 2.463 1 97.81 128 GLY B N 1
ATOM 3076 C CA . GLY B 1 128 ? -5.543 -8.867 3.021 1 97.81 128 GLY B CA 1
ATOM 3077 C C . GLY B 1 128 ? -4.934 -9.578 4.215 1 97.81 128 GLY B C 1
ATOM 3078 O O . GLY B 1 128 ? -3.791 -9.305 4.59 1 97.81 128 GLY B O 1
ATOM 3079 N N . GLU B 1 129 ? -5.809 -10.32 4.887 1 97.81 129 GLU B N 1
ATOM 3080 C CA . GLU B 1 129 ? -5.375 -11.242 5.934 1 97.81 129 GLU B CA 1
ATOM 3081 C C . GLU B 1 129 ? -5.188 -12.648 5.379 1 97.81 129 GLU B C 1
ATOM 3083 O O . GLU B 1 129 ? -6.148 -13.273 4.91 1 97.81 129 GLU B O 1
ATOM 3088 N N . VAL B 1 130 ? -3.936 -13.125 5.48 1 98.62 130 VAL B N 1
ATOM 3089 C CA . VAL B 1 130 ? -3.594 -14.406 4.871 1 98.62 130 VAL B CA 1
ATOM 3090 C C . VAL B 1 130 ? -3.057 -15.359 5.938 1 98.62 130 VAL B C 1
ATOM 3092 O O . VAL B 1 130 ? -2.156 -15 6.703 1 98.62 130 VAL B O 1
ATOM 3095 N N . TRP B 1 131 ? -3.639 -16.516 5.941 1 97.81 131 TRP B N 1
ATOM 3096 C CA . TRP B 1 131 ? -3.141 -17.578 6.805 1 97.81 131 TRP B CA 1
ATOM 3097 C C . TRP B 1 131 ? -2.898 -18.859 6.012 1 97.81 131 TRP B C 1
ATOM 3099 O O . TRP B 1 131 ? -3.658 -19.172 5.098 1 97.81 131 TRP B O 1
ATOM 3109 N N . MET B 1 132 ? -1.835 -19.531 6.375 1 97.75 132 MET B N 1
ATOM 3110 C CA . MET B 1 132 ? -1.453 -20.781 5.738 1 97.75 132 MET B CA 1
ATOM 3111 C C . MET B 1 132 ? -0.861 -21.75 6.758 1 97.75 132 MET B C 1
ATOM 3113 O O . MET B 1 132 ? -0.022 -21.359 7.574 1 97.75 132 MET B O 1
ATOM 3117 N N . THR B 1 133 ? -1.325 -23.031 6.684 1 96.38 133 THR B N 1
ATOM 3118 C CA . THR B 1 133 ? -0.756 -24.047 7.551 1 96.38 133 THR B CA 1
ATOM 3119 C C . THR B 1 133 ? 0.724 -24.266 7.242 1 96.38 133 THR B C 1
ATOM 3121 O O . THR B 1 133 ? 1.112 -24.359 6.078 1 96.38 133 THR B O 1
ATOM 3124 N N . ARG B 1 134 ? 1.547 -24.359 8.273 1 94.25 134 ARG B N 1
ATOM 3125 C CA . ARG B 1 134 ? 2.973 -24.641 8.156 1 94.25 134 ARG B CA 1
ATOM 3126 C C . ARG B 1 134 ? 3.281 -26.062 8.594 1 94.25 134 ARG B C 1
ATOM 3128 O O . ARG B 1 134 ? 2.674 -26.578 9.539 1 94.25 134 ARG B O 1
ATOM 3135 N N . PRO B 1 135 ? 4.23 -26.578 7.922 1 94.94 135 PRO B N 1
ATOM 3136 C CA . PRO B 1 135 ? 4.629 -27.906 8.383 1 94.94 135 PRO B CA 1
ATOM 3137 C C . PRO B 1 135 ? 5.297 -27.891 9.758 1 94.94 135 PRO B C 1
ATOM 3139 O O . PRO B 1 135 ? 6.027 -26.938 10.07 1 94.94 135 PRO B O 1
ATOM 3142 N N . THR B 1 136 ? 4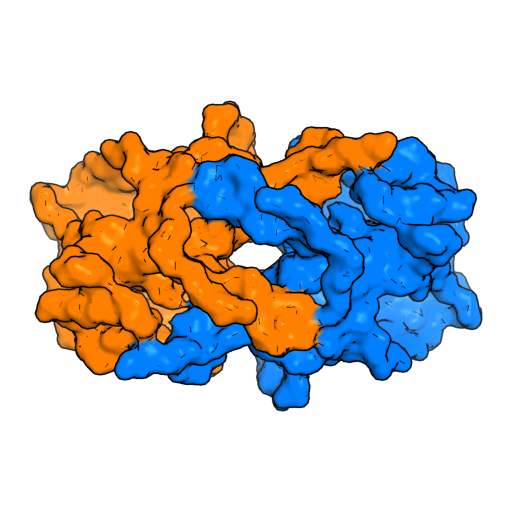.984 -28.922 10.562 1 93.81 136 THR B N 1
ATOM 3143 C CA . THR B 1 136 ? 5.66 -29.109 11.836 1 93.81 136 THR B CA 1
ATOM 3144 C C . THR B 1 136 ? 6.504 -30.375 11.82 1 93.81 136 THR B C 1
ATOM 3146 O O . THR B 1 136 ? 6.254 -31.281 11.031 1 93.81 136 THR B O 1
ATOM 3149 N N . THR B 1 137 ? 7.508 -30.281 12.711 1 92.56 137 THR B N 1
ATOM 3150 C CA . THR B 1 137 ? 8.391 -31.438 12.758 1 92.56 137 THR B CA 1
ATOM 3151 C C . THR B 1 137 ? 8.219 -32.219 14.062 1 92.56 137 THR B C 1
ATOM 3153 O O . THR B 1 137 ? 8.688 -33.344 14.195 1 92.56 137 THR B O 1
ATOM 3156 N N . VAL B 1 138 ? 7.691 -31.578 15.039 1 93.25 138 VAL B N 1
ATOM 3157 C CA . VAL B 1 138 ? 7.488 -32.219 16.344 1 93.25 138 VAL B CA 1
ATOM 3158 C C . VAL B 1 138 ? 6.105 -31.859 16.875 1 93.25 138 VAL B C 1
ATOM 3160 O O . VAL B 1 138 ? 5.5 -30.875 16.453 1 93.25 138 VAL B O 1
ATOM 3163 N N . GLY B 1 139 ? 5.648 -32.688 17.719 1 92.12 139 GLY B N 1
ATOM 3164 C CA . GLY B 1 139 ? 4.395 -32.406 18.391 1 92.12 139 GLY B CA 1
ATOM 3165 C C . GLY B 1 139 ? 3.178 -32.875 17.625 1 92.12 139 GLY B C 1
ATOM 3166 O O . GLY B 1 139 ? 3.309 -33.438 16.531 1 92.12 139 GLY B O 1
ATOM 3167 N N . LYS B 1 140 ? 1.958 -32.656 18.188 1 90.5 140 LYS B N 1
ATOM 3168 C CA . LYS B 1 140 ? 0.721 -33.188 17.625 1 90.5 140 LYS B CA 1
ATOM 3169 C C . LYS B 1 140 ? -0.151 -32.094 17.047 1 90.5 140 LYS B C 1
ATOM 3171 O O . LYS B 1 140 ? -1.206 -32.344 16.469 1 90.5 140 LYS B O 1
ATOM 3176 N N . ALA B 1 141 ? 0.295 -30.859 17.156 1 90.62 141 ALA B N 1
ATOM 3177 C CA . ALA B 1 141 ? -0.572 -29.719 16.859 1 90.62 141 ALA B CA 1
ATOM 3178 C C . ALA B 1 141 ? -0.449 -29.312 15.383 1 90.62 141 ALA B C 1
ATOM 3180 O O . ALA B 1 141 ? -1.17 -28.438 14.914 1 90.62 141 ALA B O 1
ATOM 3181 N N . GLY B 1 142 ? 0.51 -29.922 14.656 1 89.75 142 GLY B N 1
ATOM 3182 C CA . GLY B 1 142 ? 0.715 -29.516 13.273 1 89.75 142 GLY B CA 1
ATOM 3183 C C . GLY B 1 142 ? 0.807 -30.688 12.312 1 89.75 142 GLY B C 1
ATOM 3184 O O . GLY B 1 142 ? 0.795 -31.844 12.742 1 89.75 142 GLY B O 1
ATOM 3185 N N . MET B 1 143 ? 0.783 -30.359 11.039 1 91.75 143 MET B N 1
ATOM 3186 C CA . MET B 1 143 ? 0.875 -31.359 9.977 1 91.75 143 MET B CA 1
ATOM 3187 C C . MET B 1 143 ? 2.309 -31.484 9.477 1 91.75 143 MET B C 1
ATOM 3189 O O . MET B 1 143 ? 3.068 -30.516 9.5 1 91.75 143 MET B O 1
ATOM 3193 N N . ARG B 1 144 ? 2.629 -32.688 9.039 1 94.31 144 ARG B N 1
ATOM 3194 C CA . ARG B 1 144 ? 3.939 -32.969 8.461 1 94.31 144 ARG B CA 1
ATOM 3195 C C . ARG B 1 144 ? 3.857 -33.062 6.938 1 94.31 144 ARG B C 1
ATOM 3197 O O . ARG B 1 144 ? 2.777 -33.281 6.383 1 94.31 144 ARG B O 1
ATOM 3204 N N . LEU B 1 145 ? 4.984 -32.844 6.277 1 96.12 145 LEU B N 1
ATOM 3205 C CA . LEU B 1 145 ? 5.066 -33.094 4.848 1 96.12 145 LEU B CA 1
ATOM 3206 C C . LEU B 1 145 ? 5.188 -34.594 4.578 1 96.12 145 LEU B C 1
ATOM 3208 O O . LEU B 1 145 ? 6.293 -35.094 4.391 1 96.12 145 LEU B O 1
ATOM 3212 N N . GLU B 1 146 ? 4.098 -35.219 4.602 1 96.38 146 GLU B N 1
ATOM 3213 C CA . GLU B 1 146 ? 3.963 -36.656 4.383 1 96.38 146 GLU B CA 1
ATOM 3214 C C . GLU B 1 146 ? 2.602 -37 3.789 1 96.38 146 GLU B C 1
ATOM 3216 O O . GLU B 1 146 ? 1.683 -36.188 3.811 1 96.38 146 GLU B O 1
ATOM 3221 N N . PRO B 1 147 ? 2.582 -38.25 3.18 1 97.5 147 PRO B N 1
ATOM 3222 C CA . PRO B 1 147 ? 1.258 -38.656 2.697 1 97.5 147 PRO B CA 1
ATOM 3223 C C . PRO B 1 147 ? 0.173 -38.5 3.764 1 97.5 147 PRO B C 1
ATOM 3225 O O . PRO B 1 147 ? 0.359 -38.938 4.898 1 97.5 147 PRO B O 1
ATOM 3228 N N . GLY B 1 148 ? -0.899 -37.875 3.414 1 97.06 148 GLY B N 1
ATOM 3229 C CA . GLY B 1 148 ? -1.992 -37.656 4.348 1 97.06 148 GLY B CA 1
ATOM 3230 C C . GLY B 1 148 ? -1.907 -36.312 5.062 1 97.06 148 GLY B C 1
ATOM 3231 O O . GLY B 1 148 ? -2.863 -35.875 5.715 1 97.06 148 GLY B O 1
ATOM 3232 N N . GLY B 1 149 ? -0.773 -35.656 4.984 1 96.94 149 GLY B N 1
ATOM 3233 C CA . GLY B 1 149 ? -0.674 -34.312 5.543 1 96.94 149 GLY B CA 1
ATOM 3234 C C . GLY B 1 149 ? -1.673 -33.344 4.941 1 96.94 149 GLY B C 1
ATOM 3235 O O . GLY B 1 149 ? -1.906 -33.344 3.732 1 96.94 149 GLY B O 1
ATOM 3236 N N . ILE B 1 150 ? -2.312 -32.531 5.805 1 97.38 150 ILE B N 1
ATOM 3237 C CA . ILE B 1 150 ? -3.326 -31.578 5.367 1 97.38 150 ILE B CA 1
ATOM 3238 C C . ILE B 1 150 ? -2.826 -30.156 5.586 1 97.38 150 ILE B C 1
ATOM 3240 O O . ILE B 1 150 ? -2.445 -29.797 6.703 1 97.3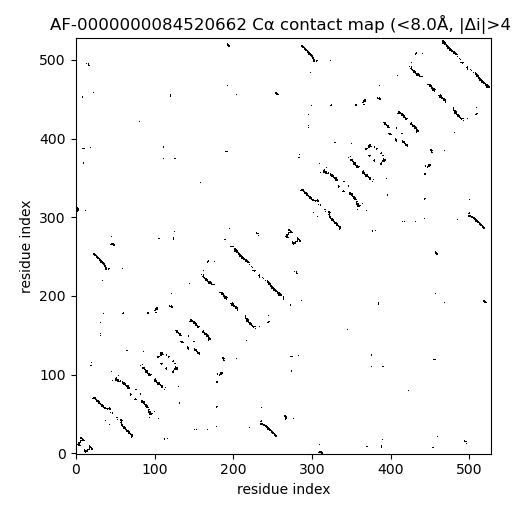8 150 ILE B O 1
ATOM 3244 N N . PHE B 1 151 ? -2.807 -29.375 4.539 1 98.25 151 PHE B N 1
ATOM 3245 C CA . PHE B 1 151 ? -2.414 -27.969 4.582 1 98.25 151 PHE B CA 1
ATOM 3246 C C . PHE B 1 151 ? -3.543 -27.078 4.082 1 98.25 151 PHE B C 1
ATOM 3248 O O . PHE B 1 151 ? -4.094 -27.312 3.002 1 98.25 151 PHE B O 1
ATOM 3255 N N . ALA B 1 152 ? -3.85 -26.031 4.883 1 98.31 152 ALA B N 1
ATOM 3256 C CA . ALA B 1 152 ? -4.969 -25.141 4.562 1 98.31 152 ALA B CA 1
ATOM 3257 C C . ALA B 1 152 ? -4.5 -23.703 4.414 1 98.31 152 ALA B C 1
ATOM 3259 O O . ALA B 1 152 ? -3.404 -23.344 4.855 1 98.31 152 ALA B O 1
ATOM 3260 N N . GLY B 1 153 ? -5.23 -22.938 3.67 1 98.62 153 GLY B N 1
ATOM 3261 C CA . GLY B 1 153 ? -5.031 -21.5 3.502 1 98.62 153 GLY B CA 1
ATOM 3262 C C . GLY B 1 153 ? -6.324 -20.703 3.527 1 98.62 153 GLY B C 1
ATOM 3263 O O . GLY B 1 153 ? -7.359 -21.188 3.057 1 98.62 153 GLY B O 1
ATOM 3264 N N . THR B 1 154 ? -6.246 -19.531 4.121 1 98.81 154 THR B N 1
ATOM 3265 C CA . THR B 1 154 ? -7.398 -18.625 4.125 1 98.81 154 THR B CA 1
ATOM 3266 C C . THR B 1 154 ? -6.984 -17.219 3.711 1 98.81 154 THR B C 1
ATOM 3268 O O . THR B 1 154 ? -5.887 -16.766 4.047 1 98.81 154 THR B O 1
ATOM 3271 N N . LEU B 1 155 ? -7.84 -16.594 2.967 1 98.81 155 LEU B N 1
ATOM 3272 C CA . LEU B 1 155 ? -7.723 -15.172 2.623 1 98.81 155 LEU B CA 1
ATOM 3273 C C . LEU B 1 155 ? -8.969 -14.406 3.047 1 98.81 155 LEU B C 1
ATOM 3275 O O . LEU B 1 155 ? -10.086 -14.797 2.713 1 98.81 155 LEU B O 1
ATOM 3279 N N . SER B 1 156 ? -8.789 -13.344 3.764 1 98.38 156 SER B N 1
ATOM 3280 C CA . SER B 1 156 ? -9.82 -12.352 4.047 1 98.38 156 SER B CA 1
ATOM 3281 C C . SER B 1 156 ? -9.359 -10.945 3.68 1 98.38 156 SER B C 1
ATOM 3283 O O . SER B 1 156 ? -8.172 -10.648 3.73 1 98.38 156 SER B O 1
ATOM 3285 N N . ALA B 1 157 ? -10.266 -10.203 3.24 1 96.19 157 ALA B N 1
ATOM 3286 C CA . ALA B 1 157 ? -10.016 -8.789 2.971 1 96.19 157 ALA B CA 1
ATOM 3287 C C . ALA B 1 157 ? -11.25 -7.945 3.283 1 96.19 157 ALA B C 1
ATOM 3289 O O . ALA B 1 157 ? -12.375 -8.352 2.996 1 96.19 157 ALA B O 1
ATOM 3290 N N . GLY B 1 158 ? -11.031 -6.77 3.889 1 91.62 158 GLY B N 1
ATOM 3291 C CA . GLY B 1 158 ? -12.125 -5.871 4.215 1 91.62 158 GLY B CA 1
ATOM 3292 C C . GLY B 1 158 ? -13.164 -6.504 5.125 1 91.62 158 GLY B C 1
ATOM 3293 O O . GLY B 1 158 ? -14.359 -6.281 4.953 1 91.62 158 GLY B O 1
ATOM 3294 N N . GLY B 1 159 ? -12.75 -7.371 5.918 1 91.56 159 GLY B N 1
ATOM 3295 C CA . GLY B 1 159 ? -13.656 -7.98 6.879 1 91.56 159 GLY B CA 1
ATOM 3296 C C . GLY B 1 159 ? -14.461 -9.125 6.297 1 91.56 159 GLY B C 1
ATOM 3297 O O . GLY B 1 159 ? -15.398 -9.617 6.93 1 91.56 159 GLY B O 1
ATOM 3298 N N . ARG B 1 160 ? -14.062 -9.555 5.105 1 95.69 160 ARG B N 1
ATOM 3299 C CA . ARG B 1 160 ? -14.797 -10.625 4.449 1 95.69 160 ARG B CA 1
ATOM 3300 C C . ARG B 1 160 ? -13.867 -11.789 4.094 1 95.69 160 ARG B C 1
ATOM 3302 O O . ARG B 1 160 ? -12.75 -11.57 3.617 1 95.69 160 ARG B O 1
ATOM 3309 N N . ARG B 1 161 ? -14.352 -12.977 4.363 1 97.56 161 ARG B N 1
ATOM 3310 C CA . ARG B 1 161 ? -13.664 -14.156 3.846 1 97.56 161 ARG B CA 1
ATOM 3311 C C . ARG B 1 161 ? -13.789 -14.242 2.328 1 97.56 161 ARG B C 1
ATOM 3313 O O . ARG B 1 161 ? -14.883 -14.102 1.777 1 97.56 161 ARG B O 1
ATOM 3320 N N . LEU B 1 162 ? -12.648 -14.445 1.629 1 98.5 162 LEU B N 1
ATOM 3321 C CA . LEU B 1 162 ? -12.656 -14.492 0.171 1 98.5 162 LEU B CA 1
ATOM 3322 C C . LEU B 1 162 ? -12.328 -15.891 -0.332 1 98.5 162 LEU B C 1
ATOM 3324 O O . LEU B 1 162 ? -12.859 -16.328 -1.355 1 98.5 162 LEU B O 1
ATOM 3328 N N . VAL B 1 163 ? -11.422 -16.594 0.403 1 98.75 163 VAL B N 1
ATOM 3329 C CA . VAL B 1 163 ? -10.961 -17.891 -0.064 1 98.75 163 VAL B CA 1
ATOM 3330 C C . VAL B 1 163 ? -10.734 -18.828 1.128 1 98.75 163 VAL B C 1
ATOM 3332 O O . VAL B 1 163 ? -10.148 -18.422 2.133 1 98.75 163 VAL B O 1
ATOM 3335 N N . ASP B 1 164 ? -11.219 -20.031 1.018 1 98.69 164 ASP B N 1
ATOM 3336 C CA . ASP B 1 164 ? -10.758 -21.172 1.789 1 98.69 164 ASP B CA 1
ATOM 3337 C C . ASP B 1 164 ? -10.156 -22.25 0.876 1 98.69 164 ASP B C 1
ATOM 3339 O O . ASP B 1 164 ? -10.719 -22.562 -0.176 1 98.69 164 ASP B O 1
ATOM 3343 N N . ALA B 1 165 ? -9.031 -22.75 1.267 1 98.81 165 ALA B N 1
ATOM 3344 C CA . ALA B 1 165 ? -8.43 -23.828 0.487 1 98.81 165 ALA B CA 1
ATOM 3345 C C . ALA B 1 165 ? -7.785 -24.859 1.397 1 98.81 165 ALA B C 1
ATOM 3347 O O . ALA B 1 165 ? -7.406 -24.562 2.531 1 98.81 165 ALA B O 1
ATOM 3348 N N . LYS B 1 166 ? -7.734 -26.031 0.873 1 98.31 166 LYS B N 1
ATOM 3349 C CA . LYS B 1 166 ? -7.105 -27.141 1.581 1 98.31 166 LYS B CA 1
ATOM 3350 C C . LYS B 1 166 ? -6.469 -28.125 0.604 1 98.31 166 LYS B C 1
ATOM 3352 O O . LYS B 1 166 ? -7.055 -28.453 -0.433 1 98.31 166 LYS B O 1
ATOM 3357 N N . VAL B 1 167 ? -5.266 -28.531 0.917 1 98.62 167 VAL B N 1
ATOM 3358 C CA . VAL B 1 167 ? -4.562 -29.562 0.142 1 98.62 167 VAL B CA 1
ATOM 3359 C C . VAL B 1 167 ? -4.227 -30.75 1.038 1 98.62 167 VAL B C 1
ATOM 3361 O O . VAL B 1 167 ? -3.674 -30.578 2.127 1 98.62 167 VAL B O 1
ATOM 3364 N N . THR B 1 168 ? -4.598 -31.906 0.621 1 98.62 168 THR B N 1
ATOM 3365 C CA . THR B 1 168 ? -4.195 -33.156 1.265 1 98.62 168 THR B CA 1
ATOM 3366 C C . THR B 1 168 ? -3.117 -33.875 0.449 1 98.62 168 THR B C 1
ATOM 3368 O O . THR B 1 168 ? -3.377 -34.344 -0.662 1 98.62 168 THR B O 1
ATOM 3371 N N . LEU B 1 169 ? -1.968 -34 1.059 1 98.38 169 LEU B N 1
ATOM 3372 C CA . LEU B 1 169 ? -0.796 -34.469 0.34 1 98.38 169 LEU B CA 1
ATOM 3373 C C . LEU B 1 169 ? -0.9 -35.969 0.09 1 98.38 169 LEU B C 1
ATOM 3375 O O . LEU B 1 169 ? -1.415 -36.719 0.931 1 98.38 169 LEU B O 1
ATOM 3379 N N . LYS B 1 170 ? -0.341 -36.375 -1.045 1 98.56 170 LYS B N 1
ATOM 3380 C CA . LYS B 1 170 ? -0.335 -37.781 -1.396 1 98.56 170 LYS B CA 1
ATOM 3381 C C . LYS B 1 170 ? 1.089 -38.312 -1.59 1 98.56 170 LYS B C 1
ATOM 3383 O O . LYS B 1 170 ? 1.47 -39.312 -1.014 1 98.56 170 LYS B O 1
ATOM 3388 N N . GLU B 1 171 ? 1.853 -37.625 -2.439 1 98.31 171 GLU B N 1
ATOM 3389 C CA . GLU B 1 171 ? 3.18 -38.125 -2.793 1 98.31 171 GLU B CA 1
ATOM 3390 C C . GLU B 1 171 ? 4.055 -37 -3.35 1 98.31 171 GLU B C 1
ATOM 3392 O O . GLU B 1 171 ? 3.551 -35.969 -3.75 1 98.31 171 GLU B O 1
ATOM 3397 N N . ILE B 1 172 ? 5.367 -37.281 -3.381 1 98.19 172 ILE B N 1
ATOM 3398 C CA . ILE B 1 172 ? 6.309 -36.406 -4.055 1 98.19 172 ILE B CA 1
ATOM 3399 C C . ILE B 1 172 ? 6.258 -36.625 -5.562 1 98.19 172 ILE B C 1
ATOM 3401 O O . ILE B 1 172 ? 6.152 -37.781 -6.008 1 98.19 172 ILE B O 1
ATOM 3405 N N . THR B 1 173 ? 6.312 -35.562 -6.234 1 97.69 173 THR B N 1
ATOM 3406 C CA . THR B 1 173 ? 6.27 -35.688 -7.691 1 97.69 173 THR B CA 1
ATOM 3407 C C . THR B 1 173 ? 7.398 -34.875 -8.32 1 97.69 173 THR B C 1
ATOM 3409 O O . THR B 1 173 ? 8.047 -34.062 -7.648 1 97.69 173 THR B O 1
ATOM 3412 N N . GLN B 1 174 ? 7.652 -35.125 -9.648 1 94.88 174 GLN B N 1
ATOM 3413 C CA . GLN B 1 174 ? 8.625 -34.344 -10.414 1 94.88 174 GLN B CA 1
ATOM 3414 C C . GLN B 1 174 ? 7.941 -33.25 -11.242 1 94.88 174 GLN B C 1
ATOM 3416 O O . GLN B 1 174 ? 8.609 -32.375 -11.781 1 94.88 174 GLN B O 1
ATOM 3421 N N . ASN B 1 175 ? 6.629 -33.438 -11.281 1 92.88 175 ASN B N 1
ATOM 3422 C CA . ASN B 1 175 ? 5.852 -32.438 -12.016 1 92.88 175 ASN B CA 1
ATOM 3423 C C . ASN B 1 175 ? 5.289 -31.359 -11.086 1 92.88 175 ASN B C 1
ATOM 3425 O O . ASN B 1 175 ? 4.887 -31.656 -9.961 1 92.88 175 ASN B O 1
ATOM 3429 N N . GLY B 1 176 ? 5.363 -30.172 -11.477 1 93.31 176 GLY B N 1
ATOM 3430 C CA . GLY B 1 176 ? 4.848 -29.062 -10.688 1 93.31 176 GLY B CA 1
ATOM 3431 C C . GLY B 1 176 ? 3.793 -28.25 -11.406 1 93.31 176 GLY B C 1
ATOM 3432 O O . GLY B 1 176 ? 3.225 -28.703 -12.406 1 93.31 176 GLY B O 1
ATOM 3433 N N . PRO B 1 177 ? 3.391 -27.188 -10.781 1 94.25 177 PRO B N 1
ATOM 3434 C CA . PRO B 1 177 ? 2.406 -26.328 -11.43 1 94.25 177 PRO B CA 1
ATOM 3435 C C . PRO B 1 177 ? 2.842 -25.875 -12.82 1 94.25 177 PRO B C 1
ATOM 3437 O O . PRO B 1 177 ? 4.039 -25.719 -13.078 1 94.25 177 PRO B O 1
ATOM 3440 N N . THR B 1 178 ? 1.859 -25.656 -13.695 1 95.31 178 THR B N 1
ATOM 3441 C CA . THR B 1 178 ? 2.201 -25.359 -15.078 1 95.31 178 THR B CA 1
ATOM 3442 C C . THR B 1 178 ? 1.645 -24.016 -15.5 1 95.31 178 THR B C 1
ATOM 3444 O O . THR B 1 178 ? 2.166 -23.375 -16.422 1 95.31 178 THR B O 1
ATOM 3447 N N . VAL B 1 179 ? 0.587 -23.547 -14.891 1 95.75 179 VAL B N 1
ATOM 3448 C CA . VAL B 1 179 ? -0.113 -22.344 -15.328 1 95.75 179 VAL B CA 1
ATOM 3449 C C . VAL B 1 179 ? 0.799 -21.141 -15.164 1 95.75 179 VAL B C 1
ATOM 3451 O O . VAL B 1 179 ? 0.802 -20.234 -16.016 1 95.75 179 VAL B O 1
ATOM 3454 N N . SER B 1 180 ? 1.588 -21.109 -14.055 1 93.69 180 SER B N 1
ATOM 3455 C CA . SER B 1 180 ? 2.43 -19.953 -13.758 1 93.69 180 SER B CA 1
ATOM 3456 C C . SER B 1 180 ? 3.881 -20.219 -14.148 1 93.69 180 SER B C 1
ATOM 3458 O O . SER B 1 180 ? 4.785 -19.5 -13.711 1 93.69 180 SER B O 1
ATOM 3460 N N . ASP B 1 181 ? 4.117 -21.219 -14.922 1 93.69 181 ASP B N 1
ATOM 3461 C CA . ASP B 1 181 ? 5.469 -21.578 -15.328 1 93.69 181 ASP B CA 1
ATOM 3462 C C . ASP B 1 181 ? 5.992 -20.625 -16.406 1 93.69 181 ASP B C 1
ATOM 3464 O O . ASP B 1 181 ? 7.172 -20.281 -16.406 1 93.69 181 ASP B O 1
ATOM 3468 N N . PRO B 1 182 ? 5.094 -20.234 -17.391 1 95.94 182 PRO B N 1
ATOM 3469 C CA . PRO B 1 182 ? 5.586 -19.312 -18.422 1 95.94 182 PRO B CA 1
ATOM 3470 C C . PRO B 1 182 ? 5.98 -17.953 -17.859 1 95.94 182 PRO B C 1
ATOM 3472 O O . PRO B 1 182 ? 5.637 -17.625 -16.719 1 95.94 182 PRO B O 1
ATOM 3475 N N . PRO B 1 183 ? 6.758 -17.156 -18.625 1 96.12 183 PRO B N 1
ATOM 3476 C CA . PRO B 1 183 ? 7.164 -15.828 -18.156 1 96.12 183 PRO B CA 1
ATOM 3477 C C . PRO B 1 183 ? 5.977 -14.961 -17.734 1 96.12 183 PRO B C 1
ATOM 3479 O O . PRO B 1 183 ? 4.926 -15 -18.391 1 96.12 183 PRO B O 1
ATOM 3482 N N . LEU B 1 184 ? 6.234 -14.258 -16.766 1 97 184 LEU B N 1
ATOM 3483 C CA . LEU B 1 184 ? 5.199 -13.398 -16.203 1 97 184 LEU B CA 1
ATOM 3484 C C . LEU B 1 184 ? 5.125 -12.078 -16.969 1 97 184 LEU B C 1
ATOM 3486 O O . LEU B 1 184 ? 6.152 -11.438 -17.203 1 97 184 LEU B O 1
ATOM 3490 N N . HIS B 1 185 ? 3.92 -11.672 -17.422 1 97.25 185 HIS B N 1
ATOM 3491 C CA . HIS B 1 185 ? 3.615 -10.359 -17.984 1 97.25 185 HIS B CA 1
ATOM 3492 C C . HIS B 1 185 ? 2.512 -9.664 -17.188 1 97.25 185 HIS B C 1
ATOM 3494 O O . HIS B 1 185 ? 1.387 -10.164 -17.109 1 97.25 185 HIS B O 1
ATOM 3500 N N . ASN B 1 186 ? 2.82 -8.562 -16.609 1 96.88 186 ASN B N 1
ATOM 3501 C CA . ASN B 1 186 ? 1.859 -7.777 -15.844 1 96.88 186 ASN B CA 1
ATOM 3502 C C . ASN B 1 186 ? 1.764 -6.348 -16.375 1 96.88 186 ASN B C 1
ATOM 3504 O O . ASN B 1 186 ? 2.52 -5.957 -17.266 1 96.88 186 ASN B O 1
ATOM 3508 N N . SER B 1 187 ? 0.751 -5.629 -15.867 1 95.38 187 SER B N 1
ATOM 3509 C CA . SER B 1 187 ? 0.557 -4.234 -16.234 1 95.38 187 SER B CA 1
ATOM 3510 C C . SER B 1 187 ? 0.866 -3.301 -15.078 1 95.38 187 SER B C 1
ATOM 3512 O O . SER B 1 187 ? 0.282 -3.43 -14 1 95.38 187 SER B O 1
ATOM 3514 N N . ARG B 1 188 ? 1.83 -2.443 -15.312 1 95.81 188 ARG B N 1
ATOM 3515 C CA . ARG B 1 188 ? 1.953 -1.317 -14.391 1 95.81 188 ARG B CA 1
ATOM 3516 C C . ARG B 1 188 ? 0.941 -0.226 -14.727 1 95.81 188 ARG B C 1
ATOM 3518 O O . ARG B 1 188 ? 0.723 0.09 -15.898 1 95.81 188 ARG B O 1
ATOM 3525 N N . HIS B 1 189 ? 0.314 0.267 -13.734 1 94.94 189 HIS B N 1
ATOM 3526 C CA . HIS B 1 189 ? -0.742 1.258 -13.906 1 94.94 189 HIS B CA 1
ATOM 3527 C C . HIS B 1 189 ? -0.765 2.246 -12.742 1 94.94 189 HIS B C 1
ATOM 3529 O O . HIS B 1 189 ? -0.849 1.842 -11.578 1 94.94 189 HIS B O 1
ATOM 3535 N N . LEU B 1 190 ? -0.623 3.506 -12.992 1 93.75 190 LEU B N 1
ATOM 3536 C CA . LEU B 1 190 ? -0.727 4.586 -12.016 1 93.75 190 LEU B CA 1
ATOM 3537 C C . LEU B 1 190 ? -1.611 5.711 -12.539 1 93.75 190 LEU B C 1
ATOM 3539 O O . LEU B 1 190 ? -1.286 6.34 -13.547 1 93.75 190 LEU B O 1
ATOM 3543 N N . PRO B 1 191 ? -2.691 6.004 -11.852 1 93.81 191 PRO B N 1
ATOM 3544 C CA . PRO B 1 191 ? -3.562 7.105 -12.273 1 93.81 191 PRO B CA 1
ATOM 3545 C C . PRO B 1 191 ? -2.838 8.445 -12.32 1 93.81 191 PRO B C 1
ATOM 3547 O O . PRO B 1 191 ? -1.9 8.672 -11.555 1 93.81 191 PRO B O 1
ATOM 3550 N N . GLY B 1 192 ? -3.322 9.281 -13.18 1 92.12 192 GLY B N 1
ATOM 3551 C CA . GLY B 1 192 ? -2.846 10.656 -13.188 1 92.12 192 GLY B CA 1
ATOM 3552 C C . GLY B 1 192 ? -3.389 11.484 -12.039 1 92.12 192 GLY B C 1
ATOM 3553 O O . GLY B 1 192 ? -4.484 11.219 -11.539 1 92.12 192 GLY B O 1
ATOM 3554 N N . ILE B 1 193 ? -2.652 12.5 -11.688 1 91.25 193 ILE B N 1
ATOM 3555 C CA . ILE B 1 193 ? -3.039 13.32 -10.547 1 91.25 193 ILE B CA 1
ATOM 3556 C C . ILE B 1 193 ? -4.316 14.094 -10.875 1 91.25 193 ILE B C 1
ATOM 3558 O O . ILE B 1 193 ? -5.039 14.516 -9.969 1 91.25 193 ILE B O 1
ATOM 3562 N N . ASP B 1 194 ? -4.574 14.281 -12.133 1 87.19 194 ASP B N 1
ATOM 3563 C CA . ASP B 1 194 ? -5.754 15.055 -12.531 1 87.19 194 ASP B CA 1
ATOM 3564 C C . ASP B 1 194 ? -6.996 14.172 -12.562 1 87.19 194 ASP B C 1
ATOM 3566 O O . ASP B 1 194 ? -8.102 14.656 -12.805 1 87.19 194 ASP B O 1
ATOM 3570 N N . GLY B 1 195 ? -6.875 12.875 -12.422 1 84.06 195 GLY B N 1
ATOM 3571 C CA . GLY B 1 195 ? -8 11.953 -12.297 1 84.06 195 GLY B CA 1
ATOM 3572 C C . GLY B 1 195 ? -8.555 11.508 -13.641 1 84.06 195 GLY B C 1
ATOM 3573 O O . GLY B 1 195 ? -9.586 10.844 -13.703 1 84.06 195 GLY B O 1
ATOM 3574 N N . THR B 1 196 ? -7.922 11.789 -14.633 1 84.19 196 THR B N 1
ATOM 3575 C CA . THR B 1 196 ? -8.422 11.477 -15.969 1 84.19 196 THR B CA 1
ATOM 3576 C C . THR B 1 196 ? -7.691 10.273 -16.547 1 84.19 196 THR B C 1
ATOM 3578 O O . THR B 1 196 ? -8.016 9.133 -16.234 1 84.19 196 THR B O 1
ATOM 3581 N N . GLU B 1 197 ? -6.578 10.492 -17.25 1 86.25 197 GLU B N 1
ATOM 3582 C CA . GLU B 1 197 ? -5.793 9.414 -17.844 1 86.25 197 GLU B CA 1
ATOM 3583 C C . GLU B 1 197 ? -4.68 8.953 -16.906 1 86.25 197 GLU B C 1
ATOM 3585 O O . GLU B 1 197 ? -4.16 9.75 -16.125 1 86.25 197 GLU B O 1
ATOM 3590 N N . PRO B 1 198 ? -4.402 7.68 -17.062 1 92.19 198 PRO B N 1
ATOM 3591 C CA . PRO B 1 198 ? -3.285 7.215 -16.234 1 92.19 198 PRO B CA 1
ATOM 3592 C C . PRO B 1 198 ? -1.96 7.875 -16.609 1 92.19 198 PRO B C 1
ATOM 3594 O O . PRO B 1 198 ? -1.716 8.156 -17.797 1 92.19 198 PRO B O 1
ATOM 3597 N N . ALA B 1 199 ? -1.155 8.125 -15.609 1 91.25 199 ALA B N 1
ATOM 3598 C CA . ALA B 1 199 ? 0.203 8.617 -15.828 1 91.25 199 ALA B CA 1
ATOM 3599 C C . ALA B 1 199 ? 1.112 7.5 -16.344 1 91.25 199 ALA B C 1
ATOM 3601 O O . ALA B 1 199 ? 2.07 7.758 -17.078 1 91.25 199 ALA B O 1
ATOM 3602 N N . ILE B 1 200 ? 0.843 6.258 -15.898 1 92.81 200 ILE B N 1
ATOM 3603 C CA . ILE B 1 200 ? 1.561 5.066 -16.344 1 92.81 200 ILE B CA 1
ATOM 3604 C C . ILE B 1 200 ? 0.564 3.965 -16.703 1 92.81 200 ILE B C 1
ATOM 3606 O O . ILE B 1 200 ? -0.367 3.697 -15.938 1 92.81 200 ILE B O 1
ATOM 3610 N N . TYR B 1 201 ? 0.661 3.43 -17.844 1 93.88 201 TYR B N 1
ATOM 3611 C CA . TYR B 1 201 ? -0.012 2.207 -18.281 1 93.88 201 TYR B CA 1
ATOM 3612 C C . TYR B 1 201 ? 0.851 1.423 -19.25 1 93.88 201 TYR B C 1
ATOM 3614 O O . TYR B 1 201 ? 0.976 1.804 -20.422 1 93.88 201 TYR B O 1
ATOM 3622 N N . GLU B 1 202 ? 1.464 0.35 -18.719 1 95.38 202 GLU B N 1
ATOM 3623 C CA . GLU B 1 202 ? 2.43 -0.374 -19.531 1 95.38 202 GLU B CA 1
ATOM 3624 C C . GLU B 1 202 ? 2.408 -1.868 -19.219 1 95.38 202 GLU B C 1
ATOM 3626 O O . GLU B 1 202 ? 2.125 -2.268 -18.094 1 95.38 202 GLU B O 1
ATOM 3631 N N . LEU B 1 203 ? 2.65 -2.664 -20.25 1 96.38 203 LEU B N 1
ATOM 3632 C CA . LEU B 1 203 ? 2.902 -4.09 -20.094 1 96.38 203 LEU B CA 1
ATOM 3633 C C . LEU B 1 203 ? 4.379 -4.352 -19.797 1 96.38 203 LEU B C 1
ATOM 3635 O O . LEU B 1 203 ? 5.25 -3.818 -20.484 1 96.38 203 LEU B O 1
ATOM 3639 N N . VAL B 1 204 ? 4.641 -5.137 -18.781 1 96.81 204 VAL B N 1
ATOM 3640 C CA . VAL B 1 204 ? 6.035 -5.309 -18.391 1 96.81 204 VAL B CA 1
ATOM 3641 C C . VAL B 1 204 ? 6.34 -6.793 -18.203 1 96.81 204 VAL B C 1
ATOM 3643 O O . VAL B 1 204 ? 5.426 -7.602 -18.016 1 96.81 204 VAL B O 1
ATOM 3646 N N . THR B 1 205 ? 7.605 -7.098 -18.297 1 95.19 205 THR B N 1
ATOM 3647 C CA . THR B 1 205 ? 8.094 -8.43 -17.984 1 95.19 205 THR B CA 1
ATOM 3648 C C . THR B 1 205 ? 8.609 -8.492 -16.547 1 95.19 205 THR B C 1
ATOM 3650 O O . THR B 1 205 ? 8.727 -7.457 -15.883 1 95.19 205 THR B O 1
ATOM 3653 N N . PHE B 1 206 ? 8.781 -9.625 -16.078 1 91.12 206 PHE B N 1
ATOM 3654 C CA . PHE B 1 206 ? 9.336 -9.961 -14.773 1 91.12 206 PHE B CA 1
ATOM 3655 C C . PHE B 1 206 ? 10.539 -10.883 -14.914 1 91.12 206 PHE B C 1
ATOM 3657 O O . PHE B 1 206 ? 10.43 -11.977 -15.461 1 91.12 206 PHE B O 1
ATOM 3664 N N . SER B 1 207 ? 11.656 -10.383 -14.469 1 84 207 SER B N 1
ATOM 3665 C CA . SER B 1 207 ? 12.867 -11.188 -14.602 1 84 207 SER B CA 1
ATOM 3666 C C . SER B 1 207 ? 13.242 -11.844 -13.281 1 84 207 SER B C 1
ATOM 3668 O O . SER B 1 207 ? 13.789 -11.195 -12.391 1 84 207 SER B O 1
ATOM 3670 N N . GLY B 1 208 ? 12.945 -13.055 -13.156 1 89.75 208 GLY B N 1
ATOM 3671 C CA . GLY B 1 208 ? 13.406 -13.828 -12.016 1 89.75 208 GLY B CA 1
ATOM 3672 C C . GLY B 1 208 ? 14.633 -14.664 -12.32 1 89.75 208 GLY B C 1
ATOM 3673 O O . GLY B 1 208 ? 14.734 -15.258 -13.391 1 89.75 208 GLY B O 1
ATOM 3674 N N . THR B 1 209 ? 15.602 -14.539 -11.391 1 93 209 THR B N 1
ATOM 3675 C CA . THR B 1 209 ? 16.812 -15.344 -11.5 1 93 209 THR B CA 1
ATOM 3676 C C . THR B 1 209 ? 17.047 -16.141 -10.227 1 93 209 THR B C 1
ATOM 3678 O O . THR B 1 209 ? 16.266 -16.031 -9.266 1 93 209 THR B O 1
ATOM 3681 N N . ASP B 1 210 ? 18.016 -17.062 -10.305 1 95.19 210 ASP B N 1
ATOM 3682 C CA . ASP B 1 210 ? 18.453 -17.828 -9.141 1 95.19 210 ASP B CA 1
ATOM 3683 C C . ASP B 1 210 ? 17.312 -18.656 -8.578 1 95.19 210 ASP B C 1
ATOM 3685 O O . ASP B 1 210 ? 17.078 -18.672 -7.367 1 95.19 210 ASP B O 1
ATOM 3689 N N . LYS B 1 211 ? 16.609 -19.312 -9.367 1 95.56 211 LYS B N 1
ATOM 3690 C CA . LYS B 1 211 ? 15.453 -20.094 -8.945 1 95.56 211 LYS B CA 1
ATOM 3691 C C . LYS B 1 211 ? 15.891 -21.391 -8.25 1 95.56 211 LYS B C 1
ATOM 3693 O O . LYS B 1 211 ? 16.844 -22.031 -8.68 1 95.56 211 LYS B O 1
ATOM 3698 N N . GLU B 1 212 ? 15.273 -21.656 -7.172 1 96.62 212 GLU B N 1
ATOM 3699 C CA . GLU B 1 212 ? 15.422 -22.906 -6.438 1 96.62 212 GLU B CA 1
ATOM 3700 C C . GLU B 1 212 ? 14.062 -23.453 -6.008 1 96.62 212 GLU B C 1
ATOM 3702 O O . GLU B 1 212 ? 13.195 -22.703 -5.559 1 96.62 212 GLU B O 1
ATOM 3707 N N . ILE B 1 213 ? 13.875 -24.781 -6.184 1 96.25 213 ILE B N 1
ATOM 3708 C CA . ILE B 1 213 ? 12.609 -25.422 -5.824 1 96.25 213 ILE B CA 1
ATOM 3709 C C . ILE B 1 213 ? 12.875 -26.656 -4.984 1 96.25 213 ILE B C 1
ATOM 3711 O O . ILE B 1 213 ? 13.773 -27.453 -5.293 1 96.25 213 ILE B O 1
ATOM 3715 N N . GLY B 1 214 ? 12.227 -26.75 -3.883 1 96.69 214 GLY B N 1
ATOM 3716 C CA . GLY B 1 214 ? 12.297 -27.953 -3.074 1 96.69 214 GLY B CA 1
ATOM 3717 C C . GLY B 1 214 ? 11.445 -29.094 -3.615 1 96.69 214 GLY B C 1
ATOM 3718 O O . GLY B 1 214 ? 10.852 -28.969 -4.688 1 96.69 214 GLY B O 1
ATOM 3719 N N . PRO B 1 215 ? 11.469 -30.172 -2.83 1 97.25 215 PRO B N 1
ATOM 3720 C CA . PRO B 1 215 ? 10.594 -31.281 -3.234 1 97.25 215 PRO B CA 1
ATOM 3721 C C . PRO B 1 215 ? 9.141 -30.859 -3.408 1 97.25 215 PRO B C 1
ATOM 3723 O O . PRO B 1 21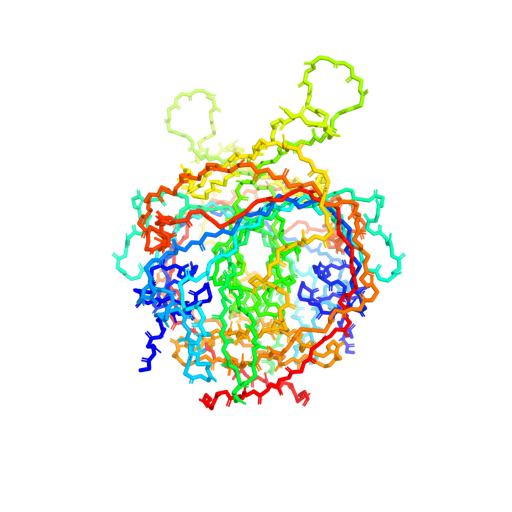5 ? 8.609 -30.109 -2.586 1 97.25 215 PRO B O 1
ATOM 3726 N N . ILE B 1 216 ? 8.562 -31.344 -4.422 1 98.38 216 ILE B N 1
ATOM 3727 C CA . ILE B 1 216 ? 7.176 -30.984 -4.719 1 98.38 216 ILE B CA 1
ATOM 3728 C C . ILE B 1 216 ? 6.246 -32.094 -4.242 1 98.38 216 ILE B C 1
ATOM 3730 O O . ILE B 1 216 ? 6.328 -33.219 -4.715 1 98.38 216 ILE B O 1
ATOM 3734 N N . TRP B 1 217 ? 5.457 -31.75 -3.312 1 98.31 217 TRP B N 1
ATOM 3735 C CA . TRP B 1 217 ? 4.406 -32.656 -2.861 1 98.31 217 TRP B CA 1
ATOM 3736 C C . TRP B 1 217 ? 3.127 -32.438 -3.666 1 98.31 217 TRP B C 1
ATOM 3738 O O . TRP B 1 217 ? 2.654 -31.328 -3.816 1 98.31 217 TRP B O 1
ATOM 3748 N N . TYR B 1 218 ? 2.65 -33.531 -4.18 1 98.38 218 TYR B N 1
ATOM 3749 C CA . TYR B 1 218 ? 1.385 -33.531 -4.902 1 98.38 218 TYR B CA 1
ATOM 3750 C C . TYR B 1 218 ? 0.243 -34 -4.008 1 98.38 218 TYR B C 1
ATOM 3752 O O . TYR B 1 218 ? 0.444 -34.812 -3.111 1 98.38 218 TYR B O 1
ATOM 3760 N N . GLY B 1 219 ? -0.981 -33.438 -4.246 1 98.06 219 GLY B N 1
ATOM 3761 C CA . GLY B 1 219 ? -2.139 -33.875 -3.479 1 98.06 219 GLY B CA 1
ATOM 3762 C C . GLY B 1 219 ? -3.457 -33.469 -4.105 1 98.06 219 GLY B C 1
ATOM 3763 O O . GLY B 1 219 ? -3.504 -33.094 -5.285 1 98.06 219 GLY B O 1
ATOM 3764 N N . ASP B 1 220 ? -4.535 -33.719 -3.291 1 98.19 220 ASP B N 1
ATOM 3765 C CA . ASP B 1 220 ? -5.879 -33.281 -3.66 1 98.19 220 ASP B CA 1
ATOM 3766 C C . ASP B 1 220 ? -6.25 -31.969 -2.971 1 98.19 220 ASP B C 1
ATOM 3768 O O . ASP B 1 220 ? -5.832 -31.719 -1.838 1 98.19 220 ASP B O 1
ATOM 3772 N N . ALA B 1 221 ? -7.055 -31.203 -3.738 1 98.25 221 ALA B N 1
ATOM 3773 C CA . ALA B 1 221 ? -7.371 -29.891 -3.164 1 98.25 221 ALA B CA 1
ATOM 3774 C C . ALA B 1 221 ? -8.875 -29.641 -3.152 1 98.25 221 ALA B C 1
ATOM 3776 O O . ALA B 1 221 ? -9.617 -30.25 -3.938 1 98.25 221 ALA B O 1
ATOM 3777 N N . GLU B 1 222 ? -9.289 -28.828 -2.217 1 97.88 222 GLU B N 1
ATOM 3778 C CA . GLU B 1 222 ? -10.594 -28.188 -2.143 1 97.88 222 GLU B CA 1
ATOM 3779 C C . GLU B 1 222 ? -10.461 -26.672 -2.043 1 97.88 222 GLU B C 1
ATOM 3781 O O . GLU B 1 222 ? -9.578 -26.172 -1.347 1 97.88 222 GLU B O 1
ATOM 3786 N N . ILE B 1 223 ? -11.328 -26.031 -2.801 1 98.31 223 ILE B N 1
ATOM 3787 C CA . ILE B 1 223 ? -11.328 -24.578 -2.805 1 98.31 223 ILE B CA 1
ATOM 3788 C C . ILE B 1 223 ? -12.75 -24.047 -2.662 1 98.31 223 ILE B C 1
ATOM 3790 O O . ILE B 1 223 ? -13.68 -24.578 -3.279 1 98.31 223 ILE B O 1
ATOM 3794 N N . THR B 1 224 ? -12.914 -23.047 -1.843 1 98.19 224 THR B N 1
ATOM 3795 C CA . THR B 1 224 ? -14.141 -22.25 -1.811 1 98.19 224 THR B CA 1
ATOM 3796 C C . THR B 1 224 ? -13.82 -20.781 -2.027 1 98.19 224 THR B C 1
ATOM 3798 O O . THR B 1 224 ? -13.016 -20.203 -1.303 1 98.19 224 THR B O 1
ATOM 3801 N N . LEU B 1 225 ? -14.422 -20.25 -3.068 1 98.38 225 LEU B N 1
ATOM 3802 C CA . LEU B 1 225 ? -14.383 -18.812 -3.289 1 98.38 225 LEU B CA 1
ATOM 3803 C C . LEU B 1 225 ? -15.672 -18.156 -2.82 1 98.38 225 LEU B C 1
ATOM 3805 O O . LEU B 1 225 ? -16.766 -18.578 -3.188 1 98.38 225 LEU B O 1
ATOM 3809 N N . PHE B 1 226 ? -15.547 -17.156 -2.041 1 97.25 226 PHE B N 1
ATOM 3810 C CA . PHE B 1 226 ? -16.719 -16.453 -1.51 1 97.25 226 PHE B CA 1
ATOM 3811 C C . PHE B 1 226 ? -16.984 -15.172 -2.283 1 97.25 226 PHE B C 1
ATOM 3813 O O . PHE B 1 226 ? -16.047 -14.523 -2.76 1 97.25 226 PHE B O 1
ATOM 3820 N N . ASP B 1 227 ? -18.219 -14.828 -2.379 1 93.5 227 ASP B N 1
ATOM 3821 C CA . ASP B 1 227 ? -18.625 -13.609 -3.08 1 93.5 227 ASP B CA 1
ATOM 3822 C C . ASP B 1 227 ? -18.25 -12.367 -2.281 1 93.5 227 ASP B C 1
ATOM 3824 O O . ASP B 1 227 ? -18.125 -12.422 -1.055 1 93.5 227 ASP B O 1
ATOM 3828 N N . SER B 1 228 ? -18.047 -11.312 -3.008 1 92.81 228 SER B N 1
ATOM 3829 C CA . SER B 1 228 ? -17.688 -10.016 -2.445 1 92.81 228 SER B CA 1
ATOM 3830 C C . SER B 1 228 ? -18.188 -8.875 -3.318 1 92.81 228 SER B C 1
ATOM 3832 O O . SER B 1 228 ? -18.141 -8.953 -4.547 1 92.81 228 SER B O 1
ATOM 3834 N N . PRO B 1 229 ? -18.719 -7.828 -2.707 1 91 229 PRO B N 1
ATOM 3835 C CA . PRO B 1 229 ? -19.078 -6.656 -3.508 1 91 229 PRO B CA 1
ATOM 3836 C C . PRO B 1 229 ? -17.859 -5.883 -3.998 1 91 229 PRO B C 1
ATOM 3838 O O . PRO B 1 229 ? -17.969 -5.012 -4.863 1 91 229 PRO B O 1
ATOM 3841 N N . PHE B 1 230 ? -16.641 -6.242 -3.553 1 91.69 230 PHE B N 1
ATOM 3842 C CA . PHE B 1 230 ? -15.461 -5.426 -3.805 1 91.69 230 PHE B CA 1
ATOM 3843 C C . PHE B 1 230 ? -14.438 -6.191 -4.641 1 91.69 230 PHE B C 1
ATOM 3845 O O . PHE B 1 230 ? -13.414 -5.637 -5.039 1 91.69 230 PHE B O 1
ATOM 3852 N N . ASP B 1 231 ? -14.75 -7.469 -4.836 1 94.38 231 ASP B N 1
ATOM 3853 C CA . ASP B 1 231 ? -13.836 -8.305 -5.613 1 94.38 231 ASP B CA 1
ATOM 3854 C C . ASP B 1 231 ? -14.609 -9.18 -6.602 1 94.38 231 ASP B C 1
ATOM 3856 O O . ASP B 1 231 ? -15.812 -9.391 -6.445 1 94.38 231 ASP B O 1
ATOM 3860 N N . GLU B 1 232 ? -13.914 -9.641 -7.621 1 96 232 GLU B N 1
ATOM 3861 C CA . GLU B 1 232 ? -14.547 -10.391 -8.695 1 96 232 GLU B CA 1
ATOM 3862 C C . GLU B 1 232 ? -14.016 -11.82 -8.758 1 96 232 GLU B C 1
ATOM 3864 O O . GLU B 1 232 ? -13.75 -12.336 -9.844 1 96 232 GLU B O 1
ATOM 3869 N N . LEU B 1 233 ? -13.898 -12.43 -7.633 1 96.12 233 LEU B N 1
ATOM 3870 C CA . LEU B 1 233 ? -13.297 -13.766 -7.57 1 96.12 233 LEU B CA 1
ATOM 3871 C C . LEU B 1 233 ? -14.312 -14.828 -7.98 1 96.12 233 LEU B C 1
ATOM 3873 O O . LEU B 1 233 ? -13.93 -15.898 -8.461 1 96.12 233 LEU B O 1
ATOM 3877 N N . LYS B 1 234 ? -15.57 -14.578 -7.77 1 94.44 234 LYS B N 1
ATOM 3878 C CA . LYS B 1 234 ? -16.594 -15.586 -8.008 1 94.44 234 LYS B CA 1
ATOM 3879 C C . LYS B 1 234 ? -16.578 -16.062 -9.453 1 94.44 234 LYS B C 1
ATOM 3881 O O . LYS B 1 234 ? -16.859 -17.219 -9.742 1 94.44 234 LYS B O 1
ATOM 3886 N N . ALA B 1 235 ? -16.219 -15.203 -10.32 1 95.75 235 ALA B N 1
ATOM 3887 C CA . ALA B 1 235 ? -16.156 -15.547 -11.742 1 95.75 235 ALA B CA 1
ATOM 3888 C C . ALA B 1 235 ? -15.102 -16.609 -12 1 95.75 235 ALA B C 1
ATOM 3890 O O . ALA B 1 235 ? -15.133 -17.281 -13.039 1 95.75 235 ALA B O 1
ATOM 3891 N N . LEU B 1 236 ? -14.18 -16.797 -11.031 1 97.81 236 LEU B N 1
ATOM 3892 C CA . LEU B 1 236 ? -13.094 -17.766 -11.195 1 97.81 236 LEU B CA 1
ATOM 3893 C C . LEU B 1 236 ? -13.375 -19.047 -10.406 1 97.81 236 LEU B C 1
ATOM 3895 O O . LEU B 1 236 ? -12.453 -19.812 -10.117 1 97.81 236 LEU B O 1
ATOM 3899 N N . GLU B 1 237 ? -14.57 -19.25 -10.031 1 97.75 237 GLU B N 1
ATOM 3900 C CA . GLU B 1 237 ? -14.906 -20.453 -9.273 1 97.75 237 GLU B CA 1
ATOM 3901 C C . GLU B 1 237 ? -14.469 -21.703 -10.016 1 97.75 237 GLU B C 1
ATOM 3903 O O . GLU B 1 237 ? -14.609 -21.797 -11.234 1 97.75 237 GLU B O 1
ATOM 3908 N N . PRO B 1 238 ? -13.992 -22.688 -9.258 1 97.88 238 PRO B N 1
ATOM 3909 C CA . PRO B 1 238 ? -13.492 -23.906 -9.906 1 97.88 238 PRO B CA 1
ATOM 3910 C C . PRO B 1 238 ? -14.602 -24.719 -10.57 1 97.88 238 PRO B C 1
ATOM 3912 O O . PRO B 1 238 ? -15.68 -24.891 -9.984 1 97.88 238 PRO B O 1
ATOM 3915 N N . LYS B 1 239 ? -14.281 -25.203 -11.758 1 97.69 239 LYS B N 1
ATOM 3916 C CA . LYS B 1 239 ? -15.148 -26.141 -12.461 1 97.69 239 LYS B CA 1
ATOM 3917 C C . LYS B 1 239 ? -14.523 -27.531 -12.516 1 97.69 239 LYS B C 1
ATOM 3919 O O . LYS B 1 239 ? -15.234 -28.531 -12.562 1 97.69 239 LYS B O 1
ATOM 3924 N N . GLU B 1 240 ? -13.234 -27.547 -12.57 1 97.75 240 GLU B N 1
ATOM 3925 C CA . GLU B 1 240 ? -12.453 -28.781 -12.625 1 97.75 240 GLU B CA 1
ATOM 3926 C C . GLU B 1 240 ? -11.125 -28.625 -11.906 1 97.75 240 GLU B C 1
ATOM 3928 O O . GLU B 1 240 ? -10.375 -27.688 -12.164 1 97.75 240 GLU B O 1
ATOM 3933 N N . MET B 1 241 ? -10.859 -29.562 -11.039 1 97.56 241 MET B N 1
ATOM 3934 C CA . MET B 1 241 ? -9.562 -29.547 -10.383 1 97.56 241 MET B CA 1
ATOM 3935 C C . MET B 1 241 ? -8.492 -30.172 -11.273 1 97.56 241 MET B C 1
ATOM 3937 O O . MET B 1 241 ? -8.727 -31.219 -11.883 1 97.56 241 MET B O 1
ATOM 3941 N N . LEU B 1 242 ? -7.383 -29.516 -11.406 1 96.56 242 LEU B N 1
ATOM 3942 C CA . LEU B 1 242 ? -6.297 -30.016 -12.242 1 96.56 242 LEU B CA 1
ATOM 3943 C C . LEU B 1 242 ? -5.188 -30.625 -11.391 1 96.56 242 LEU B C 1
ATOM 3945 O O . LEU B 1 242 ? -4.633 -31.672 -11.734 1 96.56 242 LEU B O 1
ATOM 3949 N N . GLY B 1 243 ? -4.758 -30 -10.375 1 96.56 243 GLY B N 1
ATOM 3950 C CA . GLY B 1 243 ? -3.709 -30.469 -9.477 1 96.56 243 GLY B CA 1
ATOM 3951 C C . GLY B 1 243 ? -3.395 -29.469 -8.367 1 96.56 243 GLY B C 1
ATOM 3952 O O . GLY B 1 243 ? -3.766 -28.297 -8.453 1 96.56 243 GLY B O 1
ATOM 3953 N N . SER B 1 244 ? -2.76 -30.016 -7.316 1 98.5 244 SER B N 1
ATOM 3954 C CA . SER B 1 244 ? -2.332 -29.156 -6.211 1 98.5 244 SER B CA 1
ATOM 3955 C C . SER B 1 244 ? -0.989 -29.609 -5.652 1 98.5 244 SER B C 1
ATOM 3957 O O . SER B 1 244 ? -0.616 -30.781 -5.789 1 98.5 244 SER B O 1
ATOM 3959 N N . TYR B 1 245 ? -0.333 -28.672 -5.09 1 98.25 245 TYR B N 1
ATOM 3960 C CA . TYR B 1 245 ? 1.064 -28.906 -4.738 1 98.25 245 TYR B CA 1
ATOM 3961 C C . TYR B 1 245 ? 1.452 -28.109 -3.49 1 98.25 245 TYR B C 1
ATOM 3963 O O . TYR B 1 245 ? 0.889 -27.047 -3.219 1 98.25 245 TYR B O 1
ATOM 3971 N N . TYR B 1 246 ? 2.391 -28.625 -2.738 1 98.25 246 TYR B N 1
ATOM 3972 C CA . TYR B 1 246 ? 3.094 -27.922 -1.671 1 98.25 246 TYR B CA 1
ATOM 3973 C C . TYR B 1 246 ? 4.605 -28.031 -1.846 1 98.25 246 TYR B C 1
ATOM 3975 O O . TYR B 1 246 ? 5.137 -29.141 -2.004 1 98.25 246 TYR B O 1
ATOM 3983 N N . HIS B 1 247 ? 5.25 -26.922 -1.923 1 97.69 247 HIS B N 1
ATOM 3984 C CA . HIS B 1 247 ? 6.703 -26.938 -2.076 1 97.69 247 HIS B CA 1
ATOM 3985 C C . HIS B 1 247 ? 7.32 -25.625 -1.604 1 97.69 247 HIS B C 1
ATOM 3987 O O . HIS B 1 247 ? 6.617 -24.625 -1.437 1 97.69 247 HIS B O 1
ATOM 3993 N N . SER B 1 248 ? 8.609 -25.656 -1.366 1 97.56 248 SER B N 1
ATOM 3994 C CA . SER B 1 248 ? 9.383 -24.438 -1.143 1 97.56 248 SER B CA 1
ATOM 3995 C C . SER B 1 248 ? 9.922 -23.875 -2.453 1 97.56 248 SER B C 1
ATOM 3997 O O . SER B 1 248 ? 10.18 -24.625 -3.395 1 97.56 248 SER B O 1
ATOM 3999 N N . PHE B 1 249 ? 10.055 -22.578 -2.445 1 96.94 249 PHE B N 1
ATOM 4000 C CA . PHE B 1 249 ? 10.484 -21.891 -3.66 1 96.94 249 PHE B CA 1
ATOM 4001 C C . PHE B 1 249 ? 11.281 -20.641 -3.322 1 96.94 249 PHE B C 1
ATOM 4003 O O . PHE B 1 249 ? 10.969 -19.938 -2.352 1 96.94 249 PHE B O 1
ATOM 4010 N N . GLY B 1 250 ? 12.352 -20.359 -4.047 1 97.38 250 GLY B N 1
ATOM 4011 C CA . GLY B 1 250 ? 13.125 -19.141 -3.924 1 97.38 250 GLY B CA 1
ATOM 4012 C C . GLY B 1 250 ? 13.57 -18.578 -5.262 1 97.38 250 GLY B C 1
ATOM 4013 O O . GLY B 1 250 ? 13.742 -19.328 -6.227 1 97.38 250 GLY B O 1
ATOM 4014 N N . TYR B 1 251 ? 13.727 -17.281 -5.312 1 97.19 251 TYR B N 1
ATOM 4015 C CA . TYR B 1 251 ? 14.234 -16.609 -6.508 1 97.19 251 TYR B CA 1
ATOM 4016 C C . TYR B 1 251 ? 14.719 -15.203 -6.184 1 97.19 251 TYR B C 1
ATOM 4018 O O . TYR B 1 251 ? 14.656 -14.766 -5.031 1 97.19 251 TYR B O 1
ATOM 4026 N N . THR B 1 252 ? 15.281 -14.516 -7.168 1 97.38 252 THR B N 1
ATOM 4027 C CA . THR B 1 252 ? 15.711 -13.125 -7.082 1 97.38 252 THR B CA 1
ATOM 4028 C C . THR B 1 252 ? 15.078 -12.297 -8.195 1 97.38 252 THR B C 1
ATOM 4030 O O . THR B 1 252 ? 15.039 -12.727 -9.352 1 97.38 252 THR B O 1
ATOM 4033 N N . PHE B 1 253 ? 14.492 -11.266 -7.84 1 95.62 253 PHE B N 1
ATOM 4034 C CA . PHE B 1 253 ? 14.055 -10.273 -8.812 1 95.62 253 PHE B CA 1
ATOM 4035 C C . PHE B 1 253 ? 15.156 -9.242 -9.055 1 95.62 253 PHE B C 1
ATOM 4037 O O . PHE B 1 253 ? 15.586 -8.562 -8.125 1 95.62 253 PHE B O 1
ATOM 4044 N N . ALA B 1 254 ? 15.461 -9.039 -10.297 1 91.19 254 ALA B N 1
ATOM 4045 C CA . ALA B 1 254 ? 16.531 -8.094 -10.594 1 91.19 254 ALA B CA 1
ATOM 4046 C C . ALA B 1 254 ? 16.062 -7.016 -11.57 1 91.19 254 ALA B C 1
ATOM 4048 O O . ALA B 1 254 ? 16.875 -6.238 -12.086 1 91.19 254 ALA B O 1
ATOM 4049 N N . GLY B 1 255 ? 14.797 -6.969 -11.836 1 90.75 255 GLY B N 1
ATOM 4050 C CA . GLY B 1 255 ? 14.273 -5.969 -12.75 1 90.75 255 GLY B CA 1
ATOM 4051 C C . GLY B 1 255 ? 13.43 -6.559 -13.859 1 90.75 255 GLY B C 1
ATOM 4052 O O . GLY B 1 255 ? 13.297 -7.781 -13.969 1 90.75 255 GLY B O 1
ATOM 4053 N N . GLY B 1 256 ? 12.742 -5.695 -14.602 1 93.88 256 GLY B N 1
ATOM 4054 C CA . GLY B 1 256 ? 11.969 -6.062 -15.773 1 93.88 256 GLY B CA 1
ATOM 4055 C C . GLY B 1 256 ? 12.141 -5.094 -16.938 1 93.88 256 GLY B C 1
ATOM 4056 O O . GLY B 1 256 ? 13.062 -4.281 -16.938 1 93.88 256 GLY B O 1
ATOM 4057 N N . LYS B 1 257 ? 11.375 -5.395 -17.953 1 94.62 257 LYS B N 1
ATOM 4058 C CA . LYS B 1 257 ? 11.383 -4.535 -19.125 1 94.62 257 LYS B CA 1
ATOM 4059 C C . LYS B 1 257 ? 9.969 -4.121 -19.516 1 94.62 257 LYS B C 1
ATOM 4061 O O . LYS B 1 257 ? 9.023 -4.902 -19.375 1 94.62 257 LYS B O 1
ATOM 4066 N N . VAL B 1 258 ? 9.891 -2.918 -20.016 1 94.75 258 VAL B N 1
ATOM 4067 C CA . VAL B 1 258 ? 8.633 -2.469 -20.594 1 94.75 258 VAL B CA 1
ATOM 4068 C C . VAL B 1 258 ? 8.477 -3.053 -22 1 94.75 258 VAL B C 1
ATOM 4070 O O . VAL B 1 258 ? 9.344 -2.881 -22.859 1 94.75 258 VAL B O 1
ATOM 4073 N N . LEU B 1 259 ? 7.383 -3.719 -22.188 1 95.06 259 LEU B N 1
ATOM 4074 C CA . LEU B 1 259 ? 7.113 -4.32 -23.484 1 95.06 259 LEU B CA 1
ATOM 4075 C C . LEU B 1 259 ? 6.273 -3.393 -24.359 1 95.06 259 LEU B C 1
ATOM 4077 O O . LEU B 1 259 ? 6.52 -3.262 -25.562 1 95.06 259 LEU B O 1
ATOM 4081 N N . GLU B 1 260 ? 5.211 -2.902 -23.75 1 93.94 260 GLU B N 1
ATOM 4082 C CA . GLU B 1 260 ? 4.273 -2.002 -24.406 1 93.94 260 GLU B CA 1
ATOM 4083 C C . GLU B 1 260 ? 3.932 -0.81 -23.516 1 93.94 260 GLU B C 1
ATOM 4085 O O . GLU B 1 260 ? 3.779 -0.959 -22.297 1 93.94 260 GLU B O 1
ATOM 4090 N N . GLN B 1 261 ? 3.949 0.319 -24.078 1 88.94 261 GLN B N 1
ATOM 4091 C CA . GLN B 1 261 ? 3.516 1.536 -23.406 1 88.94 261 GLN B CA 1
ATOM 4092 C C . GLN B 1 261 ? 2.219 2.068 -24.016 1 88.94 261 GLN B C 1
ATOM 4094 O O . GLN B 1 261 ? 2.148 2.328 -25.219 1 88.94 261 GLN B O 1
ATOM 4099 N N . HIS B 1 262 ? 1.304 2.092 -23.156 1 81.19 262 HIS B N 1
ATOM 4100 C CA . HIS B 1 262 ? 0.057 2.666 -23.641 1 81.19 262 HIS B CA 1
ATOM 4101 C C . HIS B 1 262 ? 0.087 4.188 -23.578 1 81.19 262 HIS B C 1
ATOM 4103 O O . HIS B 1 262 ? 0.668 4.766 -22.656 1 81.19 262 HIS B O 1
ATOM 4109 N N . LYS B 1 263 ? -0.128 4.754 -24.812 1 65.44 263 LYS B N 1
ATOM 4110 C CA . LYS B 1 263 ? -0.117 6.215 -24.891 1 65.44 263 LYS B CA 1
ATOM 4111 C C . LYS B 1 263 ? -1.191 6.816 -23.984 1 65.44 263 LYS B C 1
ATOM 4113 O O . LYS B 1 263 ? -2.344 6.383 -24.016 1 65.44 263 LYS B O 1
ATOM 4118 N N . VAL B 1 264 ? -0.683 7.492 -22.984 1 58.47 264 VAL B N 1
ATOM 4119 C CA . VAL B 1 264 ? -1.592 8.273 -22.156 1 58.47 264 VAL B CA 1
ATOM 4120 C C . VAL B 1 264 ? -1.758 9.672 -22.75 1 58.47 264 VAL B C 1
ATOM 4122 O O . VAL B 1 264 ? -0.85 10.188 -23.406 1 58.47 264 VAL B O 1
#

Radius of gyration: 24.08 Å; Cα contacts (8 Å, |Δi|>4): 1524; chains: 2; bounding box: 44×71×62 Å

Nearest PDB structures (foldseek):
  6eej-assembly1_B  TM=9.505E-01  e=3.476E-33  Streptomyces bingchenggensis BCW-1
  6eej-assembly1_D  TM=9.585E-01  e=7.070E-33  Streptomyces bingchenggensis BCW-1
  5upb-assembly1_C  TM=9.333E-01  e=3.427E-25  Rhizorhabdus wittichii RW1
  5upb-assembly1_D  TM=9.322E-01  e=5.917E-25  Rhizorhabdus wittichii RW1
  3bgt-assembly1_D  TM=9.032E-01  e=6.621E-19  Chromobacterium violaceum

InterPro domains:
  IPR010451 Acetoacetate decarboxylase [PF06314] (9-261)
  IPR023375 Acetoacetate decarboxylase domain superfamily [G3DSA:2.40.400.10] (4-263)
  IPR023375 Acetoacetate decarboxylase domain superfamily [SSF160104] (17-260)

Solvent-accessible surface area (backbone atoms only — not comparable to full-atom values): 26228 Å² total; per-residue (Å²): 120,37,67,60,26,53,56,29,49,19,59,23,62,84,30,45,40,21,58,40,76,55,67,42,36,38,39,37,32,41,35,45,36,39,31,25,26,26,49,37,67,52,47,43,33,62,34,51,75,79,43,40,69,23,96,58,37,22,41,33,27,41,34,40,37,50,37,37,35,29,45,78,84,42,74,27,67,86,34,57,70,73,16,43,43,34,35,41,37,34,30,30,41,21,16,49,91,84,37,71,23,10,31,64,63,44,34,32,23,64,40,58,55,61,29,53,51,26,45,51,61,13,41,36,46,40,63,30,49,63,47,67,62,60,76,38,90,67,80,85,90,49,30,43,96,43,68,69,19,62,40,41,37,38,36,28,42,85,90,35,67,39,38,43,37,37,36,38,29,58,45,77,45,93,71,71,82,63,49,70,62,38,56,44,46,30,51,31,63,40,48,25,48,56,55,73,58,44,71,38,41,28,36,27,39,59,41,72,39,78,72,47,73,51,74,33,32,28,32,50,68,50,77,46,68,38,75,50,94,55,43,69,57,53,59,57,43,75,76,39,85,70,46,25,38,41,30,40,40,31,34,28,40,65,32,32,47,80,75,44,74,54,88,105,120,35,67,61,27,54,54,30,50,20,57,21,62,84,30,44,41,20,60,39,79,55,67,42,37,38,40,37,32,41,36,44,37,38,32,25,26,26,48,38,68,52,46,45,33,62,33,52,76,79,44,40,70,22,96,60,38,22,42,34,28,41,35,40,36,50,39,36,35,28,45,79,85,42,75,27,67,86,34,57,70,73,14,44,44,34,34,40,38,34,29,31,40,22,16,50,92,83,37,71,23,11,31,65,62,43,35,31,24,62,40,58,54,61,27,53,52,24,46,52,62,13,39,34,47,40,62,30,50,63,47,67,62,62,75,39,92,66,79,85,89,49,32,42,95,43,67,68,21,61,39,41,37,39,35,28,42,84,90,35,66,38,37,42,36,38,36,38,29,56,45,77,45,94,72,72,83,62,49,70,61,38,57,44,44,31,51,31,64,39,50,25,50,57,55,73,56,42,72,38,42,30,37,27,39,59,41,73,40,77,73,46,71,51,73,30,31,29,32,50,69,49,76,44,66,38,75,51,92,55,45,72,57,52,58,58,41,76,74,41,84,71,47,24,38,40,31,40,41,30,34,28,39,64,32,33,46,80,75,43,74,55,86,106

Secondary structure (DSSP, 8-state):
----B-SSSSPBSSS-S-S-PPSPEEEEEEEEEEEEE--HHHHHTT--TT-EEPSSTTEEEEEEEEEEEEETT-GGGG-HHHHEEEEEEEEEEEEETTEEEEEEEEEEES-HHHHHHHHHHT--EEE-EEEE--B-SSSSSSB-SSTT-EEEEEEEETTEEEEEEEEEEEEEES----TT-SPBEEEEEEE-TTSSSEEEEEEEE--EEEEEE--EEEEEEEEEEPP-SS---GGG--SEEEEEEEEEEEEEE----EEEE---/----B-SSSSPBSSS-S-S-PPSPEEEEEEEEEEEEE--HHHHHTT--TT-EEPSSTTEEEEEEEEEEEEETT-GGGG-HHHHEEEEEEEEEEEEETTEEEEEEEEEEES-HHHHHHHHHHT--EEE-EEEE--B-SSSSSSB-SSTT-EEEEEEEETTEEEEEEEEEEEEEES----TT-SPBEEEEEEE-TTSSSEEEEEEEE--EEEEEE--EEEEEEEEEEPP-SS---GGG--SEEEEEEEEEEEEEE----EEEE---

pLDDT: mean 95.37, std 5.49, range [46.88, 98.88]

Organism: Aneurinibacillus migulanus (NCBI:txid47500)